Protein 4IZB (pdb70)

Secondary structure (DSSP, 8-state):
--S---SSEEEEE-TTSEEEEEE--GGGTT-B-HHHHHHHHHHHHHTTTTT--EEEEEESSS-SB--B-HHHHHHHT--HHHHHHHHHHHHHHHHHHHHSSS-EEEE--SEEETHHHHHHHTSSEEEE-TT-EEE-GGGGGTPPP-SSIIIIIHHHH-HHHHHHHHHH---EEHHHHHHHTS-SEE-SS-HHHHHHHHHHHHHTS-HHHHHHHTTHHHHHTTS-HHHHHHHHHHHHHHHHTSS--/----SSS-SSEEEEE-TTSEEEEEE--GGGTT-B-HHHHHHHHHHHHHHHHHT--EEEEEESSS-SB--B-HHHHHHHT--HHHHHHHHHHHHHHHHHHHHSSS-EEEE--SEEETHHHHHHHTSSEEEE-TT-EEE-GGGGGT----SSIIIIIHHHH-HHHHHHHHHH---EEHHHHHHHTS-SEE-SS-HHHHHHHHHHHHHTS-HHHHHHHTTHHHHHTTS-HHHHHHHHHHHHHHHTTSHHHHT-

GO terms:
  GO:0034214 protein hexamerization (P, IDA)
  GO:0016836 hydro-lyase activity (F, IDA)

Radius of gyration: 23.75 Å; Cα contacts (8 Å, |Δi|>4): 995; chains: 2; bounding box: 54×54×60 Å

Structure (mmCIF, N/CA/C/O backbone):
data_4IZB
#
_entry.id   4IZB
#
_cell.length_a   117.660
_cell.length_b   117.660
_cell.length_c   117.660
_cell.angle_alpha   90.00
_cell.angle_beta   90.00
_cell.angle_gamma   90.00
#
_symmetry.space_group_name_H-M   'P 21 3'
#
loop_
_entity.id
_entity.type
_entity.pdbx_description
1 polymer 'Enoyl-CoA hydratase/isomerase family protein'
2 water water
#
loop_
_atom_site.group_PDB
_atom_site.id
_atom_site.type_symbol
_atom_site.label_atom_id
_atom_site.label_alt_id
_atom_site.label_comp_id
_atom_site.label_asym_id
_atom_site.label_en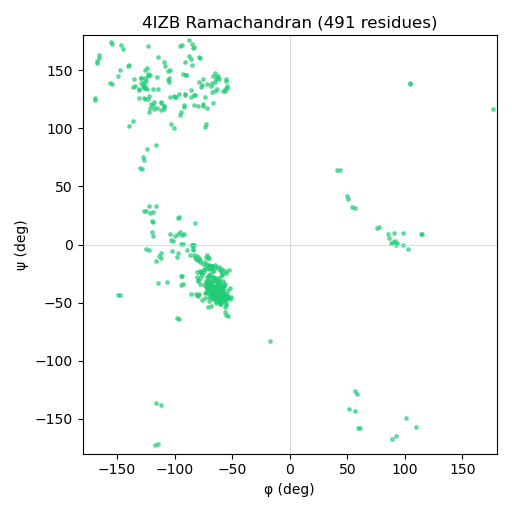tity_id
_atom_site.label_seq_id
_atom_site.pdbx_PDB_ins_code
_atom_site.Cartn_x
_atom_site.Cartn_y
_atom_site.Cartn_z
_atom_site.occupancy
_atom_site.B_iso_or_equiv
_atom_site.auth_seq_id
_atom_site.auth_comp_id
_atom_site.auth_asym_id
_atom_site.auth_atom_id
_atom_site.pdbx_PDB_model_num
ATOM 1 N N . ASP A 1 4 ? 128.217 19.216 33.082 1.00 34.57 4 ASP A N 1
ATOM 2 C CA . ASP A 1 4 ? 127.797 18.092 32.184 1.00 34.04 4 ASP A CA 1
ATOM 3 C C . ASP A 1 4 ? 126.948 18.595 31.002 1.00 30.01 4 ASP A C 1
ATOM 4 O O . ASP A 1 4 ? 126.020 17.915 30.561 1.00 27.60 4 ASP A O 1
ATOM 9 N N . VAL A 1 5 ? 127.281 19.781 30.494 1.00 28.25 5 VAL A N 1
ATOM 10 C CA . VAL A 1 5 ? 126.547 20.398 29.383 1.00 26.57 5 VAL A CA 1
ATOM 11 C C . VAL A 1 5 ? 126.869 19.779 28.023 1.00 27.88 5 VAL A C 1
ATOM 12 O O . VAL A 1 5 ? 125.978 19.482 27.215 1.00 27.06 5 VAL A O 1
ATOM 16 N N . THR A 1 6 ? 128.157 19.607 27.747 1.00 30.31 6 THR A N 1
ATOM 17 C CA . THR A 1 6 ? 128.556 19.054 26.458 1.00 34.45 6 THR A CA 1
ATOM 18 C C . THR A 1 6 ? 128.464 17.540 26.461 1.00 37.76 6 THR A C 1
ATOM 19 O O . THR A 1 6 ? 129.037 16.872 25.605 1.00 39.91 6 THR A O 1
ATOM 23 N N . SER A 1 7 ? 127.709 17.017 27.425 1.00 38.47 7 SER A N 1
ATOM 24 C CA . SER A 1 7 ? 127.494 15.588 27.574 1.00 39.25 7 SER A CA 1
ATOM 25 C C . SER A 1 7 ? 127.842 14.799 26.317 1.00 37.80 7 SER A C 1
ATOM 26 O O . SER A 1 7 ? 128.957 14.258 26.187 1.00 39.73 7 SER A O 1
ATOM 29 N N . GLY A 1 8 ? 126.902 14.753 25.383 1.00 32.98 8 GLY A N 1
ATOM 30 C CA . GLY A 1 8 ? 127.127 13.984 24.177 1.00 29.67 8 GLY A CA 1
ATOM 31 C C . GLY A 1 8 ? 125.906 14.000 23.290 1.00 28.69 8 GLY A C 1
ATOM 32 O O . GLY A 1 8 ? 124.833 13.517 23.663 1.00 27.93 8 GLY A O 1
ATOM 33 N N . TYR A 1 9 ? 126.084 14.579 22.109 1.00 25.91 9 TYR A N 1
ATOM 34 C CA . TYR A 1 9 ? 125.036 14.707 21.110 1.00 23.67 9 TYR A CA 1
ATOM 35 C C . TYR A 1 9 ? 125.635 14.329 19.744 1.00 24.03 9 TYR A C 1
ATOM 36 O O . TYR A 1 9 ? 126.789 14.659 19.476 1.00 25.50 9 TYR A O 1
ATOM 45 N N . SER A 1 10 ? 124.856 13.660 18.901 1.00 23.25 10 SER A N 1
ATOM 46 C CA . SER A 1 10 ? 125.318 13.269 17.564 1.00 23.90 10 SER A CA 1
ATOM 47 C C . SER A 1 10 ? 125.101 14.380 16.546 1.00 23.30 10 SER A C 1
ATOM 48 O O . SER A 1 10 ? 125.974 14.662 15.723 1.00 24.73 10 SER A O 1
ATOM 51 N N . ASN A 1 11 ? 123.928 15.012 16.630 1.00 22.62 11 ASN A N 1
ATOM 52 C CA . ASN A 1 11 ? 123.492 16.033 15.679 1.00 23.64 11 ASN A CA 1
ATOM 53 C C . ASN A 1 11 ? 123.649 17.502 16.075 1.00 22.93 11 ASN A C 1
ATOM 54 O O . ASN A 1 11 ? 123.159 18.382 15.374 1.00 25.38 11 ASN A O 1
ATOM 59 N N . LEU A 1 12 ? 124.300 17.776 17.188 1.00 21.58 12 LEU A N 1
ATOM 60 C CA . LEU A 1 12 ? 124.537 19.152 17.598 1.00 20.62 12 LEU A CA 1
ATOM 61 C C . LEU A 1 12 ? 125.988 19.212 18.022 1.00 21.25 12 LEU A C 1
ATOM 62 O O . LEU A 1 12 ? 126.475 18.295 18.700 1.00 22.32 12 LEU A O 1
ATOM 67 N N . ASP A 1 13 ? 126.685 20.265 17.613 1.00 20.22 13 ASP A N 1
ATOM 68 C CA . ASP A 1 13 ? 128.063 20.461 18.052 1.00 21.44 13 ASP A CA 1
ATOM 69 C C . ASP A 1 13 ? 127.965 21.554 19.101 1.00 20.32 13 ASP A C 1
ATOM 70 O O . ASP A 1 13 ? 127.383 22.614 18.845 1.00 20.72 13 ASP A O 1
ATOM 75 N N . LEU A 1 14 ? 128.508 21.301 20.288 1.00 20.59 14 LEU A N 1
ATOM 76 C CA . LEU A 1 14 ? 128.453 22.238 21.403 1.00 21.20 14 LEU A CA 1
ATOM 77 C C . LEU A 1 14 ? 129.824 22.751 21.817 1.00 21.44 14 LEU A C 1
ATOM 78 O O . LEU A 1 14 ? 130.813 21.996 21.815 1.00 22.68 14 LEU A O 1
ATOM 83 N N . ASP A 1 15 ? 129.871 24.018 22.212 1.00 20.71 15 ASP A N 1
ATOM 84 C CA . ASP A 1 15 ? 131.090 24.692 22.663 1.00 21.42 15 ASP A CA 1
ATOM 85 C C . ASP A 1 15 ? 130.683 25.561 23.848 1.00 21.25 15 ASP A C 1
ATOM 86 O O . ASP A 1 15 ? 130.078 26.630 23.682 1.00 21.13 15 ASP A O 1
ATOM 91 N N . LEU A 1 16 ? 130.976 25.090 25.057 1.00 21.38 16 LEU A N 1
ATOM 92 C CA . LEU A 1 16 ? 130.620 25.836 26.248 1.00 21.51 16 LEU A CA 1
ATOM 93 C C . LEU A 1 16 ? 131.763 26.740 26.652 1.00 21.66 16 LEU A C 1
ATOM 94 O O . LEU A 1 16 ? 132.869 26.258 26.924 1.00 21.92 16 LEU A O 1
ATOM 99 N N . ARG A 1 17 ? 131.515 28.047 26.659 1.00 21.53 17 ARG A N 1
ATOM 100 C CA . ARG A 1 17 ? 132.521 29.040 27.019 1.00 23.27 17 ARG A CA 1
ATOM 101 C C . ARG A 1 17 ? 132.543 29.243 28.527 1.00 23.99 17 ARG A C 1
ATOM 102 O O . ARG A 1 17 ? 131.572 28.933 29.236 1.00 23.40 17 ARG A O 1
ATOM 110 N N . ASP A 1 18 ? 133.655 29.778 29.025 1.00 25.43 18 ASP A N 1
ATOM 111 C CA . ASP A 1 18 ? 133.819 29.967 30.457 1.00 27.13 18 ASP A CA 1
ATOM 112 C C . ASP A 1 18 ? 132.781 30.838 31.156 1.00 25.62 18 ASP A C 1
ATOM 113 O O . ASP A 1 18 ? 132.611 30.727 32.360 1.00 27.03 18 ASP A O 1
ATOM 118 N N . ASN A 1 19 ? 132.069 31.692 30.422 1.00 22.68 19 ASN A N 1
ATOM 119 C CA . ASN A 1 19 ? 131.065 32.545 31.060 1.00 22.14 19 ASN A CA 1
ATOM 120 C C . ASN A 1 19 ? 129.649 31.960 30.991 1.00 21.09 19 ASN A C 1
ATOM 121 O O . ASN A 1 19 ? 128.674 32.646 31.323 1.00 21.34 19 ASN A O 1
ATOM 126 N N . GLY A 1 20 ? 129.538 30.705 30.582 1.00 20.27 20 GLY A N 1
ATOM 127 C CA . GLY A 1 20 ? 128.230 30.077 30.541 1.00 19.19 20 GLY A CA 1
ATOM 128 C C . GLY A 1 20 ? 127.505 30.184 29.211 1.00 18.50 20 GLY A C 1
ATOM 129 O O . GLY A 1 20 ? 126.396 29.668 29.094 1.00 18.59 20 GLY A O 1
ATOM 130 N N . VAL A 1 21 ? 128.104 30.834 28.216 1.00 17.58 21 VAL A N 1
ATOM 131 C CA . VAL A 1 21 ? 127.455 30.914 26.910 1.00 17.03 21 VAL A CA 1
ATOM 132 C C . VAL A 1 21 ? 127.797 29.611 26.197 1.00 17.33 21 VAL A C 1
ATOM 133 O O . VAL A 1 21 ? 128.972 29.199 26.154 1.00 18.11 21 VAL A O 1
ATOM 137 N N . CYS A 1 22 ? 126.783 28.934 25.688 1.00 16.34 22 CYS A N 1
ATOM 138 C CA . CYS A 1 22 ? 126.977 27.698 24.960 1.00 16.66 22 CYS A CA 1
ATOM 139 C C . CYS A 1 22 ? 126.650 27.879 23.503 1.00 16.48 22 CYS A C 1
ATOM 140 O O . CYS A 1 22 ? 125.528 28.296 23.159 1.00 16.58 22 CYS A O 1
ATOM 143 N N . VAL A 1 23 ? 127.606 27.609 22.617 1.00 15.86 23 VAL A N 1
ATOM 144 C CA . VAL A 1 23 ? 127.301 27.712 21.193 1.00 15.47 23 VAL A CA 1
ATOM 145 C C . VAL A 1 23 ? 126.711 26.355 20.834 1.00 16.21 23 VAL A C 1
ATOM 146 O O . VAL A 1 23 ? 127.265 25.315 21.209 1.00 18.42 23 VAL A O 1
ATOM 150 N N . VAL A 1 24 ? 125.588 26.345 20.123 1.00 15.82 24 VAL A N 1
ATOM 151 C CA . VAL A 1 24 ? 124.909 25.128 19.717 1.00 15.98 24 VAL A CA 1
ATOM 152 C C . VAL A 1 24 ? 124.855 25.225 18.203 1.00 15.50 24 VAL A C 1
ATOM 153 O O . VAL A 1 24 ? 124.166 26.094 17.651 1.00 15.66 24 VAL A O 1
ATOM 157 N N . THR A 1 25 ? 125.566 24.329 17.523 1.00 16.82 25 THR A N 1
ATOM 158 C CA . THR A 1 25 ? 125.668 24.372 16.073 1.00 17.71 25 THR A CA 1
ATOM 159 C C . THR A 1 25 ? 125.100 23.155 15.368 1.00 17.75 25 THR A C 1
ATOM 160 O O . THR A 1 25 ? 125.501 22.039 15.672 1.00 18.43 25 THR A O 1
ATOM 164 N N . LEU A 1 26 ? 124.137 23.360 14.464 1.00 17.27 26 LEU A N 1
ATOM 165 C CA . LEU A 1 26 ? 123.572 22.262 13.673 1.00 18.06 26 LEU A CA 1
ATOM 166 C C . LEU A 1 26 ? 124.794 21.796 12.887 1.00 18.67 26 LEU A C 1
ATOM 167 O O . LEU A 1 26 ? 125.513 22.622 12.328 1.00 18.56 26 LEU A O 1
ATOM 172 N N . ASN A 1 27 ? 125.013 20.490 12.827 1.00 19.48 27 ASN A N 1
ATOM 173 C CA . ASN A 1 27 ? 126.240 19.985 12.219 1.00 20.90 27 ASN A CA 1
ATOM 174 C C . ASN A 1 27 ? 126.189 19.133 10.970 1.00 22.60 27 ASN A C 1
ATOM 175 O O . ASN A 1 27 ? 127.045 18.234 10.807 1.00 24.07 27 ASN A O 1
ATOM 180 N N . ARG A 1 28 ? 125.225 19.387 10.091 1.00 22.35 28 ARG A N 1
ATOM 181 C CA . ARG A 1 28 ? 125.134 18.648 8.827 1.00 23.92 28 ARG A CA 1
ATOM 182 C C . ARG A 1 28 ? 125.036 19.605 7.643 1.00 22.11 28 ARG A C 1
ATOM 183 O O . ARG A 1 28 ? 124.025 19.642 6.936 1.00 21.17 28 ARG A O 1
ATOM 191 N N . PRO A 1 29 ? 126.104 20.390 7.403 1.00 21.92 29 PRO A N 1
ATOM 192 C CA . PRO A 1 29 ? 126.077 21.343 6.282 1.00 22.70 29 PRO A CA 1
ATOM 193 C C . PRO A 1 29 ? 125.858 20.709 4.918 1.00 23.84 29 PRO A C 1
ATOM 194 O O . PRO A 1 29 ? 125.333 21.344 4.011 1.00 23.78 29 PRO A O 1
ATOM 198 N N . ASP A 1 30 ? 126.229 19.440 4.774 1.00 25.59 30 ASP A N 1
ATOM 199 C CA . ASP A 1 30 ? 126.035 18.764 3.502 1.00 27.91 30 ASP A CA 1
ATOM 200 C C . ASP A 1 30 ? 124.559 18.689 3.128 1.00 28.49 30 ASP A C 1
ATOM 201 O O . ASP A 1 30 ? 124.224 18.491 1.961 1.00 30.37 30 ASP A O 1
ATOM 206 N N . LYS A 1 31 ? 123.657 18.843 4.103 1.00 27.08 31 LYS A N 1
ATOM 207 C CA . LYS A 1 31 ? 122.250 18.834 3.750 1.00 26.35 31 LYS A CA 1
ATOM 208 C C . LYS A 1 31 ? 121.608 20.126 4.274 1.00 22.95 31 LYS A C 1
ATOM 209 O O . LYS A 1 31 ? 120.405 20.178 4.560 1.00 22.52 31 LYS A O 1
ATOM 215 N N . ARG A 1 32 ? 122.441 21.161 4.355 1.00 20.76 32 ARG A N 1
ATOM 216 C CA . ARG A 1 32 ? 122.024 22.477 4.847 1.00 19.09 32 ARG A CA 1
ATOM 217 C C . ARG A 1 32 ? 121.300 22.360 6.185 1.00 18.34 32 ARG A C 1
ATOM 218 O O . ARG A 1 32 ? 120.311 23.063 6.449 1.00 17.73 32 ARG A O 1
ATOM 226 N N . ASN A 1 33 ? 121.809 21.467 7.019 1.00 18.00 33 ASN A N 1
ATOM 227 C CA . ASN A 1 33 ? 121.284 21.283 8.358 1.00 17.18 33 ASN A CA 1
ATOM 228 C C . ASN A 1 33 ? 119.795 20.955 8.448 1.00 16.75 33 ASN A C 1
ATOM 229 O O . ASN A 1 33 ? 119.144 21.325 9.434 1.00 17.15 33 ASN A O 1
ATOM 234 N N . ALA A 1 34 ? 119.257 20.266 7.445 1.00 18.54 34 ALA A N 1
ATOM 235 C CA . ALA A 1 34 ? 117.851 19.875 7.469 1.0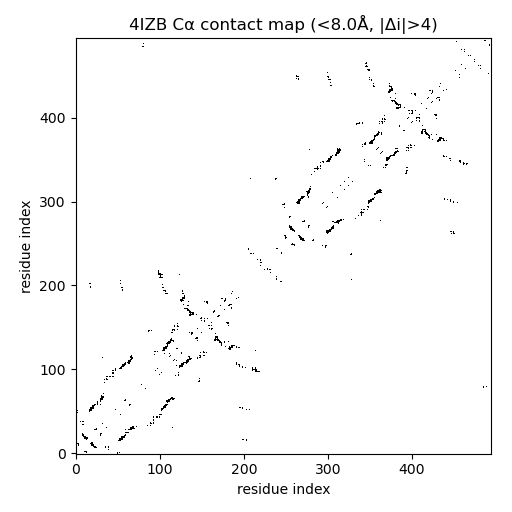0 19.41 34 ALA A CA 1
ATOM 236 C C . ALA A 1 34 ? 117.589 19.090 8.765 1.00 19.11 34 ALA A C 1
ATOM 237 O O . ALA A 1 34 ? 118.434 18.317 9.227 1.00 19.90 34 ALA A O 1
ATOM 239 N N . LEU A 1 35 ? 116.417 19.299 9.354 1.00 17.88 35 LEU A N 1
ATOM 240 C CA . LEU A 1 35 ? 116.122 18.674 10.622 1.00 17.59 35 LEU A CA 1
ATOM 241 C C . LEU A 1 35 ? 115.349 17.370 10.540 1.00 17.91 35 LEU A C 1
ATOM 242 O O . LEU A 1 35 ? 114.179 17.348 10.160 1.00 19.04 35 LEU A O 1
ATOM 247 N N . ASP A 1 36 ? 116.044 16.281 10.888 1.00 17.79 36 ASP A N 1
ATOM 248 C CA . ASP A 1 36 ? 115.423 14.970 10.927 1.00 18.92 36 ASP A CA 1
ATOM 249 C C . ASP A 1 36 ? 114.937 14.727 12.362 1.00 18.80 36 ASP A C 1
ATOM 250 O O . ASP A 1 36 ? 115.228 15.516 13.286 1.00 18.06 36 ASP A O 1
ATOM 255 N N . VAL A 1 37 ? 114.189 13.645 12.561 1.00 18.94 37 VAL A N 1
ATOM 256 C CA . VAL A 1 37 ? 113.657 13.381 13.895 1.00 20.48 37 VAL A CA 1
ATOM 257 C C . VAL A 1 37 ? 114.716 13.240 14.994 1.00 20.37 37 VAL A C 1
ATOM 258 O O . VAL A 1 37 ? 114.513 13.693 16.133 1.00 20.14 37 VAL A O 1
ATOM 262 N N . ALA A 1 38 ? 115.872 12.646 14.684 1.00 20.06 38 ALA A N 1
ATOM 263 C CA . ALA A 1 38 ? 116.896 12.504 15.718 1.00 20.15 38 ALA A CA 1
ATOM 264 C C . ALA A 1 38 ? 117.453 13.848 16.185 1.00 18.97 38 ALA A C 1
ATOM 265 O O . ALA A 1 38 ? 117.807 14.017 17.355 1.00 19.32 38 ALA A O 1
ATOM 267 N N . THR A 1 39 ? 117.583 14.799 15.261 1.00 18.13 39 THR A N 1
ATOM 268 C CA . THR A 1 39 ? 118.098 16.122 15.619 1.00 17.48 39 THR A CA 1
ATOM 269 C C . THR A 1 39 ? 117.069 16.863 16.495 1.00 16.47 39 THR A C 1
ATOM 270 O O . THR A 1 39 ? 117.446 17.546 17.455 1.00 16.15 39 THR A O 1
ATOM 274 N N . ILE A 1 40 ? 115.801 16.731 16.107 1.00 15.73 40 ILE A N 1
ATOM 275 C CA . ILE A 1 40 ? 114.715 17.353 16.890 1.00 14.75 40 ILE A CA 1
ATOM 276 C C . ILE A 1 40 ? 114.767 16.788 18.320 1.00 15.17 40 ILE A C 1
ATOM 277 O O . ILE A 1 40 ? 114.669 17.555 19.287 1.00 15.17 40 ILE A O 1
ATOM 282 N N . GLU A 1 41 ? 114.962 15.475 18.474 1.00 15.55 41 GLU A N 1
ATOM 283 C CA . GLU A 1 41 ? 115.025 14.913 19.833 1.00 17.21 41 GLU A CA 1
ATOM 284 C C . GLU A 1 41 ? 116.206 15.432 20.604 1.00 17.63 41 GLU A C 1
ATOM 285 O O . GLU A 1 41 ? 116.118 15.611 21.809 1.00 17.95 41 GLU A O 1
ATOM 291 N N . GLU A 1 42 ? 117.341 15.646 19.942 1.00 18.31 42 GLU A N 1
ATOM 292 C CA . GLU A 1 42 ? 118.468 16.212 20.664 1.00 18.45 42 GLU A CA 1
ATOM 293 C C . GLU A 1 42 ? 118.190 17.665 21.069 1.00 16.40 42 GLU A C 1
ATOM 294 O O . GLU A 1 42 ? 118.691 18.135 22.091 1.00 15.51 42 GLU A O 1
ATOM 300 N N . LEU A 1 43 ? 117.405 18.384 20.258 1.00 15.19 43 LEU A N 1
ATOM 301 C CA . LEU A 1 43 ? 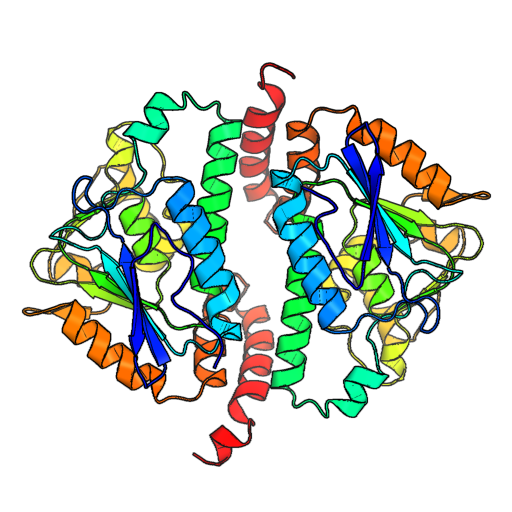117.049 19.757 20.627 1.00 14.30 43 LEU A CA 1
ATOM 302 C C . LEU A 1 43 ? 116.096 19.711 21.843 1.00 14.23 43 LEU A C 1
ATOM 303 O O . LEU A 1 43 ? 116.242 20.523 22.750 1.00 14.99 43 LEU A O 1
ATOM 308 N N . VAL A 1 44 ? 115.177 18.740 21.870 1.00 14.20 44 VAL A N 1
ATOM 309 C CA . VAL A 1 44 ? 114.277 18.587 23.023 1.00 14.72 44 VAL A CA 1
ATOM 310 C C . VAL A 1 44 ? 115.153 18.349 24.281 1.00 15.12 44 VAL A C 1
ATOM 311 O O . VAL A 1 44 ? 115.019 19.013 25.308 1.00 14.97 44 VAL A O 1
ATOM 315 N N . THR A 1 45 ? 116.076 17.392 24.191 1.00 15.91 45 THR A N 1
ATOM 316 C CA . THR A 1 45 ? 116.919 17.088 25.326 1.00 17.17 45 THR A CA 1
ATOM 317 C C . THR A 1 45 ? 117.771 18.262 25.766 1.00 16.36 45 THR A C 1
ATOM 318 O O . THR A 1 45 ? 117.794 18.630 26.946 1.00 16.29 45 THR A O 1
ATOM 322 N N . PHE A 1 46 ? 118.468 18.891 24.822 1.00 15.28 46 PHE A N 1
ATOM 323 C CA . PHE A 1 46 ? 119.315 20.009 25.209 1.00 15.27 46 PHE A CA 1
ATOM 324 C C . PHE A 1 46 ? 118.546 21.184 25.859 1.00 15.16 46 PHE A C 1
ATOM 325 O O . PHE A 1 46 ? 118.952 21.729 26.888 1.00 16.10 46 PHE A O 1
ATOM 333 N N . PHE A 1 47 ? 117.455 21.580 25.219 1.00 14.42 47 PHE A N 1
ATOM 334 C CA . PHE A 1 47 ? 116.694 22.693 25.754 1.00 14.94 47 PHE A CA 1
ATOM 335 C C . PHE A 1 47 ? 115.781 22.374 26.927 1.00 15.30 47 PHE A C 1
ATOM 336 O O . PHE A 1 47 ? 115.302 23.302 27.584 1.00 16.27 47 PHE A O 1
ATOM 344 N N . SER A 1 48 ? 115.583 21.086 27.209 1.00 15.98 48 SER A N 1
ATOM 345 C CA . SER A 1 48 ? 114.817 20.689 28.402 1.00 17.13 48 SER A CA 1
ATOM 346 C C . SER A 1 48 ? 115.721 20.757 29.633 1.00 17.13 48 SER A C 1
ATOM 347 O O . SER A 1 48 ? 115.248 20.966 30.763 1.00 19.07 48 SER A O 1
ATOM 350 N N . THR A 1 49 ? 117.028 20.578 29.435 1.00 17.71 49 THR A N 1
ATOM 351 C CA . THR A 1 49 ? 117.951 20.562 30.566 1.00 18.41 49 THR A CA 1
ATOM 352 C C . THR A 1 49 ? 118.926 21.727 30.679 1.00 17.68 49 THR A C 1
ATOM 353 O O . THR A 1 49 ? 119.614 21.869 31.684 1.00 19.12 49 THR A O 1
ATOM 357 N N . ALA A 1 50 ? 118.979 22.592 29.673 1.00 16.83 50 ALA A N 1
ATOM 358 C CA . ALA A 1 50 ? 119.965 23.664 29.695 1.00 16.11 50 ALA A CA 1
ATOM 359 C C . ALA A 1 50 ? 119.947 24.552 30.908 1.00 16.51 50 ALA A C 1
ATOM 360 O O . ALA A 1 50 ? 120.986 24.848 31.501 1.00 17.65 50 ALA A O 1
ATOM 362 N N . HIS A 1 51 ? 118.752 24.971 31.318 1.00 16.35 51 HIS A N 1
ATOM 363 C CA . HIS A 1 51 ? 118.648 25.818 32.482 1.00 17.22 51 HIS A CA 1
ATOM 364 C C . HIS A 1 51 ? 119.165 25.116 33.748 1.00 17.31 51 HIS A C 1
ATOM 365 O O . HIS A 1 51 ? 119.943 25.685 34.482 1.00 17.26 51 HIS A O 1
ATOM 372 N N . ARG A 1 52 ? 118.730 23.884 34.000 1.00 17.31 52 ARG A N 1
ATOM 373 C CA . ARG A 1 52 ? 119.187 23.210 35.214 1.00 18.07 52 ARG A CA 1
ATOM 374 C C . ARG A 1 52 ? 120.674 22.822 35.137 1.00 19.34 52 ARG A C 1
ATOM 375 O O . ARG A 1 52 ? 121.344 22.643 36.169 1.00 21.19 52 ARG A O 1
ATOM 383 N N . LYS A 1 53 ? 121.220 22.724 33.925 1.00 19.44 53 LYS A N 1
ATOM 384 C CA . LYS A 1 53 ? 122.640 22.392 33.812 1.00 19.69 53 LYS A CA 1
ATOM 385 C C . LYS A 1 53 ? 123.542 23.609 33.937 1.00 20.90 53 LYS A C 1
ATOM 386 O O . LYS A 1 53 ? 124.771 23.489 33.857 1.00 23.30 53 LYS A O 1
ATOM 392 N N . GLY A 1 54 ? 122.939 24.785 34.116 1.00 19.61 54 GLY A N 1
ATOM 393 C CA . GLY A 1 54 ? 123.679 26.017 34.327 1.00 19.15 54 GLY A CA 1
ATOM 394 C C . GLY A 1 54 ? 124.065 26.864 33.123 1.00 18.89 54 GLY A C 1
ATOM 395 O O . GLY A 1 54 ? 124.850 27.804 33.247 1.00 19.08 54 GLY A O 1
ATOM 396 N N . VAL A 1 55 ? 123.524 26.531 31.961 1.00 17.50 55 VAL A N 1
ATOM 397 C CA . VAL A 1 55 ? 123.816 27.324 30.754 1.00 16.70 55 VAL A CA 1
ATOM 398 C C . VAL A 1 55 ? 123.242 28.728 30.941 1.00 16.39 55 VAL A C 1
ATOM 399 O O . VAL A 1 55 ? 122.077 28.872 31.327 1.00 17.08 55 VAL A O 1
ATOM 403 N N . ARG A 1 56 ? 124.036 29.753 30.648 1.00 15.73 56 ARG A N 1
ATOM 404 C CA . ARG A 1 56 ? 123.590 31.137 30.850 1.00 15.26 56 ARG A CA 1
ATOM 405 C C . ARG A 1 56 ? 122.977 31.802 29.618 1.00 14.98 56 ARG A C 1
ATOM 406 O O . ARG A 1 56 ? 122.161 32.720 29.739 1.00 14.82 56 ARG A O 1
ATOM 414 N N . ALA A 1 57 ? 123.376 31.351 28.437 1.00 14.18 57 ALA A N 1
ATOM 415 C CA . ALA A 1 57 ? 122.833 31.879 27.181 1.00 14.51 57 ALA A CA 1
ATOM 416 C C . ALA A 1 57 ? 123.294 30.926 26.112 1.00 14.11 57 ALA A C 1
ATOM 417 O O . ALA A 1 57 ? 124.287 30.203 26.283 1.00 15.26 57 ALA A O 1
ATOM 419 N N . VAL A 1 58 ? 122.568 30.901 25.008 1.00 13.04 58 VAL A N 1
ATOM 420 C CA . VAL A 1 58 ? 122.904 30.035 23.906 1.00 13.73 58 VAL A CA 1
ATOM 421 C C . VAL A 1 58 ? 123.031 30.839 22.631 1.00 12.97 58 VAL A C 1
ATOM 422 O O . VAL A 1 58 ? 122.228 31.761 22.388 1.00 14.60 58 VAL A O 1
ATOM 426 N N . VAL A 1 59 ? 124.074 30.552 21.838 1.00 13.13 59 VAL A N 1
ATOM 427 C CA . VAL A 1 59 ? 124.187 31.153 20.507 1.00 13.52 59 VAL A CA 1
ATOM 428 C C . VAL A 1 59 ? 123.923 29.961 19.588 1.00 13.65 59 VAL A C 1
ATOM 429 O O . VAL A 1 59 ? 124.663 28.962 19.575 1.00 15.13 59 VAL A O 1
ATOM 433 N N . LEU A 1 60 ? 122.838 30.051 18.833 1.00 13.41 60 LEU A N 1
ATOM 434 C CA . LEU A 1 60 ? 122.410 28.983 17.938 1.00 13.47 60 LEU A CA 1
ATOM 435 C C . LEU A 1 60 ? 122.826 29.314 16.517 1.00 14.14 60 LEU A C 1
ATOM 436 O O . LEU A 1 60 ? 122.517 30.391 15.995 1.00 14.41 60 LEU A O 1
ATOM 441 N N . THR A 1 61 ? 123.508 28.378 15.878 1.00 15.58 61 THR A N 1
ATOM 442 C CA . THR A 1 61 ? 123.941 28.627 14.517 1.00 17.34 61 THR A CA 1
ATOM 443 C C . THR A 1 61 ? 123.896 27.358 13.694 1.00 16.12 61 THR A C 1
ATOM 444 O O . THR A 1 61 ? 123.689 26.274 14.238 1.00 16.16 61 THR A O 1
ATOM 448 N N . GLY A 1 62 ? 124.044 27.506 12.375 1.00 16.31 62 GLY A N 1
ATOM 449 C CA . GLY A 1 62 ? 124.068 26.351 11.490 1.00 17.52 62 GLY A CA 1
ATOM 450 C C . GLY A 1 62 ? 125.461 26.270 10.871 1.00 17.49 62 GLY A C 1
ATOM 451 O O . GLY A 1 62 ? 125.991 27.262 10.440 1.00 18.28 62 GLY A O 1
ATOM 452 N N . ALA A 1 63 ? 126.058 25.086 10.850 1.00 16.89 63 ALA A N 1
ATOM 453 C CA . ALA A 1 63 ? 127.384 24.955 10.258 1.00 17.92 63 ALA A CA 1
ATOM 454 C C . ALA A 1 63 ? 127.246 25.276 8.787 1.00 18.47 63 ALA A C 1
ATOM 455 O O . ALA A 1 63 ? 126.274 24.886 8.145 1.00 19.19 63 ALA A O 1
ATOM 457 N N . GLY A 1 64 ? 128.247 25.952 8.232 1.00 19.46 64 GLY A N 1
ATOM 458 C CA . GLY A 1 64 ? 128.191 26.216 6.807 1.00 19.96 64 GLY A CA 1
ATOM 459 C C . GLY A 1 64 ? 127.574 27.521 6.368 1.00 21.16 64 GLY A C 1
ATOM 460 O O . GLY A 1 64 ? 127.378 28.416 7.181 1.00 21.95 64 GLY A O 1
ATOM 461 N N . ASP A 1 65 ? 127.248 27.609 5.081 1.00 20.98 65 ASP A N 1
ATOM 462 C CA . ASP A 1 65 ? 126.717 28.860 4.512 1.00 21.58 65 ASP A CA 1
ATOM 463 C C . ASP A 1 65 ? 125.228 29.086 4.724 1.00 19.81 65 ASP A C 1
ATOM 464 O O . ASP A 1 65 ? 124.735 30.193 4.459 1.00 19.66 65 ASP A O 1
ATOM 469 N N . HIS A 1 66 ? 124.519 28.054 5.179 1.00 17.75 66 HIS A N 1
ATOM 470 C CA . HIS A 1 66 ? 123.065 28.152 5.343 1.00 16.78 66 HIS A CA 1
ATOM 471 C C . HIS A 1 66 ? 122.617 27.676 6.699 1.00 16.14 66 HIS A C 1
ATOM 472 O O . HIS A 1 66 ? 122.916 26.567 7.128 1.00 17.22 66 HIS A O 1
ATOM 479 N N . PHE A 1 67 ? 121.875 28.540 7.377 1.00 13.91 67 PHE A N 1
ATOM 480 C CA . PHE A 1 67 ? 121.418 28.207 8.720 1.00 13.40 67 PHE A CA 1
ATOM 481 C C . PHE A 1 67 ? 120.675 26.871 8.801 1.00 14.42 67 PHE A C 1
ATOM 482 O O . PHE A 1 67 ? 121.081 25.960 9.518 1.00 14.12 67 PHE A O 1
ATOM 490 N N . CYS A 1 68 ? 119.561 26.760 8.086 1.00 13.72 68 CYS A N 1
ATOM 491 C CA . CYS A 1 68 ? 118.755 25.541 8.152 1.00 13.76 68 CYS A CA 1
ATOM 492 C C . CYS A 1 68 ? 117.679 25.515 7.078 1.00 14.58 68 CYS A C 1
ATOM 493 O O . CYS A 1 68 ? 116.854 26.439 6.964 1.00 13.92 68 CYS A O 1
ATOM 496 N N . ALA A 1 69 ? 117.674 24.430 6.309 1.00 15.96 69 ALA A N 1
ATOM 497 C CA . ALA A 1 69 ? 116.747 24.261 5.209 1.00 17.08 69 ALA A CA 1
ATOM 498 C C . ALA A 1 69 ? 115.388 23.725 5.606 1.00 16.98 69 ALA A C 1
ATOM 499 O O . ALA A 1 69 ? 114.501 23.614 4.745 1.00 19.46 69 ALA A O 1
ATOM 501 N N . GLY A 1 70 ? 115.221 23.391 6.884 1.00 16.85 70 GLY A N 1
ATOM 502 C CA . GLY A 1 70 ? 113.931 22.881 7.326 1.00 17.92 70 GLY A CA 1
ATOM 503 C C . GLY A 1 70 ? 113.842 21.374 7.492 1.00 18.63 70 GLY A C 1
ATOM 504 O O . GLY A 1 70 ? 114.832 20.713 7.835 1.00 19.78 70 GLY A O 1
ATOM 505 N N . LEU A 1 71 ? 112.637 20.867 7.257 1.00 18.86 71 LEU A N 1
ATOM 506 C CA . LEU A 1 71 ? 112.322 19.444 7.395 1.00 21.19 71 LEU A CA 1
ATOM 507 C C . LEU A 1 71 ? 113.197 18.587 6.501 1.00 21.65 71 LEU A C 1
ATOM 508 O O . LEU A 1 71 ? 113.356 18.897 5.317 1.00 23.09 71 LEU A O 1
ATOM 513 N N . ASP A 1 72 ? 113.762 17.522 7.068 1.00 22.03 72 ASP A N 1
ATOM 514 C CA . ASP A 1 72 ? 114.595 16.605 6.280 1.00 22.18 72 ASP A CA 1
ATOM 515 C C . ASP A 1 72 ? 113.604 15.841 5.402 1.00 23.72 72 ASP A C 1
ATOM 516 O O . ASP A 1 72 ? 112.907 14.921 5.868 1.00 23.39 72 ASP A O 1
ATOM 521 N N . LEU A 1 73 ? 113.550 16.215 4.127 1.00 25.38 73 LEU A N 1
ATOM 522 C CA . LEU A 1 73 ? 112.614 15.610 3.185 1.00 28.49 73 LEU A CA 1
ATOM 523 C C . LEU A 1 73 ? 112.972 14.206 2.727 1.00 29.87 73 LEU A C 1
ATOM 524 O O . LEU A 1 73 ? 112.090 13.462 2.301 1.00 31.21 73 LEU A O 1
ATOM 529 N N . VAL A 1 74 ? 114.248 13.853 2.806 1.00 29.97 74 VAL A N 1
ATOM 530 C CA . VAL A 1 74 ? 114.685 12.521 2.404 1.00 30.21 74 VAL A CA 1
ATOM 531 C C . VAL A 1 74 ? 114.143 11.552 3.449 1.00 29.28 74 VAL A C 1
ATOM 532 O O . VAL A 1 74 ? 113.571 10.512 3.117 1.00 30.00 74 VAL A O 1
ATOM 536 N N . GLU A 1 75 ? 114.294 11.914 4.719 1.00 28.20 75 GLU A N 1
ATOM 537 C CA . GLU A 1 75 ? 113.794 11.056 5.791 1.00 27.13 75 GLU A CA 1
ATOM 538 C C . GLU A 1 75 ? 112.288 11.003 5.662 1.00 27.91 75 GLU A C 1
ATOM 539 O O . GLU A 1 75 ? 111.675 9.938 5.743 1.00 28.69 75 GLU A O 1
ATOM 545 N N . HIS A 1 76 ? 111.688 12.163 5.452 1.00 28.06 76 HIS A N 1
ATOM 546 C CA . HIS A 1 76 ? 110.251 12.255 5.328 1.00 29.79 76 HIS A CA 1
ATOM 547 C C . HIS A 1 76 ? 109.668 11.355 4.233 1.00 31.25 76 HIS A C 1
ATOM 548 O O . HIS A 1 76 ? 108.823 10.499 4.517 1.00 31.48 76 HIS A O 1
ATOM 555 N N . TRP A 1 77 ? 110.121 11.540 2.994 1.00 32.60 77 TRP A N 1
ATOM 556 C CA . TRP A 1 77 ? 109.630 10.740 1.870 1.00 34.31 77 TRP A CA 1
ATOM 557 C C . TRP A 1 77 ? 109.821 9.247 2.104 1.00 34.17 77 TRP A C 1
ATOM 558 O O . TRP A 1 77 ? 108.930 8.452 1.817 1.00 34.37 77 TRP A O 1
ATOM 569 N N . LYS A 1 78 ? 110.978 8.876 2.637 1.00 34.07 78 LYS A N 1
ATOM 570 C CA . LYS A 1 78 ? 111.298 7.481 2.896 1.00 34.82 78 LYS A CA 1
ATOM 571 C C . LYS A 1 78 ? 110.500 6.850 4.022 1.00 33.60 78 LYS A C 1
ATOM 572 O O . LYS A 1 78 ? 110.255 5.641 4.021 1.00 33.85 78 LYS A O 1
ATOM 578 N N . ALA A 1 79 ? 110.082 7.662 4.987 1.00 32.56 79 ALA A N 1
ATOM 579 C CA . ALA A 1 79 ? 109.300 7.149 6.109 1.00 31.94 79 ALA A CA 1
ATOM 580 C C . ALA A 1 79 ? 107.861 6.817 5.704 1.00 32.54 79 ALA A C 1
ATOM 581 O O . ALA A 1 79 ? 107.162 6.132 6.438 1.00 32.95 79 ALA A O 1
ATOM 583 N N . ASP A 1 80 ? 107.420 7.305 4.547 1.00 32.76 80 ASP A N 1
ATOM 584 C CA . ASP A 1 80 ? 106.059 7.031 4.076 1.00 32.82 80 ASP A CA 1
ATOM 585 C C . ASP A 1 80 ? 105.096 7.191 5.254 1.00 29.90 80 ASP A C 1
ATOM 586 O O . ASP A 1 80 ? 104.431 6.242 5.681 1.00 30.58 80 ASP A O 1
ATOM 591 N N . ARG A 1 81 ? 105.023 8.414 5.763 1.00 25.48 81 ARG A N 1
ATOM 592 C CA . ARG A 1 81 ? 104.198 8.709 6.925 1.00 22.03 81 ARG A CA 1
ATOM 593 C C . ARG A 1 81 ? 102.700 8.867 6.714 1.00 20.03 81 ARG A C 1
ATOM 594 O O . ARG A 1 81 ? 102.240 9.484 5.750 1.00 21.07 81 ARG A O 1
ATOM 602 N N . SER A 1 82 ? 101.941 8.315 7.662 1.00 18.24 82 SER A N 1
ATOM 603 C CA . SER A 1 82 ? 100.489 8.459 7.680 1.00 16.88 82 SER A CA 1
ATOM 604 C C . SER A 1 82 ? 100.236 9.816 8.387 1.00 15.60 82 SER A C 1
ATOM 605 O O . SER A 1 82 ? 101.168 10.387 8.992 1.00 14.40 82 SER A O 1
ATOM 608 N N . ALA A 1 83 ? 98.995 10.285 8.331 1.00 14.83 83 ALA A N 1
ATOM 609 C CA . ALA A 1 83 ? 98.677 11.557 8.987 1.00 13.83 83 ALA A CA 1
ATOM 610 C C . ALA A 1 83 ? 99.043 11.535 10.474 1.00 12.83 83 ALA A C 1
ATOM 611 O O . ALA A 1 83 ? 99.596 12.533 11.005 1.00 12.82 83 ALA A O 1
ATOM 613 N N . ASP A 1 84 ? 98.756 10.423 11.159 1.00 13.29 84 ASP A N 1
ATOM 614 C CA . ASP A 1 84 ? 99.102 10.376 12.578 1.00 13.41 84 ASP A CA 1
ATOM 615 C C . ASP A 1 84 ? 100.607 10.315 12.817 1.00 12.79 84 ASP A C 1
ATOM 616 O O . ASP A 1 84 ? 101.104 10.911 13.755 1.00 12.38 84 ASP A O 1
ATOM 621 N N . ASP A 1 85 ? 101.356 9.617 11.958 1.00 14.15 85 ASP A N 1
ATOM 622 C CA . ASP A 1 85 ? 102.791 9.571 12.107 1.00 14.55 85 ASP A CA 1
ATOM 623 C C . ASP A 1 85 ? 103.353 10.992 11.985 1.00 13.40 85 ASP A C 1
ATOM 624 O O . ASP A 1 85 ? 104.236 11.390 12.757 1.00 12.90 85 ASP A O 1
ATOM 629 N N . PHE A 1 86 ? 102.863 11.738 10.996 1.00 11.90 86 PHE A N 1
ATOM 630 C CA . PHE A 1 86 ? 103.419 13.074 10.801 1.00 11.41 86 PHE A CA 1
ATOM 631 C C . PHE A 1 86 ? 102.988 14.044 11.906 1.00 11.15 86 PHE A C 1
ATOM 632 O O . PHE A 1 86 ? 103.783 14.889 12.331 1.00 10.60 86 PHE A O 1
ATOM 640 N N . MET A 1 87 ? 101.744 13.908 12.353 1.00 11.23 87 MET A N 1
ATOM 641 C CA . MET A 1 87 ? 101.253 14.723 13.478 1.00 10.81 87 MET A CA 1
ATOM 642 C C . MET A 1 87 ? 102.219 14.483 14.645 1.00 10.11 87 MET A C 1
ATOM 643 O O . MET A 1 87 ? 102.635 15.443 15.340 1.00 10.52 87 MET A O 1
ATOM 648 N N . HIS A 1 88 ? 102.599 13.219 14.895 1.00 10.82 88 HIS A N 1
ATOM 649 C CA . HIS A 1 88 ? 103.502 12.972 16.019 1.00 10.82 88 HIS A CA 1
ATOM 650 C C . HIS A 1 88 ? 104.869 13.605 15.834 1.00 11.25 88 HIS A C 1
ATOM 651 O O . HIS A 1 88 ? 105.477 14.072 16.793 1.00 11.62 88 HIS A O 1
ATOM 658 N N . VAL A 1 89 ? 105.375 13.608 14.599 1.00 11.35 89 VAL A N 1
ATOM 659 C CA . VAL A 1 89 ? 106.636 14.268 14.337 1.00 11.81 89 VAL A CA 1
ATOM 660 C C . VAL A 1 89 ? 106.479 15.769 14.657 1.00 11.44 89 VAL A C 1
ATOM 661 O O . VAL A 1 89 ? 107.333 16.353 15.283 1.00 11.29 89 VAL A O 1
ATOM 665 N N . CYS A 1 90 ? 105.373 16.352 14.219 1.00 10.89 90 CYS A N 1
ATOM 666 C CA . CYS A 1 90 ? 105.180 17.786 14.494 1.00 10.16 90 CYS A CA 1
ATOM 667 C C . CYS A 1 90 ? 105.117 18.059 15.992 1.00 9.63 90 CYS A C 1
ATOM 668 O O . CYS A 1 90 ? 105.647 19.087 16.451 1.00 9.86 90 CYS A O 1
ATOM 671 N N . LEU A 1 91 ? 104.511 17.157 16.767 1.00 9.31 91 LEU A N 1
ATOM 672 C CA . LEU A 1 91 ? 104.506 17.409 18.204 1.00 9.53 91 LEU A CA 1
ATOM 673 C C . LEU A 1 91 ? 105.912 17.434 18.788 1.00 9.43 91 LEU A C 1
ATOM 674 O O . LEU A 1 91 ? 106.178 18.188 19.745 1.00 10.08 91 LEU A O 1
ATOM 679 N N . ARG A 1 92 ? 106.824 16.632 18.224 1.00 9.95 92 ARG A N 1
ATOM 680 C CA . ARG A 1 92 ? 108.193 16.653 18.729 1.00 10.36 92 ARG A CA 1
ATOM 681 C C . ARG A 1 92 ? 108.887 17.990 18.370 1.00 10.63 92 ARG A C 1
ATOM 682 O O . ARG A 1 92 ? 109.622 18.552 19.186 1.00 11.09 92 ARG A O 1
ATOM 690 N N . TRP A 1 93 ? 108.660 18.479 17.145 1.00 10.31 93 TRP A N 1
ATOM 691 C CA . TRP A 1 93 ? 109.195 19.792 16.751 1.00 10.58 93 TRP A CA 1
ATOM 692 C C . TRP A 1 93 ? 108.689 20.840 17.763 1.00 10.16 93 TRP A C 1
ATOM 693 O O . TRP A 1 93 ? 109.460 21.645 18.293 1.00 10.96 93 TRP A O 1
ATOM 704 N N . HIS A 1 94 ? 107.385 20.801 18.035 1.00 8.98 94 HIS A N 1
ATOM 705 C CA . HIS A 1 94 ? 106.816 21.767 18.962 1.00 9.33 94 HIS A CA 1
ATOM 706 C C . HIS A 1 94 ? 107.382 21.631 20.370 1.00 8.86 94 HIS A C 1
ATOM 707 O O . HIS A 1 94 ? 107.559 22.637 21.061 1.00 9.54 94 HIS A O 1
ATOM 714 N N . GLU A 1 95 ? 107.654 20.397 20.815 1.00 9.14 95 GLU A N 1
ATOM 715 C CA . GLU A 1 95 ? 108.220 20.243 22.127 1.00 10.27 95 GLU A CA 1
ATOM 716 C C . GLU A 1 95 ? 109.598 20.898 22.179 1.00 10.75 95 GLU A C 1
ATOM 717 O O . GLU A 1 95 ? 109.916 21.608 23.147 1.00 12.03 95 GLU A O 1
ATOM 723 N N . ALA A 1 96 ? 110.411 20.697 21.141 1.00 10.25 96 ALA A N 1
ATOM 724 C CA . ALA A 1 96 ? 111.722 21.310 21.136 1.00 9.78 96 ALA A CA 1
ATOM 725 C C . ALA A 1 96 ? 111.648 22.836 21.184 1.00 10.15 96 ALA A C 1
ATOM 726 O O . ALA A 1 96 ? 112.335 23.496 21.962 1.00 11.24 96 ALA A O 1
ATOM 728 N N . PHE A 1 97 ? 110.795 23.390 20.323 1.00 10.06 97 PHE A N 1
ATOM 729 C CA . PHE A 1 97 ? 110.691 24.840 20.233 1.00 9.58 97 PHE A CA 1
ATOM 730 C C . PHE A 1 97 ? 110.023 25.465 21.458 1.00 9.30 97 PHE A C 1
ATOM 731 O O . PHE A 1 97 ? 110.374 26.579 21.816 1.00 9.89 97 PHE A O 1
ATOM 739 N N . ASN A 1 98 ? 109.092 24.750 22.095 1.00 8.85 98 ASN A N 1
ATOM 740 C CA . ASN A 1 98 ? 108.493 25.239 23.347 1.00 9.16 98 ASN A CA 1
ATOM 741 C C . ASN A 1 98 ? 109.574 25.262 24.441 1.00 9.89 98 ASN A C 1
ATOM 742 O O . ASN A 1 98 ? 109.574 26.166 25.279 1.00 11.42 98 ASN A O 1
ATOM 747 N N . LYS A 1 99 ? 110.446 24.248 24.485 1.00 10.54 99 LYS A N 1
ATOM 748 C CA . LYS A 1 99 ? 111.513 24.261 25.491 1.00 11.63 99 LYS A CA 1
ATOM 749 C C . LYS A 1 99 ? 112.487 25.403 25.246 1.00 11.52 99 LYS A C 1
ATOM 750 O O . LYS A 1 99 ? 113.045 25.969 26.182 1.00 13.63 99 LYS A O 1
ATOM 756 N N . MET A 1 100 ? 112.676 25.767 23.980 1.00 10.04 100 MET A N 1
ATOM 757 C CA . MET A 1 100 ? 113.524 26.913 23.657 1.00 10.84 100 MET A CA 1
ATOM 758 C C . MET A 1 100 ? 112.820 28.211 24.068 1.00 11.04 100 MET A C 1
ATOM 759 O O . MET A 1 100 ? 113.360 29.020 24.841 1.00 12.94 100 MET A O 1
ATOM 764 N N . GLU A 1 101 ? 111.592 28.397 23.600 1.00 10.23 101 GLU A N 1
ATOM 765 C CA . GLU A 1 101 ? 110.906 29.644 23.884 1.00 10.48 101 GLU A CA 1
ATOM 766 C C . GLU A 1 101 ? 110.595 29.898 25.343 1.00 10.44 101 GLU A C 1
ATOM 767 O O . GLU A 1 101 ? 110.837 31.006 25.847 1.00 11.72 101 GLU A O 1
ATOM 773 N N . TYR A 1 102 ? 110.082 28.876 26.019 1.00 10.95 102 TYR A N 1
ATOM 774 C CA . TYR A 1 102 ? 109.629 29.062 27.408 1.00 11.96 102 TYR A CA 1
ATOM 775 C C . TYR A 1 102 ? 110.625 28.542 28.435 1.00 13.60 102 TYR A C 1
ATOM 776 O O . TYR A 1 102 ? 110.365 28.619 29.646 1.00 14.66 102 TYR A O 1
ATOM 785 N N . GLY A 1 103 ? 111.770 28.059 27.972 1.00 15.10 103 GLY A N 1
ATOM 786 C CA . GLY A 1 103 ? 112.763 27.481 28.875 1.00 15.40 103 GLY A CA 1
ATOM 787 C C . GLY A 1 103 ? 113.532 28.400 29.802 1.00 14.71 103 GLY A C 1
ATOM 788 O O . GLY A 1 103 ? 114.139 27.912 30.756 1.00 16.89 103 GLY A O 1
ATOM 789 N N . GLY A 1 104 ? 113.554 29.703 29.548 1.00 13.60 104 GLY A N 1
ATOM 790 C CA . GLY A 1 104 ? 114.258 30.580 30.457 1.00 12.49 104 GLY A CA 1
ATOM 791 C C . GLY A 1 104 ? 115.735 30.797 30.200 1.00 12.91 104 GLY A C 1
ATOM 792 O O . GLY A 1 104 ? 116.393 31.505 30.952 1.00 14.47 104 GLY A O 1
ATOM 793 N N . VAL A 1 105 ? 116.272 30.183 29.141 1.00 13.18 105 VAL A N 1
ATOM 794 C CA . VAL A 1 105 ? 117.686 30.401 28.814 1.00 13.33 105 VAL A CA 1
ATOM 795 C C . VAL A 1 105 ? 117.678 31.252 27.542 1.00 12.05 105 VAL A C 1
ATOM 796 O O . VAL A 1 105 ? 117.140 30.832 26.525 1.00 11.04 105 VAL A O 1
ATOM 800 N N . PRO A 1 106 ? 118.245 32.457 27.587 1.00 11.36 106 PRO A N 1
ATOM 801 C CA . PRO A 1 106 ? 118.266 33.328 26.396 1.00 11.26 106 PRO A CA 1
ATOM 802 C C . PRO A 1 106 ? 118.912 32.623 25.214 1.00 10.40 106 PRO A C 1
ATOM 803 O O . PRO A 1 106 ? 119.987 32.028 25.364 1.00 12.31 106 PRO A O 1
ATOM 807 N N . ILE A 1 107 ? 118.287 32.697 24.045 1.00 9.63 107 ILE A N 1
ATOM 808 C CA . ILE A 1 107 ? 118.808 32.062 22.848 1.00 10.96 107 ILE A CA 1
ATOM 809 C C . ILE A 1 107 ? 118.906 33.141 21.789 1.00 10.55 107 ILE A C 1
ATOM 810 O O . ILE A 1 107 ? 117.931 33.864 21.490 1.00 10.44 107 ILE A O 1
ATOM 815 N N . ILE A 1 108 ? 120.114 33.277 21.233 1.00 11.03 108 ILE A N 1
ATOM 816 C CA . ILE A 1 108 ? 120.413 34.263 20.195 1.00 11.50 108 ILE A CA 1
ATOM 817 C C . ILE A 1 108 ? 120.839 33.486 18.953 1.00 12.46 108 ILE A C 1
ATOM 818 O O . ILE A 1 108 ? 121.860 32.779 18.990 1.00 13.30 108 ILE A O 1
ATOM 823 N N . ALA A 1 109 ? 120.077 33.580 17.863 1.00 12.79 109 ALA A N 1
ATOM 824 C CA . ALA A 1 109 ? 120.403 32.843 16.645 1.00 12.63 109 ALA A CA 1
ATOM 825 C C . ALA A 1 109 ? 121.289 33.669 15.731 1.00 13.35 109 ALA A C 1
ATOM 826 O O . ALA A 1 109 ? 120.945 34.806 15.410 1.00 14.69 109 ALA A O 1
ATOM 828 N N . ALA A 1 110 ? 122.412 33.085 15.293 1.00 12.54 110 ALA A N 1
ATOM 829 C CA . ALA A 1 110 ? 123.338 33.765 14.366 1.00 12.82 110 ALA A CA 1
ATOM 830 C C . ALA A 1 110 ? 123.047 33.191 12.983 1.00 13.19 110 ALA A C 1
ATOM 831 O O . ALA A 1 110 ? 123.519 32.101 12.623 1.00 15.10 110 ALA A O 1
ATOM 833 N N . LEU A 1 111 ? 122.290 33.950 12.205 1.00 12.52 111 LEU A N 1
ATOM 834 C CA . LEU A 1 111 ? 121.823 33.502 10.902 1.00 12.17 111 LEU A CA 1
ATOM 835 C C . LEU A 1 111 ? 122.735 33.824 9.730 1.00 13.41 111 LEU A C 1
ATOM 836 O O . LEU A 1 111 ? 123.401 34.848 9.723 1.00 14.86 111 LEU A O 1
ATOM 841 N N . ARG A 1 112 ? 122.744 32.904 8.763 1.00 14.57 112 ARG A N 1
ATOM 842 C CA . ARG A 1 112 ? 123.518 33.070 7.517 1.00 15.03 112 ARG A CA 1
ATOM 843 C C . ARG A 1 112 ? 122.729 32.332 6.452 1.00 14.70 112 ARG A C 1
ATOM 844 O O . ARG A 1 112 ? 122.086 31.320 6.736 1.00 14.77 112 ARG A O 1
ATOM 852 N N . GLY A 1 113 ? 122.744 32.849 5.227 1.00 13.30 113 GLY A N 1
ATOM 853 C CA . GLY A 1 113 ? 122.100 32.170 4.132 1.00 13.01 113 GLY A CA 1
ATOM 854 C C . GLY A 1 113 ? 120.630 31.873 4.310 1.00 12.47 113 GLY A C 1
ATOM 855 O O . GLY A 1 113 ? 119.905 32.685 4.872 1.00 12.42 113 GLY A O 1
ATOM 856 N N . ALA A 1 114 ? 120.206 30.714 3.813 1.00 12.40 114 ALA A N 1
ATOM 857 C CA . ALA A 1 114 ? 118.807 30.322 3.837 1.00 12.75 114 ALA A CA 1
ATOM 858 C C . ALA A 1 114 ? 118.251 29.948 5.202 1.00 11.89 114 ALA A C 1
ATOM 859 O O . ALA A 1 114 ? 118.730 29.010 5.832 1.00 14.37 114 ALA A O 1
ATOM 861 N N . VAL A 1 115 ? 117.264 30.725 5.654 1.00 10.99 115 VAL A N 1
ATOM 862 C CA . VAL A 1 115 ? 116.525 30.484 6.923 1.00 9.91 115 VAL A CA 1
ATOM 863 C C . VAL A 1 115 ? 115.120 30.221 6.359 1.00 10.53 115 VAL A C 1
ATOM 864 O O . VAL A 1 115 ? 114.282 31.114 6.226 1.00 10.77 115 VAL A O 1
ATOM 868 N N . VAL A 1 116 ? 114.879 28.970 5.981 1.00 10.42 116 VAL A N 1
ATOM 869 C CA . VAL A 1 116 ? 113.680 28.615 5.248 1.00 11.25 116 VAL A CA 1
ATOM 870 C C . VAL A 1 116 ? 112.886 27.453 5.788 1.00 11.58 116 VAL A C 1
ATOM 871 O O . VAL A 1 116 ? 113.449 26.469 6.293 1.00 12.20 116 VAL A O 1
ATOM 875 N N . GLY A 1 117 ? 111.567 27.581 5.684 1.00 11.68 117 GLY A N 1
ATOM 876 C CA . GLY A 1 117 ? 110.667 26.530 6.136 1.00 11.08 117 GLY A CA 1
ATOM 877 C C . GLY A 1 117 ? 110.859 26.223 7.611 1.00 11.66 117 GLY A C 1
ATOM 878 O O . GLY A 1 117 ? 110.817 27.129 8.463 1.00 11.49 117 GLY A O 1
ATOM 879 N N . GLY A 1 118 ? 111.049 24.944 7.922 1.00 12.11 118 GLY A N 1
ATOM 880 C CA . GLY A 1 118 ? 111.313 24.547 9.298 1.00 12.23 118 GLY A CA 1
ATOM 881 C C . GLY A 1 118 ? 112.522 25.265 9.887 1.00 11.99 118 GLY A C 1
ATOM 882 O O . GLY A 1 118 ? 112.661 25.325 11.106 1.00 11.81 118 GLY A O 1
ATOM 883 N N . GLY A 1 119 ? 113.429 25.758 9.027 1.00 12.47 119 GLY A N 1
ATOM 884 C CA . GLY A 1 119 ? 114.604 26.490 9.480 1.00 11.79 119 GLY A CA 1
ATOM 885 C C . GLY A 1 119 ? 114.190 27.847 10.033 1.00 11.51 119 GLY A C 1
ATOM 886 O O . GLY A 1 119 ? 114.787 28.351 10.993 1.00 11.73 119 GLY A O 1
ATOM 887 N N . LEU A 1 120 ? 113.180 28.454 9.414 1.00 11.51 120 LEU A N 1
ATOM 888 C CA . LEU A 1 120 ? 112.647 29.704 9.948 1.00 10.75 120 LEU A CA 1
ATOM 889 C C . LEU A 1 120 ? 111.862 29.378 11.238 1.00 10.84 120 LEU A C 1
ATOM 890 O O . LEU A 1 120 ? 111.876 30.154 12.198 1.00 10.58 120 LEU A O 1
ATOM 895 N N . GLU A 1 121 ? 111.216 28.215 11.286 1.00 10.01 121 GLU A N 1
ATOM 896 C CA . GLU A 1 121 ? 110.525 27.841 12.539 1.00 10.06 121 GLU A CA 1
ATOM 897 C C . GLU A 1 121 ? 111.551 27.684 13.677 1.00 10.75 121 GLU A C 1
ATOM 898 O O . GLU A 1 121 ? 111.304 28.134 14.795 1.00 10.78 121 GLU A O 1
ATOM 904 N N . LEU A 1 122 ? 112.706 27.055 13.406 1.00 10.90 122 LEU A N 1
ATOM 905 C CA . LEU A 1 122 ? 113.745 26.936 14.418 1.00 11.04 122 LEU A CA 1
ATOM 906 C C . LEU A 1 122 ? 114.280 28.316 14.822 1.00 10.40 122 LEU A C 1
ATOM 907 O O . LEU A 1 122 ? 114.412 28.611 16.011 1.00 11.06 122 LEU A O 1
ATOM 912 N N . ALA A 1 123 ? 114.572 29.171 13.829 1.00 9.92 123 ALA A N 1
ATOM 913 C CA . ALA A 1 123 ? 115.070 30.496 14.162 1.00 9.27 123 ALA A CA 1
ATOM 914 C C . ALA A 1 123 ? 114.067 31.302 14.989 1.00 9.31 123 ALA A C 1
ATOM 915 O O . ALA A 1 123 ? 114.463 32.125 15.820 1.00 10.64 123 ALA A O 1
ATOM 917 N N . SER A 1 124 ? 112.777 31.090 14.718 1.00 9.51 124 SER A N 1
ATOM 918 C CA . SER A 1 124 ? 111.723 31.835 15.419 1.00 9.82 124 SER A CA 1
ATOM 919 C C . SER A 1 124 ? 111.595 31.417 16.871 1.00 9.39 124 SER A C 1
ATOM 920 O O . SER A 1 124 ? 111.045 32.178 17.677 1.00 9.96 124 SER A O 1
ATOM 923 N N . ALA A 1 125 ? 112.097 30.227 17.199 1.00 9.72 125 ALA A N 1
ATOM 924 C CA . ALA A 1 125 ? 112.036 29.735 18.578 1.00 9.85 125 ALA A CA 1
ATOM 925 C C . ALA A 1 125 ? 113.106 30.395 19.450 1.00 11.39 125 ALA A C 1
ATOM 926 O O . ALA A 1 125 ? 113.083 30.258 20.698 1.00 12.75 125 ALA A O 1
ATOM 928 N N . ALA A 1 126 ? 114.072 31.077 18.831 1.00 11.24 126 ALA A N 1
ATOM 929 C CA . ALA A 1 126 ? 115.068 31.807 19.599 1.00 11.09 126 ALA A CA 1
ATOM 930 C C . ALA A 1 126 ? 114.445 33.132 20.065 1.00 10.49 126 ALA A C 1
ATOM 931 O O . ALA A 1 126 ? 113.436 33.599 19.510 1.00 10.84 126 ALA A O 1
ATOM 933 N N . HIS A 1 127 ? 115.043 33.756 21.067 1.00 10.14 127 HIS A N 1
ATOM 934 C CA . HIS A 1 127 ? 114.536 35.034 21.538 1.00 9.85 127 HIS A CA 1
ATOM 935 C C . HIS A 1 127 ? 114.995 36.165 20.632 1.00 10.17 127 HIS A C 1
ATOM 936 O O . HIS A 1 127 ? 114.225 37.061 20.291 1.00 10.73 127 HIS A O 1
ATOM 943 N N . LEU A 1 128 ? 116.279 36.135 20.264 1.00 10.50 128 LEU A N 1
ATOM 944 C CA . LEU A 1 128 ? 116.857 37.145 19.401 1.00 9.89 128 LEU A CA 1
ATOM 945 C C . LEU A 1 128 ? 117.420 36.493 18.147 1.00 10.04 128 LEU A C 1
ATOM 946 O O . LEU A 1 128 ? 117.937 35.362 18.194 1.00 11.44 128 LEU A O 1
ATOM 951 N N . ARG A 1 129 ? 117.317 37.224 17.049 1.00 10.73 129 ARG A N 1
ATOM 952 C CA . ARG A 1 129 ? 117.879 36.773 15.767 1.00 9.80 129 ARG A CA 1
ATOM 953 C C . ARG A 1 129 ? 118.803 37.855 15.201 1.00 10.27 129 ARG A C 1
ATOM 954 O O . ARG A 1 129 ? 118.468 39.049 15.219 1.00 11.22 129 ARG A O 1
ATOM 962 N N . VAL A 1 130 ? 119.985 37.409 14.734 1.00 10.55 130 VAL A N 1
ATOM 963 C CA . VAL A 1 130 ? 120.960 38.304 14.105 1.00 11.40 130 VAL A CA 1
ATOM 964 C C . VAL A 1 130 ? 121.169 37.769 12.691 1.00 11.50 130 VAL A C 1
ATOM 965 O O . VAL A 1 130 ? 121.542 36.606 12.493 1.00 12.62 130 VAL A O 1
ATOM 969 N N . MET A 1 131 ? 120.876 38.614 11.717 1.00 11.54 131 MET A N 1
ATOM 970 C CA . MET A 1 131 ? 121.030 38.240 10.320 1.00 12.10 131 MET A CA 1
ATOM 971 C C . MET A 1 131 ? 122.213 38.970 9.698 1.00 13.09 131 MET A C 1
ATOM 972 O O . MET A 1 131 ? 122.617 40.048 10.162 1.00 13.12 131 MET A O 1
ATOM 977 N N . ASP A 1 132 ? 122.790 38.354 8.661 1.00 13.17 132 ASP A N 1
ATOM 978 C CA . ASP A 1 132 ? 123.907 39.008 7.981 1.00 14.31 132 ASP A CA 1
ATOM 979 C C . ASP A 1 132 ? 123.484 39.356 6.554 1.00 14.05 132 ASP A C 1
ATOM 980 O O . ASP A 1 132 ? 122.307 39.228 6.189 1.00 13.89 132 ASP A O 1
ATOM 985 N N . GLN A 1 133 ? 124.446 39.804 5.743 1.00 14.40 133 GLN A N 1
ATOM 986 C CA . GLN A 1 133 ? 124.146 40.224 4.390 1.00 16.17 133 GLN A CA 1
ATOM 987 C C . GLN A 1 133 ? 123.765 39.111 3.405 1.00 16.38 133 GLN A C 1
ATOM 988 O O . GLN A 1 133 ? 123.288 39.392 2.311 1.00 18.47 133 GLN A O 1
ATOM 994 N N . SER A 1 134 ? 123.964 37.862 3.799 1.00 15.38 134 SER A N 1
ATOM 995 C CA . SER A 1 134 ? 123.638 36.717 2.945 1.00 15.03 134 SER A CA 1
ATOM 996 C C . SER A 1 134 ? 122.320 36.049 3.355 1.00 13.67 134 SER A C 1
ATOM 997 O O . SER A 1 134 ? 121.825 35.156 2.673 1.00 14.68 134 SER A O 1
ATOM 1000 N N . THR A 1 135 ? 121.752 36.516 4.465 1.00 12.21 135 THR A N 1
ATOM 1001 C CA . THR A 1 135 ? 120.576 35.852 5.007 1.00 11.50 135 THR A CA 1
ATOM 1002 C C . THR A 1 135 ? 119.256 36.128 4.294 1.00 11.60 135 THR A C 1
ATOM 1003 O O . THR A 1 135 ? 118.949 37.277 3.966 1.00 12.83 135 THR A O 1
ATOM 1007 N N . TYR A 1 136 ? 118.479 35.086 4.054 1.00 10.83 136 TYR A N 1
ATOM 1008 C CA . TYR A 1 136 ? 117.161 35.298 3.478 1.00 10.93 136 TYR A CA 1
ATOM 1009 C C . TYR A 1 136 ? 116.168 34.370 4.151 1.00 10.70 136 TYR A C 1
ATOM 1010 O O . TYR A 1 136 ? 116.541 33.320 4.708 1.00 11.45 136 TYR A O 1
ATOM 1019 N N . PHE A 1 137 ? 114.905 34.793 4.127 1.00 10.39 137 PHE A N 1
ATOM 1020 C CA . PHE A 1 137 ? 113.834 34.087 4.834 1.00 10.11 137 PHE A CA 1
ATOM 1021 C C . PHE A 1 137 ? 112.681 33.756 3.916 1.00 10.11 137 PHE A C 1
ATOM 1022 O O . PHE A 1 137 ? 112.259 34.600 3.097 1.00 11.20 137 PHE A O 1
ATOM 1030 N N . ALA A 1 138 ? 112.126 32.556 4.075 1.00 10.42 138 ALA A N 1
ATOM 1031 C CA . ALA A 1 138 ? 110.962 32.168 3.292 1.00 10.48 138 ALA A CA 1
ATOM 1032 C C . ALA A 1 138 ? 110.315 30.941 3.888 1.00 10.95 138 ALA A C 1
ATOM 1033 O O . ALA A 1 138 ? 110.940 30.250 4.690 1.00 12.09 138 ALA A O 1
ATOM 1035 N N . LEU A 1 139 ? 109.076 30.701 3.481 1.00 11.47 139 LEU A N 1
ATOM 1036 C CA . LEU A 1 139 ? 108.343 29.471 3.846 1.00 12.63 139 LEU A CA 1
ATOM 1037 C C . LEU A 1 139 ? 107.940 28.984 2.457 1.00 15.04 139 LEU A C 1
ATOM 1038 O O . LEU A 1 139 ? 106.773 29.054 2.089 1.00 17.14 139 LEU A O 1
ATOM 1043 N N . PRO A 1 140 ? 108.919 28.469 1.677 1.00 16.96 140 PRO A N 1
ATOM 1044 C CA . PRO A 1 140 ? 108.701 27.995 0.305 1.00 19.58 140 PRO A CA 1
ATOM 1045 C C . PRO A 1 140 ? 107.895 26.743 0.083 1.00 21.26 140 PRO A C 1
ATOM 1046 O O . PRO A 1 140 ? 107.370 26.529 -1.014 1.00 22.65 140 PRO A O 1
ATOM 1050 N N . GLU A 1 141 ? 107.771 25.919 1.110 1.00 23.14 141 GLU A N 1
ATOM 1051 C CA . GLU A 1 141 ? 107.059 24.647 0.950 1.00 24.89 141 GLU A CA 1
ATOM 1052 C C . GLU A 1 141 ? 105.567 24.797 0.686 1.00 22.73 141 GLU A C 1
ATOM 1053 O O . GLU A 1 141 ? 104.930 23.899 0.136 1.00 21.06 141 GLU A O 1
ATOM 1059 N N . GLY A 1 142 ? 105.018 25.939 1.085 1.00 22.81 142 GLY A N 1
ATOM 1060 C CA . GLY A 1 142 ? 103.607 26.179 0.907 1.00 23.04 142 GLY A CA 1
ATOM 1061 C C . GLY A 1 142 ? 103.208 25.979 -0.537 1.00 25.31 142 GLY A C 1
ATOM 1062 O O . GLY A 1 142 ? 102.196 25.361 -0.828 1.00 25.63 142 GLY A O 1
ATOM 1063 N N . GLN A 1 143 ? 104.006 26.514 -1.454 1.00 27.06 143 GLN A N 1
ATOM 1064 C CA . GLN A 1 143 ? 103.711 26.344 -2.871 1.00 29.09 143 GLN A CA 1
ATOM 1065 C C . GLN A 1 143 ? 103.932 24.906 -3.329 1.00 30.76 143 GLN A C 1
ATOM 1066 O O . GLN A 1 143 ? 103.448 24.496 -4.383 1.00 32.48 143 GLN A O 1
ATOM 1072 N N . ARG A 1 144 ? 104.667 24.137 -2.540 1.00 31.01 144 ARG A N 1
ATOM 1073 C CA . ARG A 1 144 ? 104.921 22.741 -2.863 1.00 31.35 144 ARG A CA 1
ATOM 1074 C C . ARG A 1 144 ? 103.831 21.885 -2.195 1.00 28.10 144 ARG A C 1
ATOM 1075 O O . ARG A 1 144 ? 103.928 20.668 -2.161 1.00 29.07 144 ARG A O 1
ATOM 1083 N N . GLY A 1 145 ? 102.804 22.538 -1.647 1.00 24.11 145 GLY A N 1
ATOM 1084 C CA . GLY A 1 145 ? 101.723 21.813 -1.000 1.00 22.41 145 GLY A CA 1
ATOM 1085 C C . GLY A 1 145 ? 101.950 21.475 0.472 1.00 21.49 145 GLY A C 1
ATOM 1086 O O . GLY A 1 145 ? 101.105 20.810 1.091 1.00 22.61 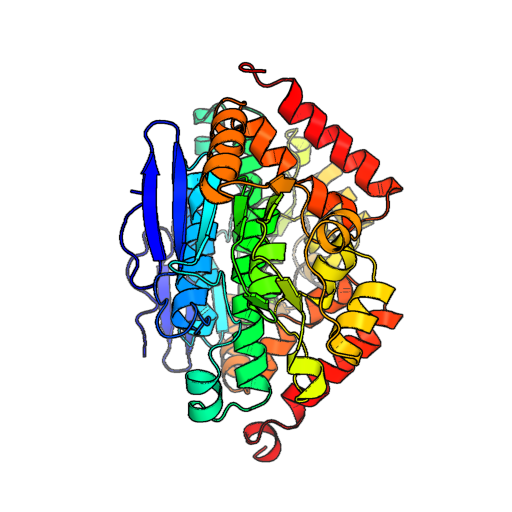145 GLY A O 1
ATOM 1087 N N . ILE A 1 146 ? 103.049 21.966 1.043 1.00 20.14 146 ILE A N 1
ATOM 1088 C CA . ILE A 1 146 ? 103.384 21.641 2.438 1.00 20.50 146 ILE A CA 1
ATOM 1089 C C . ILE A 1 146 ? 103.012 22.733 3.424 1.00 18.58 146 ILE A C 1
ATOM 1090 O O . ILE A 1 146 ? 103.403 23.892 3.261 1.00 20.09 146 ILE A O 1
ATOM 1095 N N . PHE A 1 147 ? 102.260 22.351 4.454 1.00 15.34 147 PHE A N 1
ATOM 1096 C CA . PHE A 1 147 ? 101.854 23.289 5.505 1.00 14.74 147 PHE A CA 1
ATOM 1097 C C . PHE A 1 147 ? 102.936 23.251 6.594 1.00 15.36 147 PHE A C 1
ATOM 1098 O O . PHE A 1 147 ? 103.538 22.208 6.844 1.00 17.68 147 PHE A O 1
ATOM 1106 N N . THR A 1 148 ? 103.182 24.398 7.222 1.00 14.84 148 THR A N 1
ATOM 1107 C CA . THR A 1 148 ? 104.166 24.522 8.311 1.00 15.47 148 THR A CA 1
ATOM 1108 C C . THR A 1 148 ? 103.583 23.906 9.585 1.00 15.18 148 THR A C 1
ATOM 1109 O O . THR A 1 148 ? 102.561 24.392 10.094 1.00 17.58 148 THR A O 1
ATOM 1113 N N . GLY A 1 149 ? 104.250 22.879 10.111 1.00 13.13 149 GLY A N 1
ATOM 1114 C CA . GLY A 1 149 ? 103.745 22.213 11.315 1.00 12.57 149 GLY A CA 1
ATOM 1115 C C . GLY A 1 149 ? 104.690 22.294 12.492 1.00 12.64 149 GLY A C 1
ATOM 1116 O O . GLY A 1 149 ? 104.581 21.492 13.435 1.00 14.38 149 GLY A O 1
ATOM 1117 N N . GLY A 1 150 ? 105.621 23.247 12.438 1.00 11.36 150 GLY A N 1
ATOM 1118 C CA . GLY A 1 150 ? 106.590 23.443 13.491 1.00 11.41 150 GLY A CA 1
ATOM 1119 C C . GLY A 1 150 ? 106.524 24.818 14.154 1.00 10.90 150 GLY A C 1
ATOM 1120 O O . GLY A 1 150 ? 107.530 25.343 14.619 1.00 11.82 150 GLY A O 1
ATOM 1121 N N . GLY A 1 151 ? 105.337 25.404 14.147 1.00 9.79 151 GLY A N 1
ATOM 1122 C CA . GLY A 1 151 ? 105.146 26.672 14.824 1.00 10.08 151 GLY A CA 1
ATOM 1123 C C . GLY A 1 151 ? 105.182 27.942 14.010 1.00 9.83 151 GLY A C 1
ATOM 1124 O O . GLY A 1 151 ? 105.007 29.015 14.569 1.00 10.94 151 GLY A O 1
ATOM 1125 N N . ALA A 1 152 ? 105.403 27.864 12.707 1.00 10.03 152 ALA A N 1
ATOM 1126 C CA . ALA A 1 152 ? 105.434 29.121 11.959 1.00 10.39 152 ALA A CA 1
ATOM 1127 C C . ALA A 1 152 ? 104.157 29.915 12.098 1.00 9.79 152 ALA A C 1
ATOM 1128 O O . ALA A 1 152 ? 104.203 31.152 12.139 1.00 11.67 152 ALA A O 1
ATOM 1130 N N . THR A 1 153 ? 103.016 29.228 12.166 1.00 10.22 153 THR A N 1
ATOM 1131 C CA . THR A 1 153 ? 101.741 29.957 12.217 1.00 10.65 153 THR A CA 1
ATOM 1132 C C . THR A 1 153 ? 101.588 30.734 13.515 1.00 10.34 153 THR A C 1
ATOM 1133 O O . THR A 1 153 ? 100.768 31.672 13.598 1.00 11.55 153 THR A O 1
ATOM 1137 N N . ILE A 1 154 ? 102.362 30.329 14.528 1.00 9.09 154 ILE A N 1
ATOM 1138 C CA . ILE A 1 154 ? 102.340 30.962 15.829 1.00 8.91 154 ILE A CA 1
ATOM 1139 C C . ILE A 1 154 ? 103.456 31.994 15.935 1.00 8.57 154 ILE A C 1
ATOM 1140 O O . ILE A 1 154 ? 103.200 33.192 16.034 1.00 9.73 154 ILE A O 1
ATOM 1145 N N . ARG A 1 155 ? 104.704 31.539 15.862 1.00 8.87 155 ARG A N 1
ATOM 1146 C CA . ARG A 1 155 ? 105.817 32.439 16.069 1.00 8.38 155 ARG A CA 1
ATOM 1147 C C . ARG A 1 155 ? 106.112 33.420 14.963 1.00 8.92 155 ARG A C 1
ATOM 1148 O O . ARG A 1 155 ? 106.423 34.588 15.252 1.00 8.73 155 ARG A O 1
ATOM 1156 N N . VAL A 1 156 ? 106.028 32.976 13.715 1.00 9.53 156 VAL A N 1
ATOM 1157 C CA . VAL A 1 156 ? 106.283 33.936 12.645 1.00 8.36 156 VAL A CA 1
ATOM 1158 C C . VAL A 1 156 ? 105.165 34.971 12.647 1.00 8.62 156 VAL A C 1
ATOM 1159 O O . VAL A 1 156 ? 105.422 36.149 12.419 1.00 8.67 156 VAL A O 1
ATOM 1163 N N . SER A 1 157 ? 103.917 34.561 12.944 1.00 8.32 157 SER A N 1
ATOM 1164 C CA . SER A 1 157 ? 102.860 35.568 13.025 1.00 8.08 157 SER A CA 1
ATOM 1165 C C . SER A 1 157 ? 103.166 36.553 14.163 1.00 8.87 157 SER A C 1
ATOM 1166 O O . SER A 1 157 ? 102.932 37.760 14.020 1.00 10.46 157 SER A O 1
ATOM 1169 N N . ASP A 1 158 ? 103.704 36.052 15.273 1.00 8.89 158 ASP A N 1
ATOM 1170 C CA . ASP A 1 158 ? 104.050 36.931 16.398 1.00 10.30 158 ASP A CA 1
ATOM 1171 C C . ASP A 1 158 ? 105.188 37.874 16.011 1.00 10.26 158 ASP A C 1
ATOM 1172 O O . ASP A 1 158 ? 105.327 38.972 16.590 1.00 12.83 158 ASP A O 1
ATOM 1177 N N . MET A 1 159 ? 106.039 37.441 15.076 1.00 8.98 159 MET A N 1
ATOM 1178 C CA . MET A 1 159 ? 107.185 38.241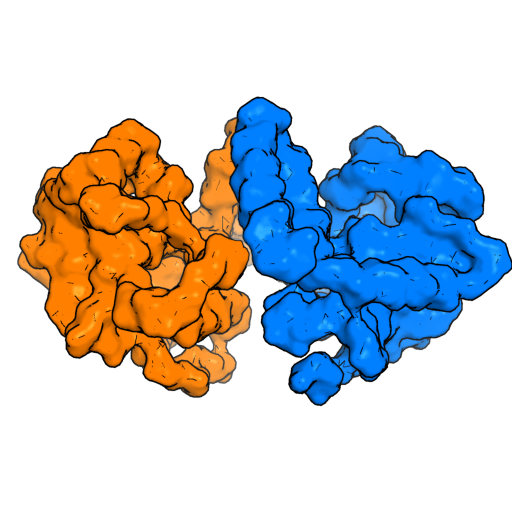 14.629 1.00 9.28 159 MET A CA 1
ATOM 1179 C C . MET A 1 159 ? 106.872 39.319 13.598 1.00 8.99 159 MET A C 1
ATOM 1180 O O . MET A 1 159 ? 107.381 40.443 13.693 1.00 10.32 159 MET A O 1
ATOM 1185 N N . ILE A 1 160 ? 106.032 38.965 12.623 1.00 8.74 160 ILE A N 1
ATOM 1186 C CA . ILE A 1 160 ? 105.791 39.866 11.501 1.00 8.23 160 ILE A CA 1
ATOM 1187 C C . ILE A 1 160 ? 104.324 40.220 11.254 1.00 8.68 160 ILE A C 1
ATOM 1188 O O . ILE A 1 160 ? 104.031 41.039 10.360 1.00 10.51 160 ILE A O 1
ATOM 1193 N N . GLY A 1 161 ? 103.417 39.612 12.018 1.00 8.46 161 GLY A N 1
ATOM 1194 C CA . GLY A 1 161 ? 101.995 39.852 11.814 1.00 8.59 161 GLY A CA 1
ATOM 1195 C C . GLY A 1 161 ? 101.339 38.686 11.107 1.00 8.53 161 GLY A C 1
ATOM 1196 O O . GLY A 1 161 ? 101.881 38.123 10.152 1.00 9.90 161 GLY A O 1
ATOM 1197 N N . LYS A 1 162 ? 100.154 38.318 11.554 1.00 9.06 162 LYS A N 1
ATOM 1198 C CA . LYS A 1 162 ? 99.435 37.226 10.951 1.00 9.88 162 LYS A CA 1
ATOM 1199 C C . LYS A 1 162 ? 99.251 37.353 9.435 1.00 9.51 162 LYS A C 1
ATOM 1200 O O . LYS A 1 162 ? 99.429 36.383 8.715 1.00 9.83 162 LYS A O 1
ATOM 1206 N N . TYR A 1 163 ? 98.983 38.557 8.935 1.00 9.18 163 TYR A N 1
ATOM 1207 C CA . TYR A 1 163 ? 98.728 38.674 7.505 1.00 9.23 163 TYR A CA 1
ATOM 1208 C C . TYR A 1 163 ? 99.995 38.592 6.674 1.00 9.80 163 TYR A C 1
ATOM 1209 O O . TYR A 1 163 ? 99.936 38.165 5.509 1.00 10.21 163 TYR A O 1
ATOM 1218 N N . ARG A 1 164 ? 101.127 38.959 7.266 1.00 9.41 164 ARG A N 1
ATOM 1219 C CA . ARG A 1 164 ? 102.389 38.807 6.527 1.00 8.82 164 ARG A CA 1
ATOM 1220 C C . ARG A 1 164 ? 102.821 37.349 6.556 1.00 9.26 164 ARG A C 1
ATOM 1221 O O . ARG A 1 164 ? 103.408 36.835 5.577 1.00 10.29 164 ARG A O 1
ATOM 1229 N N . MET A 1 165 ? 102.533 36.637 7.661 1.00 8.53 165 MET A N 1
ATOM 1230 C CA . MET A 1 165 ? 102.890 35.227 7.718 1.00 8.84 165 MET A CA 1
ATOM 1231 C C . MET A 1 165 ? 102.012 34.452 6.720 1.00 9.45 165 MET A C 1
ATOM 1232 O O . MET A 1 165 ? 102.518 33.593 5.981 1.00 9.26 165 MET A O 1
ATOM 1237 N N . ILE A 1 166 ? 100.718 34.790 6.647 1.00 9.37 166 ILE A N 1
ATOM 1238 C CA . ILE A 1 166 ? 99.829 34.120 5.699 1.00 9.73 166 ILE A CA 1
ATOM 1239 C C . ILE A 1 166 ? 100.380 34.360 4.276 1.00 10.02 166 ILE A C 1
ATOM 1240 O O . ILE A 1 166 ? 100.466 33.424 3.478 1.00 10.75 166 ILE A O 1
ATOM 1245 N N . ASP A 1 167 ? 100.765 35.598 3.985 1.00 9.66 167 ASP A N 1
ATOM 1246 C CA . ASP A 1 167 ? 101.335 35.925 2.673 1.00 10.59 167 ASP A CA 1
ATOM 1247 C C . ASP A 1 167 ? 102.572 35.065 2.400 1.00 10.51 167 ASP A C 1
ATOM 1248 O O . ASP A 1 167 ? 102.704 34.474 1.325 1.00 10.99 167 ASP A O 1
ATOM 1253 N N . MET A 1 168 ? 103.486 34.981 3.361 1.00 10.13 168 MET A N 1
ATOM 1254 C CA . MET A 1 168 ? 104.695 34.184 3.141 1.00 10.32 168 MET A CA 1
ATOM 1255 C C . MET A 1 168 ? 104.396 32.729 2.783 1.00 10.18 168 MET A C 1
ATOM 1256 O O . MET A 1 168 ? 105.006 32.175 1.852 1.00 11.05 168 MET A O 1
ATOM 1261 N N . ILE A 1 169 ? 103.486 32.071 3.500 1.00 10.17 169 ILE A N 1
ATOM 1262 C CA . ILE A 1 169 ? 103.256 30.669 3.168 1.00 9.85 169 ILE A CA 1
ATOM 1263 C C . ILE A 1 169 ? 102.358 30.483 1.938 1.00 11.16 169 ILE A C 1
ATOM 1264 O O . ILE A 1 169 ? 102.501 29.509 1.183 1.00 11.98 169 ILE A O 1
ATOM 1269 N N . LEU A 1 170 ? 101.444 31.414 1.709 1.00 10.91 170 LEU A N 1
ATOM 1270 C CA . LEU A 1 170 ? 100.551 31.302 0.573 1.00 11.99 170 LEU A CA 1
ATOM 1271 C C . LEU A 1 170 ? 101.251 31.536 -0.786 1.00 12.68 170 LEU A C 1
ATOM 1272 O O . LEU A 1 170 ? 100.930 30.873 -1.796 1.00 14.41 170 LEU A O 1
ATOM 1277 N N . THR A 1 171 ? 102.262 32.407 -0.780 1.00 12.15 171 THR A N 1
ATOM 1278 C CA . THR A 1 171 ? 102.952 32.807 -2.022 1.00 13.08 171 THR A CA 1
ATOM 1279 C C . THR A 1 171 ? 104.416 32.437 -2.139 1.00 13.67 171 THR A C 1
ATOM 1280 O O . THR A 1 171 ? 105.013 32.573 -3.225 1.00 16.28 171 THR A O 1
ATOM 1284 N N . GLY A 1 172 ? 105.044 32.043 -1.034 1.00 12.51 172 GLY A N 1
ATOM 1285 C CA . GLY A 1 172 ? 106.456 31.701 -1.087 1.00 13.45 172 GLY A CA 1
ATOM 1286 C C . GLY A 1 172 ? 107.362 32.927 -1.128 1.00 13.15 172 GLY A C 1
ATOM 1287 O O . GLY A 1 172 ? 108.564 32.837 -1.414 1.00 15.12 172 GLY A O 1
ATOM 1288 N N . ARG A 1 173 ? 106.800 34.086 -0.809 1.00 11.17 173 ARG A N 1
ATOM 1289 C CA . ARG A 1 173 ? 107.564 35.325 -0.822 1.00 12.15 173 ARG A CA 1
ATOM 1290 C C . ARG A 1 173 ? 108.831 35.308 0.030 1.00 11.35 173 ARG A C 1
ATOM 1291 O O . ARG A 1 173 ? 108.855 34.803 1.162 1.00 12.21 173 ARG A O 1
ATOM 1299 N N . VAL A 1 174 ? 109.907 35.846 -0.531 1.00 10.87 174 VAL A N 1
ATOM 1300 C CA . VAL A 1 174 ? 111.189 35.886 0.144 1.00 10.79 174 VAL A CA 1
ATOM 1301 C C . VAL A 1 174 ? 111.508 37.281 0.646 1.00 10.69 174 VAL A C 1
ATOM 1302 O O . VAL A 1 174 ? 111.232 38.285 -0.032 1.00 12.56 174 VAL A O 1
ATOM 1306 N N . TYR A 1 175 ? 112.102 37.331 1.834 1.00 9.98 175 TYR A N 1
ATOM 1307 C CA . TYR A 1 175 ? 112.566 38.577 2.402 1.00 10.13 175 TYR A CA 1
ATOM 1308 C C . TYR A 1 175 ? 114.029 38.480 2.772 1.00 10.72 175 TYR A C 1
ATOM 1309 O O . TYR A 1 175 ? 114.495 37.445 3.253 1.00 12.04 175 TYR A O 1
ATOM 1318 N N . GLN A 1 176 ? 114.768 39.573 2.578 1.00 10.99 176 GLN A N 1
ATOM 1319 C CA . GLN A 1 176 ? 116.181 39.591 2.937 1.00 10.21 176 GLN A CA 1
ATOM 1320 C C . GLN A 1 176 ? 116.583 41.033 3.192 1.00 11.77 176 GLN A C 1
ATOM 1321 O O . GLN A 1 176 ? 115.782 41.963 2.999 1.00 12.25 176 GLN A O 1
ATOM 1327 N N . GLY A 1 177 ? 117.823 41.203 3.644 1.00 11.61 177 GLY A N 1
ATOM 1328 C CA . GLY A 1 177 ? 118.352 42.533 3.888 1.00 12.61 177 GLY A CA 1
ATOM 1329 C C . GLY A 1 177 ? 117.591 43.336 4.924 1.00 12.40 177 GLY A C 1
ATOM 1330 O O . GLY A 1 177 ? 116.883 42.772 5.777 1.00 12.38 177 GLY A O 1
ATOM 1331 N N . GLN A 1 178 ? 117.741 44.650 4.833 1.00 13.72 178 GLN A N 1
ATOM 1332 C CA . GLN A 1 178 ? 117.098 45.554 5.762 1.00 14.25 178 GLN A CA 1
ATOM 1333 C C . GLN A 1 178 ? 115.590 45.371 5.757 1.00 13.97 178 GLN A C 1
ATOM 1334 O O . GLN A 1 178 ? 114.933 45.537 6.805 1.00 13.80 178 GLN A O 1
ATOM 1340 N N . GLU A 1 179 ? 115.033 45.040 4.597 1.00 12.75 179 GLU A N 1
ATOM 1341 C CA . GLU A 1 179 ? 113.603 44.852 4.493 1.00 12.13 179 GLU A CA 1
ATOM 1342 C C . GLU A 1 179 ? 113.150 43.744 5.444 1.00 11.88 179 GLU A C 1
ATOM 1343 O O . GLU A 1 179 ? 112.109 43.870 6.116 1.00 12.51 179 GLU A O 1
ATOM 1349 N N . ALA A 1 180 ? 113.929 42.676 5.526 1.00 11.39 180 ALA A N 1
ATOM 1350 C CA . ALA A 1 180 ? 113.585 41.559 6.416 1.00 10.42 180 ALA A CA 1
ATOM 1351 C C . ALA A 1 180 ? 113.698 41.971 7.885 1.00 10.65 180 ALA A C 1
ATOM 1352 O O . ALA A 1 180 ? 112.842 41.612 8.716 1.00 11.11 180 ALA A O 1
ATOM 1354 N N . ALA A 1 181 ? 114.735 42.704 8.249 1.00 11.71 181 ALA A N 1
ATOM 1355 C CA . ALA A 1 181 ? 114.891 43.134 9.641 1.00 12.24 181 ALA A CA 1
ATOM 1356 C C . ALA A 1 181 ? 113.719 44.051 10.026 1.00 12.65 181 ALA A C 1
ATOM 1357 O O . ALA A 1 181 ? 113.095 43.884 11.102 1.00 13.90 181 ALA A O 1
ATOM 1359 N N . ASP A 1 182 ? 113.386 44.972 9.125 1.00 11.92 182 ASP A N 1
ATOM 1360 C CA . ASP A 1 182 ? 112.312 45.933 9.383 1.00 12.64 182 ASP A CA 1
ATOM 1361 C C . ASP A 1 182 ? 110.949 45.254 9.495 1.00 12.18 182 ASP A C 1
ATOM 1362 O O . ASP A 1 182 ? 110.069 45.729 10.241 1.00 14.20 182 ASP A O 1
ATOM 1367 N N . LEU A 1 183 ? 110.767 44.137 8.777 1.00 11.01 183 LEU A N 1
ATOM 1368 C CA . LEU A 1 183 ? 109.494 43.402 8.788 1.00 10.57 183 LEU A CA 1
ATOM 1369 C C . LEU A 1 183 ? 109.285 42.713 10.140 1.00 11.04 183 LEU A C 1
ATOM 1370 O O . LEU A 1 183 ? 108.158 42.429 10.524 1.00 13.07 183 LEU A O 1
ATOM 1375 N N . GLY A 1 184 ? 110.372 42.410 10.835 1.00 10.14 184 GLY A N 1
ATOM 1376 C CA . GLY A 1 184 ? 110.264 41.710 12.105 1.00 10.89 184 GLY A CA 1
ATOM 1377 C C . GLY A 1 184 ? 110.885 40.316 12.083 1.00 10.02 184 GLY A C 1
ATOM 1378 O O . GLY A 1 184 ? 110.736 39.537 13.033 1.00 11.50 184 GLY A O 1
ATOM 1379 N N . LEU A 1 185 ? 111.603 39.966 11.020 1.00 9.53 185 LEU A N 1
ATOM 1380 C CA . LEU A 1 185 ? 112.207 38.634 10.954 1.00 9.61 185 LEU A CA 1
ATOM 1381 C C . LEU A 1 185 ? 113.471 38.505 11.809 1.00 9.84 185 LEU A C 1
ATOM 1382 O O . LEU A 1 185 ? 113.821 37.394 12.225 1.00 11.29 185 LEU A O 1
ATOM 1387 N N . ALA A 1 186 ? 114.150 39.622 12.080 1.00 9.76 186 ALA A N 1
ATOM 1388 C CA . ALA A 1 186 ? 115.347 39.611 12.946 1.00 10.04 186 ALA A CA 1
ATOM 1389 C C . ALA A 1 186 ? 115.507 40.988 13.563 1.00 10.62 186 ALA A C 1
ATOM 1390 O O . ALA A 1 186 ? 115.322 42.007 12.875 1.00 12.05 186 ALA A O 1
ATOM 1392 N N . GLN A 1 187 ? 115.856 41.031 14.849 1.00 9.95 187 GLN A N 1
ATOM 1393 C CA . GLN A 1 187 ? 116.040 42.308 15.530 1.00 9.56 187 GLN A CA 1
ATOM 1394 C C . GLN A 1 187 ? 117.368 42.977 15.174 1.00 10.73 187 GLN A C 1
ATOM 1395 O O . GLN A 1 187 ? 117.498 44.185 15.308 1.00 12.46 187 GLN A O 1
ATOM 1401 N N . TYR A 1 188 ? 118.345 42.181 14.743 1.00 11.22 188 TYR A N 1
ATOM 1402 C CA . TYR A 1 188 ? 119.675 42.719 14.424 1.00 11.30 188 TYR A CA 1
ATOM 1403 C C . TYR A 1 188 ? 120.118 42.314 13.037 1.00 11.68 188 TYR A C 1
ATOM 1404 O O . TYR A 1 188 ? 119.928 41.172 12.633 1.00 11.76 188 TYR A O 1
ATOM 1413 N N . ILE A 1 189 ? 120.702 43.272 12.314 1.00 12.88 189 ILE A N 1
ATOM 1414 C CA . ILE A 1 189 ? 121.260 42.978 10.996 1.00 12.77 189 ILE A CA 1
ATOM 1415 C C . ILE A 1 189 ? 122.655 43.570 11.011 1.00 13.99 189 ILE A C 1
ATOM 1416 O O . ILE A 1 189 ? 122.852 44.695 11.469 1.00 16.07 189 ILE A O 1
ATOM 1421 N N . THR A 1 190 ? 123.625 42.783 10.565 1.00 13.96 190 THR A N 1
ATOM 1422 C CA . THR A 1 190 ? 124.998 43.259 10.569 1.00 15.13 190 THR A CA 1
ATOM 1423 C C . THR A 1 190 ? 125.606 43.178 9.175 1.00 16.25 190 THR A C 1
ATOM 1424 O O . THR A 1 190 ? 125.192 42.369 8.344 1.00 16.34 190 THR A O 1
ATOM 1428 N N . GLU A 1 191 ? 126.559 44.078 8.929 1.00 17.72 191 GLU A N 1
ATOM 1429 C CA . GLU A 1 191 ? 127.320 44.091 7.672 1.00 19.46 191 GLU A CA 1
ATOM 1430 C C . GLU A 1 191 ? 128.510 43.142 7.833 1.00 19.35 191 GLU A C 1
ATOM 1431 O O . GLU A 1 191 ? 129.232 42.880 6.864 1.00 21.37 191 GLU A O 1
ATOM 1437 N N . GLY A 1 192 ? 128.732 42.671 9.055 1.00 18.93 192 GLY A N 1
ATOM 1438 C CA . GLY A 1 192 ? 129.828 41.755 9.316 1.00 18.90 192 GLY A CA 1
ATOM 1439 C C . GLY A 1 192 ? 129.363 40.353 9.674 1.00 18.53 192 GLY A C 1
ATOM 1440 O O . GLY A 1 192 ? 128.439 39.815 9.044 1.00 17.82 192 GLY A O 1
ATOM 1441 N N . SER A 1 193 ? 130.024 39.772 10.673 1.00 17.67 193 SER A N 1
ATOM 1442 C CA . SER A 1 193 ? 129.738 38.420 11.133 1.00 17.18 193 SER A CA 1
ATOM 1443 C C . SER A 1 193 ? 128.524 38.340 12.060 1.00 16.36 193 SER A C 1
ATOM 1444 O O . SER A 1 193 ? 128.514 38.958 13.128 1.00 16.97 193 SER A O 1
ATOM 1447 N N . SER A 1 194 ? 127.507 37.588 11.649 1.00 15.37 194 SER A N 1
ATOM 1448 C CA . SER A 1 194 ? 126.348 37.450 12.539 1.00 14.78 194 SER A CA 1
ATOM 1449 C C . SER A 1 194 ? 126.761 36.633 13.769 1.00 14.46 194 SER A C 1
ATOM 1450 O O . SER A 1 194 ? 126.246 36.857 14.865 1.00 14.41 194 SER A O 1
ATOM 1453 N N . PHE A 1 195 ? 127.691 35.689 13.619 1.00 14.92 195 PHE A N 1
ATOM 1454 C CA . PHE A 1 195 ? 128.151 34.948 14.771 1.00 15.84 195 PHE A CA 1
ATOM 1455 C C . PHE A 1 195 ? 128.818 35.873 15.789 1.00 15.87 195 PHE A C 1
ATOM 1456 O O . PHE A 1 195 ? 128.543 35.798 16.992 1.00 16.16 195 PHE A O 1
ATOM 1464 N N . ASP A 1 196 ? 129.708 36.756 15.329 1.00 15.55 196 ASP A N 1
ATOM 1465 C CA . ASP A 1 196 ? 130.382 37.622 16.274 1.00 16.12 196 ASP A CA 1
ATOM 1466 C C . ASP A 1 196 ? 129.431 38.594 16.975 1.00 15.58 196 ASP A C 1
ATOM 1467 O O . ASP A 1 196 ? 129.617 38.900 18.146 1.00 16.59 196 ASP A O 1
ATOM 1472 N N . LYS A 1 197 ? 128.430 39.087 16.238 1.00 14.54 197 LYS A N 1
ATOM 1473 C CA . LYS A 1 197 ? 127.454 40.002 16.825 1.00 13.87 197 LYS A CA 1
ATOM 1474 C C . LYS A 1 197 ? 126.597 39.235 17.852 1.00 13.41 197 LYS A C 1
ATOM 1475 O O . LYS A 1 197 ? 126.304 39.749 18.937 1.00 14.28 197 LYS A O 1
ATOM 1481 N N . ALA A 1 198 ? 126.203 38.010 17.511 1.00 13.65 198 ALA A N 1
ATOM 1482 C CA . ALA A 1 198 ? 125.412 37.189 18.448 1.00 13.52 198 ALA A CA 1
ATOM 1483 C C . ALA A 1 198 ? 126.231 36.941 19.725 1.00 14.42 198 ALA A C 1
ATOM 1484 O O . ALA A 1 198 ? 125.696 37.009 20.840 1.00 14.41 198 ALA A O 1
ATOM 1486 N N . MET A 1 199 ? 127.530 36.645 19.569 1.00 15.50 199 MET A N 1
ATOM 1487 C CA . MET A 1 199 ? 128.371 36.416 20.734 1.00 15.97 199 MET A CA 1
ATOM 1488 C C . MET A 1 199 ? 128.493 37.684 21.594 1.00 16.03 199 MET A C 1
ATOM 1489 O O . MET A 1 199 ? 128.521 37.602 22.823 1.00 15.58 199 MET A O 1
ATOM 1494 N N . GLU A 1 200 ? 128.568 38.854 20.971 1.00 15.52 200 GLU A N 1
ATOM 1495 C CA . GLU A 1 200 ? 128.659 40.103 21.705 1.00 17.14 200 GLU A CA 1
ATOM 1496 C C . GLU A 1 200 ? 127.390 40.246 22.545 1.00 16.63 200 GLU A C 1
ATOM 1497 O O . GLU A 1 200 ? 127.449 40.557 23.728 1.00 16.48 200 GLU A O 1
ATOM 1503 N N . LEU A 1 201 ? 126.246 39.989 21.917 1.00 14.99 201 LEU A N 1
ATOM 1504 C CA . LEU A 1 201 ? 124.977 40.102 22.636 1.00 14.33 201 LEU A CA 1
ATOM 1505 C C . LEU A 1 201 ? 124.892 39.075 23.752 1.00 14.64 201 LEU A C 1
ATOM 1506 O O . LEU A 1 201 ? 124.474 39.397 24.897 1.00 15.02 201 LEU A O 1
ATOM 1511 N N . ALA A 1 202 ? 125.252 37.834 23.427 1.00 14.03 202 ALA A N 1
ATOM 1512 C CA . ALA A 1 202 ? 125.209 36.734 24.392 1.00 14.65 202 ALA A CA 1
ATOM 1513 C C . ALA A 1 202 ? 126.119 36.973 25.599 1.00 15.47 202 ALA A C 1
ATOM 1514 O O . ALA A 1 202 ? 125.723 36.707 26.733 1.00 15.59 202 ALA A O 1
ATOM 1516 N N . ASP A 1 203 ? 127.325 37.495 25.358 1.00 16.28 203 ASP A N 1
ATOM 1517 C CA . ASP A 1 203 ? 128.229 37.723 26.478 1.00 16.90 203 ASP A CA 1
ATOM 1518 C C . ASP A 1 203 ? 127.660 38.775 27.411 1.00 16.91 203 ASP A C 1
ATOM 1519 O O . ASP A 1 203 ? 127.785 38.667 28.638 1.00 17.90 203 ASP A O 1
ATOM 1524 N N . LYS A 1 204 ? 127.038 39.803 26.849 1.00 16.54 204 LYS A N 1
ATOM 1525 C CA . LYS A 1 204 ? 126.453 40.841 27.688 1.00 17.42 204 LYS A CA 1
ATOM 1526 C C . LYS A 1 204 ? 125.262 40.256 28.474 1.00 15.79 204 LYS A C 1
ATOM 1527 O O .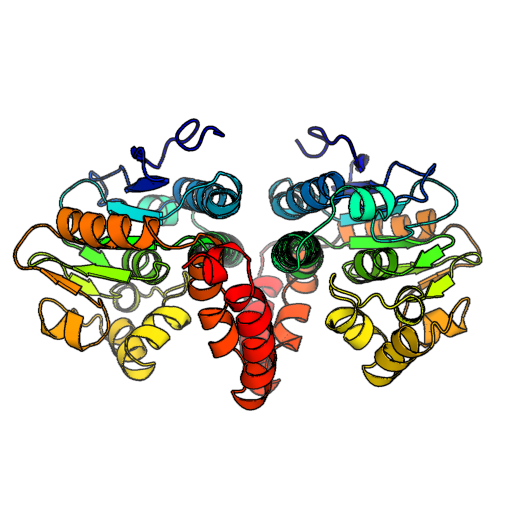 LYS A 1 204 ? 125.128 40.462 29.687 1.00 15.69 204 LYS A O 1
ATOM 1533 N N . ILE A 1 205 ? 124.416 39.494 27.791 1.00 13.96 205 ILE A N 1
ATOM 1534 C CA . ILE A 1 205 ? 123.272 38.882 28.466 1.00 14.78 205 ILE A CA 1
ATOM 1535 C C . ILE A 1 205 ? 123.737 37.945 29.603 1.00 15.57 205 ILE A C 1
ATOM 1536 O O . ILE A 1 205 ? 123.138 37.917 30.697 1.00 15.12 205 ILE A O 1
ATOM 1541 N N . ALA A 1 206 ? 124.799 37.170 29.362 1.00 16.75 206 ALA A N 1
ATOM 1542 C CA . ALA A 1 206 ? 125.293 36.229 30.367 1.00 17.46 206 ALA A CA 1
ATOM 1543 C C . ALA A 1 206 ? 125.827 36.933 31.620 1.00 19.07 206 ALA A C 1
ATOM 1544 O O . ALA A 1 206 ? 125.957 36.311 32.669 1.00 20.05 206 ALA A O 1
ATOM 1546 N N . SER A 1 207 ? 126.142 38.217 31.510 1.00 19.37 207 SER A N 1
ATOM 1547 C CA . SER A 1 207 ? 126.623 38.958 32.666 1.00 21.27 207 SER A CA 1
ATOM 1548 C C . SER A 1 207 ? 125.462 39.476 33.536 1.00 20.91 207 SER A C 1
ATOM 1549 O O . SER A 1 207 ? 125.694 40.058 34.602 1.00 22.01 207 SER A O 1
ATOM 1552 N N . ASN A 1 208 ? 124.215 39.270 33.093 1.00 19.05 208 ASN A N 1
ATOM 1553 C CA . ASN A 1 208 ? 123.049 39.717 33.885 1.00 18.78 208 ASN A CA 1
ATOM 1554 C C . ASN A 1 208 ? 122.736 38.630 34.894 1.00 17.20 208 ASN A C 1
ATOM 1555 O O . ASN A 1 208 ? 123.308 37.533 34.862 1.00 18.02 208 ASN A O 1
ATOM 1560 N N . LEU A 1 209 ? 121.809 38.933 35.798 1.00 16.15 209 LEU A N 1
ATOM 1561 C CA . LEU A 1 209 ? 121.414 37.951 36.797 1.00 16.15 209 LEU A CA 1
ATOM 1562 C C . LEU A 1 209 ? 120.651 36.770 36.179 1.00 15.37 209 LEU A C 1
ATOM 1563 O O . LEU A 1 209 ? 119.791 36.961 35.305 1.00 16.03 209 LEU A O 1
ATOM 1568 N N . PRO A 1 210 ? 120.965 35.545 36.596 1.00 14.88 210 PRO A N 1
ATOM 1569 C CA . PRO A 1 210 ? 120.297 34.349 36.069 1.00 15.50 210 PRO A CA 1
ATOM 1570 C C . 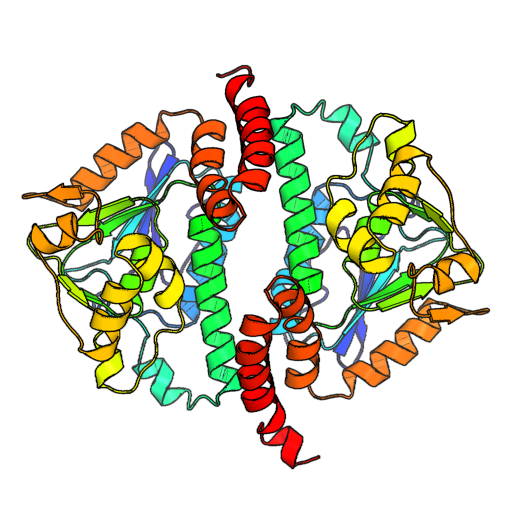PRO A 1 210 ? 118.758 34.431 36.179 1.00 13.96 210 PRO A C 1
ATOM 1571 O O . PRO A 1 210 ? 118.040 34.107 35.214 1.00 14.13 210 PRO A O 1
ATOM 1575 N N . LEU A 1 211 ? 118.261 34.857 37.336 1.00 12.99 211 LEU A N 1
ATOM 1576 C CA . LEU A 1 211 ? 116.812 34.912 37.533 1.00 12.61 211 LEU A CA 1
ATOM 1577 C C . LEU A 1 211 ? 116.157 35.962 36.641 1.00 11.55 211 LEU A C 1
ATOM 1578 O O . LEU A 1 211 ? 115.052 35.722 36.123 1.00 11.10 211 LEU A O 1
ATOM 1583 N N . THR A 1 212 ? 116.803 37.107 36.456 1.00 11.92 212 THR A N 1
ATOM 1584 C CA . THR A 1 212 ? 116.223 38.131 35.615 1.00 11.60 212 THR A CA 1
ATOM 1585 C C . THR A 1 212 ? 116.115 37.620 34.189 1.00 10.52 212 THR A C 1
ATOM 1586 O O . THR A 1 212 ? 115.057 37.757 33.549 1.00 10.87 212 THR A O 1
ATOM 1590 N N . ASN A 1 213 ? 117.173 37.012 33.658 1.00 11.52 213 ASN A N 1
ATOM 1591 C CA . ASN A 1 213 ? 117.104 36.473 32.307 1.00 10.55 213 ASN A CA 1
ATOM 1592 C C . ASN A 1 213 ? 116.078 35.341 32.238 1.00 10.33 213 ASN A C 1
ATOM 1593 O O . ASN A 1 213 ? 115.398 35.190 31.221 1.00 10.53 213 ASN A O 1
ATOM 1598 N N . PHE A 1 214 ? 115.961 34.537 33.298 1.00 10.65 214 PHE A N 1
ATOM 1599 C CA . PHE A 1 214 ? 115.014 33.425 33.253 1.00 10.51 214 PHE A CA 1
ATOM 1600 C C . PHE A 1 214 ? 113.613 33.982 33.068 1.00 10.31 214 PHE A C 1
ATOM 1601 O O . PHE A 1 214 ? 112.872 33.476 32.215 1.00 10.11 214 PHE A O 1
ATOM 1609 N N . ALA A 1 215 ? 113.258 35.003 33.844 1.00 10.72 215 ALA A N 1
ATOM 1610 C CA . ALA A 1 215 ? 111.914 35.600 33.743 1.00 10.46 215 ALA A CA 1
ATOM 1611 C C . ALA A 1 215 ? 111.702 36.258 32.382 1.00 9.95 215 ALA A C 1
ATOM 1612 O O . ALA A 1 215 ? 110.637 36.119 31.748 1.00 10.61 215 ALA A O 1
ATOM 1614 N N . ILE A 1 216 ? 112.692 36.998 31.906 1.00 9.22 216 ILE A N 1
ATOM 1615 C CA . ILE A 1 216 ? 112.560 37.630 30.602 1.00 9.72 216 ILE A CA 1
ATOM 1616 C C . ILE A 1 216 ? 112.336 36.595 29.517 1.00 10.06 216 ILE A C 1
ATOM 1617 O O . ILE A 1 216 ? 111.528 36.821 28.608 1.00 11.06 216 ILE A O 1
ATOM 1622 N N . CYS A 1 217 ? 113.000 35.446 29.619 1.00 10.32 217 CYS A N 1
ATOM 1623 C CA . CYS A 1 217 ? 112.931 34.424 28.590 1.00 10.68 217 CYS A CA 1
ATOM 1624 C C . CYS A 1 217 ? 111.954 33.294 28.826 1.00 11.19 217 CYS A C 1
ATOM 1625 O O . CYS A 1 217 ? 112.138 32.176 28.348 1.00 14.50 217 CYS A O 1
ATOM 1628 N N . SER A 1 218 ? 110.963 33.561 29.662 1.00 9.92 218 SER A N 1
ATOM 1629 C CA . SER A 1 218 ? 109.871 32.598 29.827 1.00 9.82 218 SER A CA 1
ATOM 1630 C C . SER A 1 218 ? 108.554 33.332 30.112 1.00 9.15 218 SER A C 1
ATOM 1631 O O . SER A 1 218 ? 107.535 33.037 29.488 1.00 9.70 218 SER A O 1
ATOM 1634 N N . ALA A 1 219 ? 108.572 34.344 30.981 1.00 8.70 219 ALA A N 1
ATOM 1635 C CA . ALA A 1 219 ? 107.318 34.991 31.393 1.00 8.80 219 ALA A CA 1
ATOM 1636 C C . ALA A 1 219 ? 106.641 35.797 30.339 1.00 9.46 219 ALA A C 1
ATOM 1637 O O . ALA A 1 219 ? 105.409 35.812 30.259 1.00 9.46 219 ALA A O 1
ATOM 1639 N N . ILE A 1 220 ? 107.432 36.491 29.540 1.00 8.78 220 ILE A N 1
ATOM 1640 C CA . ILE A 1 220 ? 106.844 37.369 28.539 1.00 8.63 220 ILE A CA 1
ATOM 1641 C C . ILE A 1 220 ? 106.038 36.581 27.513 1.00 8.83 220 ILE A C 1
ATOM 1642 O O . ILE A 1 220 ? 104.925 36.978 27.168 1.00 9.35 220 ILE A O 1
ATOM 1647 N N . SER A 1 221 ? 106.569 35.458 27.021 1.00 7.75 221 SER A N 1
ATOM 1648 C CA . SER A 1 221 ? 105.781 34.641 26.090 1.00 7.34 221 SER A CA 1
ATOM 1649 C C . SER A 1 221 ? 104.498 34.173 26.769 1.00 7.63 221 SER A C 1
ATOM 1650 O O . SER A 1 221 ? 103.450 34.168 26.129 1.00 8.40 221 SER A O 1
ATOM 1653 N N . HIS A 1 222 ? 104.549 33.756 28.043 1.00 8.16 222 HIS A N 1
ATOM 1654 C CA . HIS A 1 222 ? 103.311 33.335 28.692 1.00 8.46 222 HIS A CA 1
ATOM 1655 C C . HIS A 1 222 ? 102.312 34.474 28.810 1.00 8.72 222 HIS A C 1
ATOM 1656 O O . HIS A 1 222 ? 101.106 34.242 28.621 1.00 8.78 222 HIS A O 1
ATOM 1663 N N . MET A 1 223 ? 102.780 35.681 29.166 1.00 9.20 223 MET A N 1
ATOM 1664 C CA . MET A 1 223 ? 101.846 36.810 29.327 1.00 9.91 223 MET A CA 1
ATOM 1665 C C . MET A 1 223 ? 101.132 37.141 28.029 1.00 9.33 223 MET A C 1
ATOM 1666 O O . MET A 1 223 ? 99.985 37.638 28.032 1.00 9.58 223 MET A O 1
ATOM 1671 N N . GLN A 1 224 ? 101.807 36.912 26.904 1.00 8.64 224 GLN A N 1
ATOM 1672 C CA . GLN A 1 224 ? 101.206 37.239 25.633 1.00 9.07 224 GLN A CA 1
ATOM 1673 C C . GLN A 1 224 ? 100.097 36.274 25.246 1.00 9.78 224 GLN A C 1
ATOM 1674 O O . GLN A 1 224 ? 99.316 36.572 24.331 1.00 13.03 224 GLN A O 1
ATOM 1680 N N . ASN A 1 225 ? 99.974 35.155 25.976 1.00 7.73 225 ASN A N 1
ATOM 1681 C CA . ASN A 1 225 ? 98.939 34.167 25.675 1.00 7.59 225 ASN A CA 1
ATOM 1682 C C . ASN A 1 225 ? 97.667 34.407 26.478 1.00 8.12 225 ASN A C 1
ATOM 1683 O O . ASN A 1 225 ? 96.723 33.641 26.351 1.00 10.30 225 ASN A O 1
ATOM 1688 N N . MET A 1 226 ? 97.650 35.446 27.308 1.00 9.29 226 MET A N 1
ATOM 1689 C CA . MET A 1 226 ? 96.445 35.696 28.098 1.00 11.35 226 MET A CA 1
ATOM 1690 C C . MET A 1 226 ? 95.873 37.084 27.874 1.00 8.34 226 MET A C 1
ATOM 1691 O O . MET A 1 226 ? 96.447 37.908 27.177 1.00 9.09 226 MET A O 1
ATOM 1696 N N . SER A 1 227 ? 94.679 37.318 28.405 1.00 7.72 227 SER A N 1
ATOM 1697 C CA . SER A 1 227 ? 94.115 38.652 28.353 1.00 6.60 227 SER A CA 1
ATOM 1698 C C . SER A 1 227 ? 95.065 39.565 29.124 1.00 6.84 227 SER A C 1
ATOM 1699 O O . SER A 1 227 ? 95.653 39.169 30.152 1.00 7.54 227 SER A O 1
ATOM 1702 N N . GLY A 1 228 ? 95.227 40.793 28.625 1.00 7.77 228 GLY A N 1
ATOM 1703 C CA . GLY A 1 228 ? 96.074 41.722 29.344 1.00 7.73 228 GLY A CA 1
ATOM 1704 C C . GLY A 1 228 ? 95.595 41.968 30.771 1.00 7.47 228 GLY A C 1
ATOM 1705 O O . GLY A 1 228 ? 96.417 42.337 31.639 1.00 8.76 228 GLY A O 1
ATOM 1706 N N . LEU A 1 229 ? 94.300 41.800 31.040 1.00 7.08 229 LEU A N 1
ATOM 1707 C CA . LEU A 1 229 ? 93.805 42.036 32.398 1.00 8.12 229 LEU A CA 1
ATOM 1708 C C . LEU A 1 229 ? 94.190 40.921 33.372 1.00 8.86 229 LEU A C 1
ATOM 1709 O O . LEU A 1 229 ? 94.201 41.140 34.581 1.00 10.90 229 LEU A O 1
ATOM 1714 N N . ASP A 1 230 ? 94.505 39.724 32.857 1.00 7.34 230 ASP A N 1
ATOM 1715 C CA . ASP A 1 230 ? 94.976 38.644 33.716 1.00 6.93 230 ASP A CA 1
ATOM 1716 C C . ASP A 1 230 ? 96.509 38.639 33.730 1.00 7.44 230 ASP A C 1
ATOM 1717 O O . ASP A 1 230 ? 97.098 38.354 34.764 1.00 7.99 230 ASP A O 1
ATOM 1722 N N . ALA A 1 231 ? 97.149 38.972 32.600 1.00 7.21 231 ALA A N 1
ATOM 1723 C CA . ALA A 1 231 ? 98.601 39.071 32.594 1.00 7.63 231 ALA A CA 1
ATOM 1724 C C . ALA A 1 231 ? 99.093 40.137 33.564 1.00 8.38 231 ALA A C 1
ATOM 1725 O O . ALA A 1 231 ? 100.177 39.993 34.111 1.00 8.69 231 ALA A O 1
ATOM 1727 N N . ALA A 1 232 ? 98.304 41.193 33.773 1.00 8.10 232 ALA A N 1
ATOM 1728 C CA . ALA A 1 232 ? 98.699 42.249 34.711 1.00 9.36 232 ALA A CA 1
ATOM 1729 C C . ALA A 1 232 ? 98.989 41.626 36.083 1.00 9.41 232 ALA A C 1
ATOM 1730 O O . ALA A 1 232 ? 99.993 41.951 36.727 1.00 10.06 232 ALA A O 1
ATOM 1732 N N . TYR A 1 233 ? 98.112 40.748 36.533 1.00 8.47 233 TYR A N 1
ATOM 1733 C CA . TYR A 1 233 ? 98.306 40.135 37.845 1.00 8.68 233 TYR A CA 1
ATOM 1734 C C . TYR A 1 233 ? 99.519 39.218 37.843 1.00 9.07 233 TYR A C 1
ATOM 1735 O O . TYR A 1 233 ? 100.350 39.274 38.770 1.00 8.89 233 TYR A O 1
ATOM 1744 N N . ALA A 1 234 ? 99.658 38.367 36.827 1.00 8.89 234 ALA A N 1
ATOM 1745 C CA . ALA A 1 234 ? 100.830 37.496 36.779 1.00 9.41 234 ALA A CA 1
ATOM 1746 C C . ALA A 1 234 ? 102.128 38.292 36.716 1.00 9.00 234 ALA A C 1
ATOM 1747 O O . ALA A 1 234 ? 103.080 37.938 37.410 1.00 9.24 234 ALA A O 1
ATOM 1749 N N . GLU A 1 235 ? 102.156 39.364 35.934 1.00 8.02 235 GLU A N 1
ATOM 1750 C CA . GLU A 1 235 ? 103.381 40.160 35.817 1.00 8.89 235 GLU A CA 1
ATOM 1751 C C . GLU A 1 235 ? 103.794 40.748 37.148 1.00 9.14 235 GLU A C 1
ATOM 1752 O O . GLU A 1 235 ? 104.990 40.838 37.427 1.00 10.00 235 GLU A O 1
ATOM 1758 N N . ALA A 1 236 ? 102.815 41.133 37.973 1.00 9.07 236 ALA A N 1
ATOM 1759 C CA . ALA A 1 236 ? 103.143 41.691 39.293 1.00 9.46 236 ALA A CA 1
ATOM 1760 C C . ALA A 1 236 ? 103.870 40.661 40.172 1.00 9.43 236 ALA A C 1
ATOM 1761 O O . ALA A 1 236 ? 104.799 41.022 40.941 1.00 10.15 236 ALA A O 1
ATOM 1763 N N . PHE A 1 237 ? 103.482 39.388 40.080 1.00 9.14 237 PHE A N 1
ATOM 1764 C CA . PHE A 1 237 ? 104.145 38.355 40.857 1.00 8.94 237 PHE A CA 1
ATOM 1765 C C . PHE A 1 237 ? 105.545 38.087 40.294 1.00 9.10 237 PHE A C 1
ATOM 1766 O O . PHE A 1 237 ? 106.498 37.854 41.065 1.00 10.48 237 PHE A O 1
ATOM 1774 N N . VAL A 1 238 ? 105.699 38.122 38.966 1.00 9.02 238 VAL A N 1
ATOM 1775 C CA . VAL A 1 238 ? 107.025 37.910 38.387 1.00 9.00 238 VAL A CA 1
ATOM 1776 C C . VAL A 1 238 ? 107.931 39.044 38.842 1.00 10.19 238 VAL A C 1
ATOM 1777 O O . VAL A 1 238 ? 109.051 38.785 39.279 1.00 10.93 238 VAL A O 1
ATOM 1781 N N . GLY A 1 239 ? 107.463 40.286 38.757 1.00 10.02 239 GLY A N 1
ATOM 1782 C CA . GLY A 1 239 ? 108.290 41.391 39.217 1.00 11.17 239 GLY A CA 1
ATOM 1783 C C . GLY A 1 239 ? 108.599 41.248 40.715 1.00 11.62 239 GLY A C 1
ATOM 1784 O O . GLY A 1 239 ? 109.714 41.557 41.157 1.00 11.85 239 GLY A O 1
ATOM 1785 N N . GLY A 1 240 ? 107.619 40.810 41.511 1.00 10.95 240 GLY A N 1
ATOM 1786 C CA . GLY A 1 240 ? 107.869 40.666 42.943 1.00 11.63 240 GLY A CA 1
ATOM 1787 C C . GLY A 1 240 ? 109.023 39.720 43.245 1.00 11.51 240 GLY A C 1
ATOM 1788 O O . GLY A 1 240 ? 109.906 40.005 44.079 1.00 12.84 240 GLY A O 1
ATOM 1789 N N . ILE A 1 241 ? 109.052 38.582 42.568 1.00 11.13 241 ILE A N 1
ATOM 1790 C CA . ILE A 1 241 ? 110.121 37.623 42.816 1.00 11.96 241 ILE A CA 1
ATOM 1791 C C . ILE A 1 241 ? 111.450 38.080 42.231 1.00 12.67 241 ILE A C 1
ATOM 1792 O O . ILE A 1 241 ? 112.490 38.020 42.907 1.00 14.49 241 ILE A O 1
ATOM 1797 N N . VAL A 1 242 ? 111.448 38.558 40.993 1.00 12.31 242 VAL A N 1
ATOM 1798 C CA . VAL A 1 242 ? 112.717 38.950 40.383 1.00 12.73 242 VAL A CA 1
ATOM 1799 C C . VAL A 1 242 ? 113.402 40.143 41.019 1.00 14.23 242 VAL A C 1
ATOM 1800 O O . VAL A 1 242 ? 114.635 40.124 41.227 1.00 15.92 242 VAL A O 1
ATOM 1804 N N . ASN A 1 243 ? 112.620 41.157 41.382 1.00 13.82 243 ASN A N 1
ATOM 1805 C CA . ASN A 1 243 ? 113.198 42.422 41.854 1.00 14.57 243 ASN A CA 1
ATOM 1806 C C . ASN A 1 243 ? 113.557 42.510 43.313 1.00 16.79 243 ASN A C 1
ATOM 1807 O O . ASN A 1 243 ? 114.091 43.539 43.754 1.00 19.32 243 ASN A O 1
ATOM 1812 N N . THR A 1 244 ? 113.308 41.445 44.050 1.00 15.98 244 THR A N 1
ATOM 1813 C CA . THR A 1 244 ? 113.645 41.442 45.476 1.00 17.01 244 THR A CA 1
ATOM 1814 C C . THR A 1 244 ? 114.651 40.346 45.829 1.00 19.94 244 THR A C 1
ATOM 1815 O O . THR A 1 244 ? 114.881 40.063 47.005 1.00 20.86 244 THR A O 1
ATOM 1819 N N . GLN A 1 245 ? 115.236 39.717 44.810 1.00 22.13 245 GLN A N 1
ATOM 1820 C CA . GLN A 1 245 ? 116.252 38.674 45.028 1.00 25.01 245 GLN A CA 1
ATOM 1821 C C . GLN A 1 245 ? 117.454 39.414 45.656 1.00 27.18 245 GLN A C 1
ATOM 1822 O O . GLN A 1 245 ? 117.717 40.571 45.333 1.00 27.05 245 GLN A O 1
ATOM 1828 N N . PRO A 1 246 ? 118.181 38.768 46.583 1.00 30.09 246 PRO A N 1
ATOM 1829 C CA . PRO A 1 246 ? 119.341 39.431 47.208 1.00 31.63 246 PRO A CA 1
ATOM 1830 C C . PRO A 1 246 ? 120.318 39.993 46.177 1.00 32.09 246 PRO A C 1
ATOM 1831 O O . PRO A 1 246 ? 120.770 41.137 46.283 1.00 32.25 246 PRO A O 1
ATOM 1835 N N . ALA A 1 247 ? 120.638 39.176 45.180 1.00 31.86 247 ALA A N 1
ATOM 1836 C CA . ALA A 1 247 ? 121.553 39.589 44.125 1.00 32.70 247 ALA A CA 1
ATOM 1837 C C . ALA A 1 247 ? 121.040 40.842 43.413 1.00 32.56 247 ALA A C 1
ATOM 1838 O O . ALA A 1 247 ? 121.815 41.721 43.045 1.00 32.86 247 ALA A O 1
ATOM 1840 N N . ALA A 1 248 ? 119.727 40.923 43.208 1.00 32.73 248 ALA A N 1
ATOM 1841 C CA . ALA A 1 248 ? 119.164 42.094 42.547 1.00 33.54 248 ALA A CA 1
ATOM 1842 C C . ALA A 1 248 ? 119.400 43.317 43.424 1.00 35.31 248 ALA A C 1
ATOM 1843 O O . ALA A 1 248 ? 119.733 44.381 42.854 1.00 35.63 248 ALA A O 1
ATOM 1845 N N . THR B 1 2 ? 110.291 -4.827 23.751 1.00 42.47 2 THR B N 1
ATOM 1846 C CA . THR B 1 2 ? 110.183 -3.354 23.530 1.00 41.84 2 THR B CA 1
ATOM 1847 C C . THR B 1 2 ? 111.343 -2.653 24.231 1.00 39.55 2 THR B C 1
ATOM 1848 O O . THR B 1 2 ? 112.395 -3.253 24.489 1.00 40.91 2 THR B O 1
ATOM 1852 N N . GLN B 1 3 ? 111.140 -1.378 24.535 1.00 35.98 3 GLN B N 1
ATOM 1853 C CA . GLN B 1 3 ? 112.137 -0.582 25.232 1.00 31.83 3 GLN B CA 1
ATOM 1854 C C . GLN B 1 3 ? 111.957 -0.820 26.729 1.00 27.32 3 GLN B C 1
ATOM 1855 O O . GLN B 1 3 ? 110.859 -1.172 27.197 1.00 27.53 3 GLN B O 1
ATOM 1861 N N . ASP B 1 4 ? 113.030 -0.638 27.486 1.00 22.49 4 ASP B N 1
ATOM 1862 C CA . ASP B 1 4 ? 112.941 -0.816 28.930 1.00 18.82 4 ASP B CA 1
ATOM 1863 C C . ASP B 1 4 ? 112.182 0.377 29.508 1.00 17.89 4 ASP B C 1
ATOM 1864 O O . ASP B 1 4 ? 112.524 1.532 29.279 1.00 18.38 4 ASP B O 1
ATOM 1869 N N . VAL B 1 5 ? 111.151 0.061 30.271 1.00 16.08 5 VAL B N 1
ATOM 1870 C CA . VAL B 1 5 ? 110.294 1.049 30.907 1.00 15.10 5 VAL B CA 1
ATOM 1871 C C . VAL B 1 5 ? 110.497 1.184 32.417 1.00 14.36 5 VAL B C 1
ATOM 1872 O O . VAL B 1 5 ? 110.367 2.265 33.002 1.00 13.97 5 VAL B O 1
ATOM 1876 N N . THR B 1 6 ? 110.853 0.067 33.051 1.00 13.05 6 THR B N 1
ATOM 1877 C CA . THR B 1 6 ? 110.877 0.031 34.499 1.00 13.60 6 THR B CA 1
ATOM 1878 C C . THR B 1 6 ? 112.195 0.221 35.223 1.00 12.52 6 THR B C 1
ATOM 1879 O O . THR B 1 6 ? 112.192 0.419 36.436 1.00 14.58 6 THR B O 1
ATOM 1883 N N . SER B 1 7 ? 113.307 0.190 34.494 1.00 12.32 7 SER B N 1
ATOM 1884 C CA . SER B 1 7 ? 114.588 0.312 35.163 1.00 12.63 7 SER B CA 1
ATOM 1885 C C . SER B 1 7 ? 115.152 1.715 35.325 1.00 13.60 7 SER B C 1
ATOM 1886 O O . SER B 1 7 ? 114.830 2.635 34.542 1.00 13.84 7 SER B O 1
ATOM 1889 N N . GLY B 1 8 ? 116.027 1.868 36.310 1.00 14.13 8 GLY B N 1
ATOM 1890 C CA . GLY B 1 8 ? 116.720 3.128 36.511 1.00 15.49 8 GLY B CA 1
ATOM 1891 C C . GLY B 1 8 ? 116.123 4.160 37.438 1.00 16.26 8 GLY B C 1
ATOM 1892 O O . GLY B 1 8 ? 116.703 5.236 37.599 1.00 20.72 8 GLY B O 1
ATOM 1893 N N . TYR B 1 9 ? 115.016 3.825 38.078 1.00 14.16 9 TYR B N 1
ATOM 1894 C CA . TYR B 1 9 ? 114.334 4.744 38.987 1.00 14.84 9 TYR B CA 1
ATOM 1895 C C . TYR B 1 9 ? 114.575 4.377 40.454 1.00 16.80 9 TYR B C 1
ATOM 1896 O O . TYR B 1 9 ? 114.748 3.203 40.776 1.00 18.78 9 TYR B O 1
ATOM 1905 N N . SER B 1 10 ? 114.567 5.378 41.334 1.00 17.87 10 SER B N 1
ATOM 1906 C CA . SER B 1 10 ? 114.754 5.155 42.774 1.00 20.33 10 SER B CA 1
ATOM 1907 C C . SER B 1 10 ? 113.509 5.501 43.581 1.00 20.71 10 SER B C 1
ATOM 1908 O O . SER B 1 10 ? 113.220 4.869 44.617 1.00 22.30 10 SER B O 1
ATOM 1911 N N . ASN B 1 11 ? 112.763 6.503 43.116 1.00 19.31 11 ASN B N 1
ATOM 1912 C CA . ASN B 1 11 ? 111.589 6.980 43.850 1.00 20.08 11 ASN B CA 1
ATOM 1913 C C . ASN B 1 11 ? 110.223 6.561 43.314 1.00 19.27 11 ASN B C 1
ATOM 1914 O O . ASN B 1 11 ? 109.180 7.068 43.761 1.00 20.94 11 ASN B O 1
ATOM 1919 N N . LEU B 1 12 ? 110.213 5.657 42.354 1.00 17.10 12 LEU B N 1
ATOM 1920 C CA . LEU B 1 12 ? 108.996 5.114 41.817 1.00 16.46 12 LEU B CA 1
ATOM 1921 C C . LEU B 1 12 ? 109.205 3.616 41.678 1.00 16.48 12 LEU B C 1
ATOM 1922 O O . LEU B 1 12 ? 110.283 3.183 41.228 1.00 17.74 12 LEU B O 1
ATOM 1927 N N . ASP B 1 13 ? 108.205 2.838 42.092 1.00 15.51 13 ASP B N 1
ATOM 1928 C CA . ASP B 1 13 ? 108.233 1.403 41.899 1.00 16.19 13 ASP B CA 1
ATOM 1929 C C . ASP B 1 13 ? 107.421 1.248 40.630 1.00 15.49 13 ASP B C 1
ATOM 1930 O O . ASP B 1 13 ? 106.308 1.791 40.516 1.00 16.51 13 ASP B O 1
ATOM 1935 N N . LEU B 1 14 ? 107.957 0.518 39.661 1.00 16.06 14 LEU B N 1
ATOM 1936 C CA . LEU B 1 14 ? 107.311 0.344 38.361 1.00 16.19 14 LEU B CA 1
ATOM 1937 C C . LEU B 1 14 ? 107.095 -1.118 38.004 1.00 16.72 14 LEU B C 1
ATOM 1938 O O . LEU B 1 14 ? 108.019 -1.944 38.126 1.00 18.42 14 LEU B O 1
ATOM 1943 N N . ASP B 1 15 ? 105.901 -1.450 37.531 1.00 16.73 15 ASP B N 1
ATOM 1944 C CA . ASP B 1 15 ? 105.574 -2.829 37.176 1.00 17.31 15 ASP B CA 1
ATOM 1945 C C . ASP B 1 15 ? 104.827 -2.812 35.846 1.00 16.45 15 ASP B C 1
ATOM 1946 O O . ASP B 1 15 ? 103.671 -2.391 35.775 1.00 16.07 15 ASP B O 1
ATOM 1951 N N . LEU B 1 16 ? 105.505 -3.236 34.787 1.00 16.24 16 LEU B N 1
ATOM 1952 C CA . LEU B 1 16 ? 104.904 -3.268 33.465 1.00 16.03 16 LEU B CA 1
ATOM 1953 C C . LEU B 1 16 ? 104.252 -4.600 33.157 1.00 16.86 16 LEU B C 1
ATOM 1954 O O . LEU B 1 16 ? 104.920 -5.654 33.176 1.00 18.85 16 LEU B O 1
ATOM 1959 N N . ARG B 1 17 ? 102.944 -4.570 32.898 1.00 16.67 17 ARG B N 1
ATOM 1960 C CA . ARG B 1 17 ? 102.194 -5.792 32.600 1.00 17.13 17 ARG B CA 1
ATOM 1961 C C . ARG B 1 17 ? 102.256 -6.104 31.106 1.00 18.53 17 ARG B C 1
ATOM 1962 O O . ARG B 1 17 ? 102.567 -5.239 30.272 1.00 18.17 17 ARG B O 1
ATOM 1970 N N . ASP B 1 18 ? 101.947 -7.353 30.758 1.00 20.49 18 ASP B N 1
ATOM 1971 C CA . ASP B 1 18 ? 102.032 -7.796 29.378 1.00 22.25 18 ASP B CA 1
ATOM 1972 C C . ASP B 1 18 ? 101.169 -7.075 28.355 1.00 21.46 18 ASP B C 1
ATOM 1973 O O . ASP B 1 18 ? 101.476 -7.070 27.166 1.00 22.44 18 ASP B O 1
ATOM 1978 N N . ASN B 1 19 ? 100.090 -6.451 28.816 1.00 18.90 19 ASN B N 1
ATOM 1979 C CA . ASN B 1 19 ? 99.209 -5.725 27.901 1.00 18.37 19 ASN B CA 1
ATOM 1980 C C . ASN B 1 19 ? 99.571 -4.250 27.813 1.00 17.78 19 ASN B C 1
ATOM 1981 O O . ASN B 1 19 ? 98.839 -3.468 27.188 1.00 18.89 19 ASN B O 1
ATOM 1986 N N . GLY B 1 20 ? 100.695 -3.874 28.409 1.00 16.73 20 GLY B N 1
ATOM 1987 C CA . GLY B 1 20 ? 101.132 -2.485 28.312 1.00 15.32 20 GLY B CA 1
ATOM 1988 C C . GLY B 1 20 ? 100.696 -1.548 29.430 1.00 14.09 20 GLY B C 1
ATOM 1989 O O . GLY B 1 20 ? 100.996 -0.346 29.389 1.00 14.49 20 GLY B O 1
ATOM 1990 N N . VAL B 1 21 ? 99.984 -2.076 30.420 1.00 12.71 21 VAL B N 1
ATOM 1991 C CA . VAL B 1 21 ? 99.589 -1.245 31.554 1.00 13.39 21 VAL B CA 1
ATOM 1992 C C . VAL B 1 21 ? 100.788 -1.221 32.487 1.00 13.69 21 VAL B C 1
ATOM 1993 O O . VAL B 1 21 ? 101.344 -2.280 32.831 1.00 15.44 21 VAL B O 1
ATOM 1997 N N . CYS B 1 22 ? 101.221 -0.035 32.892 1.00 13.27 22 CYS B N 1
ATOM 1998 C CA . CYS B 1 22 ? 102.332 0.095 33.820 1.00 13.30 22 CYS B CA 1
ATOM 1999 C C . CYS B 1 22 ? 101.832 0.626 35.149 1.00 13.62 22 CYS B C 1
ATOM 2000 O O . CYS B 1 22 ? 101.191 1.679 35.198 1.00 13.09 22 CYS B O 1
ATOM 2003 N N . VAL B 1 23 ? 102.067 -0.117 36.226 1.00 12.87 23 VAL B N 1
ATOM 2004 C CA . VAL B 1 23 ? 101.677 0.365 37.551 1.00 12.29 23 VAL B CA 1
ATOM 2005 C C . VAL B 1 23 ? 102.844 1.232 38.023 1.00 12.63 23 VAL B C 1
ATOM 2006 O O . VAL B 1 23 ? 104.009 0.806 37.990 1.00 13.89 23 VAL B O 1
ATOM 2010 N N . VAL B 1 24 ? 102.553 2.469 38.422 1.00 12.27 24 VAL B N 1
ATOM 2011 C CA . VAL B 1 24 ? 103.530 3.424 38.927 1.00 12.65 24 VAL B CA 1
ATOM 2012 C C . VAL B 1 24 ? 103.131 3.649 40.363 1.00 12.90 24 VAL B C 1
ATOM 2013 O O . VAL B 1 24 ? 102.039 4.158 40.644 1.00 13.28 24 VAL B O 1
ATOM 2017 N N . THR B 1 25 ? 104.016 3.286 41.287 1.00 13.27 25 THR B N 1
ATOM 2018 C CA . THR B 1 25 ? 103.716 3.358 42.703 1.00 13.82 25 THR B CA 1
ATOM 2019 C C . THR B 1 25 ? 104.685 4.204 43.509 1.00 14.25 25 THR B C 1
ATOM 2020 O O . THR B 1 25 ? 105.896 3.970 43.465 1.00 14.46 25 THR B O 1
ATOM 2024 N N . LEU B 1 26 ? 104.154 5.183 44.247 1.00 14.23 26 LEU B N 1
ATOM 2025 C CA . LEU B 1 26 ? 104.983 6.033 45.112 1.00 14.51 26 LEU B CA 1
ATOM 2026 C C . LEU B 1 26 ? 105.457 5.063 46.180 1.00 15.29 26 LEU B C 1
ATOM 2027 O O . LEU B 1 26 ? 104.659 4.263 46.675 1.00 15.87 26 LEU B O 1
ATOM 2032 N N . ASN B 1 27 ? 106.723 5.178 46.570 1.00 15.52 27 ASN B N 1
ATOM 2033 C CA . ASN B 1 27 ? 107.297 4.167 47.466 1.00 17.53 27 ASN B CA 1
ATOM 2034 C C . ASN B 1 27 ? 107.877 4.580 48.807 1.00 18.60 27 ASN B C 1
ATOM 2035 O O . ASN B 1 27 ? 108.828 3.944 49.295 1.00 20.36 27 ASN B O 1
ATOM 2040 N N . ARG B 1 28 ? 107.299 5.602 49.432 1.00 18.69 28 ARG B N 1
ATOM 2041 C CA . ARG B 1 28 ? 107.764 6.045 50.741 1.00 19.51 28 ARG B CA 1
ATOM 2042 C C . ARG B 1 28 ? 106.607 6.181 51.711 1.00 19.20 28 ARG B C 1
ATOM 2043 O O . ARG B 1 28 ? 106.285 7.268 52.177 1.00 18.65 28 ARG B O 1
ATOM 2051 N N . PRO B 1 29 ? 105.972 5.053 52.047 1.00 19.79 29 PRO B N 1
ATOM 2052 C CA . PRO B 1 29 ? 104.844 5.092 52.976 1.00 20.19 29 PRO B CA 1
ATOM 2053 C C . PRO B 1 29 ? 105.197 5.637 54.358 1.00 21.33 29 PRO B C 1
ATOM 2054 O O . PRO B 1 29 ? 104.333 6.134 55.069 1.00 21.20 29 PRO B O 1
ATOM 2058 N N . ASP B 1 30 ? 106.477 5.577 54.711 1.00 21.80 30 ASP B N 1
ATOM 2059 C CA . ASP B 1 30 ? 106.921 6.086 55.996 1.00 23.42 30 ASP B CA 1
ATOM 2060 C C . ASP B 1 30 ? 106.686 7.594 56.096 1.00 23.26 30 ASP B C 1
ATOM 2061 O O . ASP B 1 30 ? 106.623 8.150 57.183 1.00 25.68 30 ASP B O 1
ATOM 2066 N N . LYS B 1 31 ? 106.540 8.265 54.953 1.00 21.71 31 LYS B N 1
ATOM 2067 C CA . LYS B 1 31 ? 106.274 9.695 54.979 1.00 21.69 31 LYS B CA 1
ATOM 2068 C C . LYS B 1 31 ? 105.019 9.991 54.156 1.00 19.06 31 LYS B C 1
ATOM 2069 O O . LYS B 1 31 ? 104.855 11.103 53.627 1.00 18.43 31 LYS B O 1
ATOM 2075 N N . ARG B 1 32 ? 104.128 9.000 54.110 1.00 17.77 32 ARG B N 1
ATOM 2076 C CA . ARG B 1 32 ? 102.867 9.070 53.368 1.00 16.93 32 ARG B CA 1
ATOM 2077 C C . ARG B 1 32 ? 103.106 9.545 51.950 1.00 15.85 32 ARG B C 1
ATOM 2078 O O . ARG B 1 32 ? 102.340 10.342 51.427 1.00 15.46 32 ARG B O 1
ATOM 2086 N N . ASN B 1 33 ? 104.174 9.030 51.357 1.00 14.67 33 ASN B N 1
ATOM 2087 C CA . ASN B 1 33 ? 104.552 9.322 49.975 1.00 13.57 33 ASN B CA 1
ATOM 2088 C C . ASN B 1 33 ? 104.691 10.804 49.625 1.00 14.40 33 ASN B C 1
ATOM 2089 O O . ASN B 1 33 ? 104.439 11.201 48.478 1.00 14.02 33 ASN B O 1
ATOM 2094 N N . ALA B 1 34 ? 105.119 11.617 50.589 1.00 15.72 34 ALA B N 1
A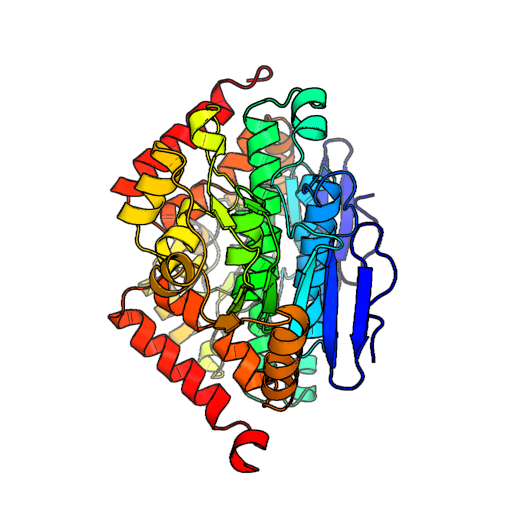TOM 2095 C CA . ALA B 1 34 ? 105.309 13.048 50.357 1.00 15.51 34 ALA B CA 1
ATOM 2096 C C . ALA B 1 34 ? 106.246 13.225 49.169 1.00 15.12 34 ALA B C 1
ATOM 2097 O O . ALA B 1 34 ? 107.238 12.506 49.009 1.00 16.52 34 ALA B O 1
ATOM 2099 N N . LEU B 1 35 ? 105.951 14.215 48.334 1.00 15.32 35 LEU B N 1
ATOM 2100 C CA . LEU B 1 35 ? 106.743 14.379 47.127 1.00 14.80 35 LEU B CA 1
ATOM 2101 C C . LEU B 1 35 ? 107.878 15.368 47.281 1.00 15.10 35 LEU B C 1
ATOM 2102 O O . LEU B 1 35 ? 107.628 16.561 47.469 1.00 14.94 35 LEU B O 1
ATOM 2107 N N . ASP B 1 36 ? 109.112 14.861 47.202 1.00 15.59 36 ASP B N 1
ATOM 2108 C CA . ASP B 1 36 ? 110.292 15.693 47.248 1.00 15.75 36 ASP B CA 1
ATOM 2109 C C . ASP B 1 36 ? 110.711 15.993 45.805 1.00 15.65 36 ASP B C 1
ATOM 2110 O O . ASP B 1 36 ? 110.174 15.398 44.839 1.00 14.99 36 ASP B O 1
ATOM 2115 N N . VAL B 1 37 ? 111.665 16.905 45.645 1.00 15.77 37 VAL B N 1
ATOM 2116 C CA . VAL B 1 37 ? 112.072 17.265 44.294 1.00 16.21 37 VAL B CA 1
ATOM 2117 C C . VAL B 1 37 ? 112.583 16.094 43.451 1.00 15.47 37 VAL B C 1
ATOM 2118 O O . VAL B 1 37 ? 112.319 16.017 42.248 1.00 15.57 37 VAL B O 1
ATOM 2122 N N . ALA B 1 38 ? 113.278 15.135 44.068 1.00 15.35 38 ALA B N 1
ATOM 2123 C CA . ALA B 1 38 ? 113.775 14.019 43.281 1.00 15.90 38 ALA B CA 1
ATOM 2124 C C . ALA B 1 38 ? 112.647 13.135 42.717 1.00 15.14 38 ALA B C 1
ATOM 2125 O O . ALA B 1 38 ? 112.741 12.618 41.600 1.00 15.71 38 ALA B O 1
ATOM 2127 N N . THR B 1 39 ? 111.563 12.971 43.482 1.00 13.77 39 THR B N 1
ATOM 2128 C CA . THR B 1 39 ? 110.433 12.184 43.002 1.00 13.72 39 THR B CA 1
ATOM 2129 C C . THR B 1 39 ? 109.732 12.914 41.848 1.00 12.38 39 THR B C 1
ATOM 2130 O O . THR B 1 39 ? 109.360 12.294 40.852 1.00 12.24 39 THR B O 1
ATOM 2134 N N . ILE B 1 40 ? 109.582 14.229 41.999 1.00 12.52 40 ILE B N 1
ATOM 2135 C CA . ILE B 1 40 ? 108.974 15.033 40.926 1.00 11.36 40 ILE B CA 1
ATOM 2136 C C . ILE B 1 40 ? 109.806 14.859 39.637 1.00 12.04 40 ILE B C 1
ATOM 2137 O O . ILE B 1 40 ? 109.242 14.648 38.559 1.00 12.05 40 ILE B O 1
ATOM 2142 N N . GLU B 1 41 ? 111.151 14.924 39.744 1.00 12.24 41 GLU B N 1
ATOM 2143 C CA . GLU B 1 41 ? 111.982 14.737 38.555 1.00 12.64 41 GLU B CA 1
ATOM 2144 C C . GLU B 1 41 ? 111.797 13.351 37.924 1.00 13.01 41 GLU B C 1
ATOM 2145 O O . GLU B 1 41 ? 111.836 13.214 36.694 1.00 13.29 41 GLU B O 1
ATOM 2151 N N . GLU B 1 42 ? 111.632 12.316 38.753 1.00 12.46 42 GLU B N 1
ATOM 2152 C CA . GLU B 1 42 ? 111.386 10.997 38.184 1.00 13.10 42 GLU B CA 1
ATOM 2153 C C . GLU B 1 42 ? 110.026 10.960 37.485 1.00 12.19 42 GLU B C 1
ATOM 2154 O O . GLU B 1 42 ? 109.886 10.302 36.473 1.00 11.67 42 GLU B O 1
ATOM 2160 N N . LEU B 1 43 ? 109.026 11.667 38.032 1.00 11.88 43 LEU B N 1
ATOM 2161 C CA . LEU B 1 43 ? 107.726 11.730 37.349 1.00 11.49 43 LEU B CA 1
ATOM 2162 C C . LEU B 1 43 ? 107.872 12.473 36.019 1.00 12.19 43 LEU B C 1
ATOM 2163 O O . LEU B 1 43 ? 107.264 12.084 35.017 1.00 11.86 43 LEU B O 1
ATOM 2168 N N . VAL B 1 44 ? 108.669 13.537 35.997 1.00 11.91 44 VAL B N 1
ATOM 2169 C CA . VAL B 1 44 ? 108.896 14.220 34.718 1.00 12.06 44 VAL B CA 1
ATOM 2170 C C . VAL B 1 44 ? 109.503 13.226 33.689 1.00 11.72 44 VAL B C 1
ATOM 2171 O O . VAL B 1 44 ? 109.057 13.118 32.535 1.00 12.26 44 VAL B O 1
ATOM 2175 N N . THR B 1 45 ? 110.524 12.485 34.112 1.00 11.27 45 THR B N 1
ATOM 2176 C CA . THR B 1 45 ? 111.168 11.559 33.194 1.00 12.77 45 THR B CA 1
ATOM 2177 C C . THR B 1 45 ? 110.208 10.458 32.741 1.00 12.88 45 THR B C 1
ATOM 2178 O O . THR B 1 45 ? 110.066 10.167 31.546 1.00 14.10 45 THR B O 1
ATOM 2182 N N . PHE B 1 46 ? 109.513 9.840 33.686 1.00 12.10 46 PHE B N 1
ATOM 2183 C CA . PHE B 1 46 ? 108.614 8.770 33.300 1.00 11.98 46 PHE B CA 1
ATOM 2184 C C . PHE B 1 46 ? 107.511 9.222 32.339 1.00 11.93 46 PHE B C 1
ATOM 2185 O O . PHE B 1 46 ? 107.273 8.594 31.305 1.00 12.16 46 PHE B O 1
ATOM 2193 N N . PHE B 1 47 ? 106.868 10.341 32.681 1.00 11.35 47 PHE B N 1
ATOM 2194 C CA . PHE B 1 47 ? 105.762 10.794 31.853 1.00 11.76 47 PHE B CA 1
ATOM 2195 C C . PHE B 1 47 ? 106.148 11.545 30.595 1.00 13.32 47 PHE B C 1
ATOM 2196 O O . PHE B 1 47 ? 105.312 11.740 29.713 1.00 15.30 47 PHE B O 1
ATOM 2204 N N . SER B 1 48 ? 107.407 11.944 30.490 1.00 13.24 48 SER B N 1
ATOM 2205 C CA . SER B 1 48 ? 107.883 12.569 29.252 1.00 14.09 48 SER B CA 1
ATOM 2206 C C . SER B 1 48 ? 108.183 11.472 28.225 1.00 15.28 48 SER B C 1
ATOM 2207 O O . SER B 1 48 ? 108.161 11.727 27.023 1.00 17.43 48 SER B O 1
ATOM 2210 N N . THR B 1 49 ? 108.454 10.248 28.688 1.00 14.69 49 THR B N 1
ATOM 2211 C CA . THR B 1 49 ? 108.816 9.156 27.774 1.00 14.36 49 THR B CA 1
ATOM 2212 C C . THR B 1 49 ? 107.848 7.985 27.641 1.00 13.70 49 THR B C 1
ATOM 2213 O O . THR B 1 49 ? 107.982 7.169 26.746 1.00 14.90 49 THR B O 1
ATOM 2217 N N . ALA B 1 50 ? 106.841 7.929 28.498 1.00 12.57 50 ALA B N 1
ATOM 2218 C CA . ALA B 1 50 ? 105.936 6.798 28.491 1.00 11.89 50 ALA B CA 1
ATOM 2219 C C . ALA B 1 50 ? 105.285 6.500 27.150 1.00 11.90 50 ALA B C 1
ATOM 2220 O O . ALA B 1 50 ? 105.240 5.342 26.692 1.00 12.90 50 ALA B O 1
ATOM 2222 N N . HIS B 1 51 ? 104.778 7.534 26.494 1.00 12.29 51 HIS B N 1
ATOM 2223 C CA . HIS B 1 51 ? 104.143 7.293 25.222 1.00 13.43 51 HIS B CA 1
ATOM 2224 C C . HIS B 1 51 ? 105.115 6.683 24.189 1.00 13.85 51 HIS B C 1
ATOM 2225 O O . HIS B 1 51 ? 104.807 5.667 23.573 1.00 14.36 51 HIS B O 1
ATOM 2232 N N . ARG B 1 52 ? 106.270 7.310 24.018 1.00 13.49 52 ARG B N 1
ATOM 2233 C CA . ARG B 1 52 ? 107.222 6.809 23.035 1.00 14.54 52 ARG B CA 1
ATOM 2234 C C . ARG B 1 52 ? 107.793 5.437 23.416 1.00 14.85 52 ARG B C 1
ATOM 2235 O O . ARG B 1 52 ? 108.239 4.706 22.533 1.00 16.12 52 ARG B O 1
ATOM 2243 N N . LYS B 1 53 ? 107.773 5.084 24.702 1.00 14.20 53 LYS B N 1
ATOM 2244 C CA . LYS B 1 53 ? 108.257 3.758 25.101 1.00 14.95 53 LYS B CA 1
ATOM 2245 C C . LYS B 1 53 ? 107.207 2.680 24.871 1.00 15.90 53 LYS B C 1
ATOM 2246 O O . LYS B 1 53 ? 107.490 1.496 25.014 1.00 18.04 53 LYS B O 1
ATOM 2252 N N . GLY B 1 54 ? 105.980 3.067 24.548 1.00 14.69 54 GLY B N 1
ATOM 2253 C CA . GLY B 1 54 ? 104.960 2.071 24.290 1.00 14.93 54 GLY B CA 1
ATOM 2254 C C . GLY B 1 54 ? 104.014 1.747 25.424 1.00 14.79 54 GLY B C 1
ATOM 2255 O O . GLY B 1 54 ? 103.233 0.801 25.329 1.00 17.20 54 GLY B O 1
ATOM 2256 N N . VAL B 1 55 ? 104.060 2.534 26.493 1.00 13.94 55 VAL B N 1
ATOM 2257 C CA . VAL B 1 55 ? 103.148 2.293 27.628 1.00 13.25 55 VAL B CA 1
ATOM 2258 C C . VAL B 1 55 ? 101.723 2.598 27.142 1.00 12.82 55 VAL B C 1
ATOM 2259 O O . VAL B 1 55 ? 101.472 3.644 26.506 1.00 13.96 55 VAL B O 1
ATOM 2263 N N . ARG B 1 56 ? 100.787 1.685 27.399 1.00 12.62 56 ARG B N 1
ATOM 2264 C CA . ARG B 1 56 ? 99.407 1.840 26.920 1.00 12.48 56 ARG B CA 1
ATOM 2265 C C . ARG B 1 56 ? 98.479 2.496 27.927 1.00 11.86 56 ARG B C 1
ATOM 2266 O O . ARG B 1 56 ? 97.465 3.118 27.532 1.00 12.30 56 ARG B O 1
ATOM 2274 N N . ALA B 1 57 ? 98.783 2.363 29.214 1.00 11.52 57 ALA B N 1
ATOM 2275 C CA . ALA B 1 57 ? 97.988 2.997 30.268 1.00 11.08 57 ALA B CA 1
ATOM 2276 C C . ALA B 1 57 ? 98.793 2.897 31.541 1.00 10.76 57 ALA B C 1
ATOM 2277 O O . ALA B 1 57 ? 99.668 2.026 31.679 1.00 11.87 57 ALA B O 1
ATOM 2279 N N . VAL B 1 58 ? 98.503 3.763 32.491 1.00 10.09 58 VAL B N 1
ATOM 2280 C CA . VAL B 1 58 ? 99.214 3.774 33.764 1.00 10.21 58 VAL B CA 1
ATOM 2281 C C . VAL B 1 58 ? 98.212 3.716 34.911 1.00 10.59 58 VAL B C 1
ATOM 2282 O O . VAL B 1 58 ? 97.159 4.374 34.851 1.00 11.39 58 VAL B O 1
ATOM 2286 N N . VAL B 1 59 ? 98.489 2.895 35.925 1.00 11.13 59 VAL B N 1
ATOM 2287 C CA . VAL B 1 59 ? 97.683 2.884 37.138 1.00 11.47 59 VAL B CA 1
ATOM 2288 C C . VAL B 1 59 ? 98.659 3.456 38.169 1.00 11.96 59 VAL B C 1
ATOM 2289 O O . VAL B 1 59 ? 99.733 2.908 38.431 1.00 12.75 59 VAL B O 1
ATOM 2293 N N . LEU B 1 60 ? 98.300 4.616 38.691 1.00 11.84 60 LEU B N 1
ATOM 2294 C CA . LEU B 1 60 ? 99.110 5.381 39.621 1.00 10.93 60 LEU B CA 1
ATOM 2295 C C . LEU B 1 60 ? 98.634 5.137 41.031 1.00 12.06 60 LEU B C 1
ATOM 2296 O O . LEU B 1 60 ? 97.444 5.300 41.319 1.00 12.43 60 LEU B O 1
ATOM 2301 N N . THR B 1 61 ? 99.534 4.744 41.921 1.00 13.50 61 THR B N 1
ATOM 2302 C CA . THR B 1 61 ? 99.079 4.484 43.281 1.00 14.84 61 THR B CA 1
ATOM 2303 C C . THR B 1 61 ? 100.178 4.856 44.263 1.00 14.15 61 THR B C 1
ATOM 2304 O O . THR B 1 61 ? 101.303 5.165 43.858 1.00 14.28 61 THR B O 1
ATOM 2308 N N . GLY B 1 62 ? 99.837 4.838 45.557 1.00 14.46 62 GLY B N 1
ATOM 2309 C CA . GLY B 1 62 ? 100.812 5.105 46.599 1.00 14.91 62 GLY B CA 1
ATOM 2310 C C . GLY B 1 62 ? 100.904 3.859 47.485 1.00 16.20 62 GLY B C 1
ATOM 2311 O O . GLY B 1 62 ? 99.888 3.272 47.877 1.00 17.95 62 GLY B O 1
ATOM 2312 N N . ALA B 1 63 ? 102.122 3.429 47.792 1.00 16.16 63 ALA B N 1
ATOM 2313 C CA . ALA B 1 63 ? 102.275 2.250 48.656 1.00 16.38 63 ALA B CA 1
ATOM 2314 C C . ALA B 1 63 ? 101.729 2.579 50.043 1.00 16.58 63 ALA B C 1
ATOM 2315 O O . ALA B 1 63 ? 101.814 3.726 50.502 1.00 16.07 63 ALA B O 1
ATOM 2317 N N . GLY B 1 64 ? 101.174 1.583 50.738 1.00 17.28 64 GLY B N 1
ATOM 2318 C CA . GLY B 1 64 ? 100.678 1.879 52.078 1.00 17.74 64 GLY B CA 1
ATOM 2319 C C . GLY B 1 64 ? 99.234 2.363 52.158 1.00 18.68 64 GLY B C 1
ATOM 2320 O O . GLY B 1 64 ? 98.490 2.314 51.181 1.00 19.12 64 GLY B O 1
ATOM 2321 N N . ASP B 1 65 ? 98.852 2.884 53.316 1.00 18.86 65 ASP B N 1
ATOM 2322 C CA . ASP B 1 65 ? 97.472 3.289 53.516 1.00 19.43 65 ASP B CA 1
ATOM 2323 C C . ASP B 1 65 ? 97.074 4.643 52.942 1.00 17.69 65 ASP B C 1
ATOM 2324 O O . ASP B 1 65 ? 95.874 4.919 52.860 1.00 18.06 65 ASP B O 1
ATOM 2329 N N . HIS B 1 66 ? 98.058 5.457 52.561 1.00 16.47 66 HIS B N 1
ATOM 2330 C CA . HIS B 1 66 ? 97.785 6.823 52.079 1.00 15.88 66 HIS B CA 1
ATOM 2331 C C . HIS B 1 66 ? 98.405 7.103 50.726 1.00 14.56 66 HIS B C 1
ATOM 2332 O O . HIS B 1 66 ? 99.604 6.933 50.543 1.00 16.50 66 HIS B O 1
ATOM 2339 N N . PHE B 1 67 ? 97.583 7.550 49.773 1.00 13.52 67 PHE B N 1
ATOM 2340 C CA . PHE B 1 67 ? 98.069 7.836 48.415 1.00 12.62 67 PHE B CA 1
ATOM 2341 C C . PHE B 1 67 ? 99.225 8.833 48.435 1.00 12.84 67 PHE B C 1
ATOM 2342 O O . PHE B 1 67 ? 100.326 8.525 47.984 1.00 13.47 67 PHE B O 1
ATOM 2350 N N . CYS B 1 68 ? 98.986 10.037 48.947 1.00 12.59 68 CYS B N 1
ATOM 2351 C CA . CYS B 1 68 ? 100.036 11.041 48.965 1.00 13.37 68 CYS B CA 1
ATOM 2352 C C . CYS B 1 68 ? 99.634 12.230 49.823 1.00 13.30 68 CYS B C 1
ATOM 2353 O O . CYS B 1 68 ? 98.589 12.847 49.595 1.00 13.60 68 CYS B O 1
ATOM 2356 N N . ALA B 1 69 ? 100.476 12.547 50.803 1.00 14.96 69 ALA B N 1
ATOM 2357 C CA . ALA B 1 69 ? 100.213 13.651 51.721 1.00 17.87 69 ALA B CA 1
ATOM 2358 C C . ALA B 1 69 ? 100.655 15.003 51.204 1.00 18.93 69 ALA B C 1
ATOM 2359 O O . ALA B 1 69 ? 100.512 16.009 51.901 1.00 21.23 69 ALA B O 1
ATOM 2361 N N . GLY B 1 70 ? 101.228 15.040 50.013 1.00 17.30 70 GLY B N 1
ATOM 2362 C CA . GLY B 1 70 ? 101.586 16.336 49.468 1.00 17.46 70 GLY B CA 1
ATOM 2363 C C . GLY B 1 70 ? 103.052 16.654 49.395 1.00 16.64 70 GLY B C 1
ATOM 2364 O O . GLY B 1 70 ? 103.904 15.769 49.373 1.00 17.38 70 GLY B O 1
ATOM 2365 N N . LEU B 1 71 ? 103.360 17.940 49.368 1.00 16.33 71 LEU B N 1
ATOM 2366 C CA . LEU B 1 71 ? 104.759 18.327 49.267 1.00 17.86 71 LEU B CA 1
ATOM 2367 C C . LEU B 1 71 ? 105.561 17.866 50.487 1.00 18.73 71 LEU B C 1
ATOM 2368 O O . LEU B 1 71 ? 105.040 17.847 51.606 1.00 19.09 71 LEU B O 1
ATOM 2373 N N . ASP B 1 72 ? 106.807 17.472 50.259 1.00 18.56 72 ASP B N 1
ATOM 2374 C CA . ASP B 1 72 ? 107.680 17.034 51.359 1.00 19.06 72 ASP B CA 1
ATOM 2375 C C . ASP B 1 72 ? 108.101 18.289 52.140 1.00 21.31 72 ASP B C 1
ATOM 2376 O O . ASP B 1 72 ? 108.990 19.038 51.725 1.00 20.42 72 ASP B O 1
ATOM 2381 N N . LEU B 1 73 ? 107.439 18.515 53.273 1.00 23.76 73 LEU B N 1
ATOM 2382 C CA . LEU B 1 73 ? 107.700 19.687 54.111 1.00 26.99 73 LEU B CA 1
ATOM 2383 C C . LEU B 1 73 ? 109.030 19.620 54.851 1.00 28.66 73 LEU B C 1
ATOM 2384 O O . LEU B 1 73 ? 109.636 20.655 55.147 1.00 29.94 73 LEU B O 1
ATOM 2389 N N . VAL B 1 74 ? 109.496 18.412 55.145 1.00 28.61 74 VAL B N 1
ATOM 2390 C CA . VAL B 1 74 ? 110.766 18.273 55.830 1.00 28.57 74 VAL B CA 1
ATOM 2391 C C . VAL B 1 74 ? 111.819 18.815 54.890 1.00 27.56 74 VAL B C 1
ATOM 2392 O O . VAL B 1 74 ? 112.623 19.673 55.266 1.00 28.04 74 VAL B O 1
ATOM 2396 N N . GLU B 1 75 ? 111.796 18.341 53.648 1.00 25.38 75 GLU B N 1
ATOM 2397 C CA . GLU B 1 75 ? 112.751 18.816 52.661 1.00 23.87 75 GLU B CA 1
ATOM 2398 C C . GLU B 1 75 ? 112.551 20.327 52.482 1.00 24.51 75 GLU B C 1
ATOM 2399 O O . GLU B 1 75 ? 113.520 21.089 52.463 1.00 24.24 75 GLU B O 1
ATOM 2405 N N . HIS B 1 76 ? 111.302 20.767 52.365 1.00 25.44 76 HIS B N 1
ATOM 2406 C CA . HIS B 1 76 ? 111.027 22.193 52.174 1.00 26.81 76 HIS B CA 1
ATOM 2407 C C . HIS B 1 76 ? 111.622 23.075 53.268 1.00 29.54 76 HIS B C 1
ATOM 2408 O O . HIS B 1 76 ? 112.344 24.048 52.989 1.00 29.94 76 HIS B O 1
ATOM 2415 N N . TRP B 1 77 ? 111.293 22.729 54.510 1.00 31.24 77 TRP B N 1
ATOM 2416 C CA . TRP B 1 77 ? 111.776 23.460 55.677 1.00 33.90 77 TRP B CA 1
ATOM 2417 C C . TRP B 1 77 ? 113.292 23.539 55.698 1.00 33.75 77 TRP B C 1
ATOM 2418 O O . TRP B 1 77 ? 113.863 24.619 55.850 1.00 34.46 77 TRP B O 1
ATOM 2429 N N . LYS B 1 78 ? 113.944 22.393 55.533 1.00 33.49 78 LYS B N 1
ATOM 2430 C CA . LYS B 1 78 ? 115.397 22.328 55.558 1.00 34.48 78 LYS B CA 1
ATOM 2431 C C . LYS B 1 78 ? 116.072 23.141 54.470 1.00 33.31 78 LYS B C 1
ATOM 2432 O O . LYS B 1 78 ? 117.122 23.725 54.692 1.00 34.02 78 LYS B O 1
ATOM 2438 N N . ALA B 1 79 ? 115.466 23.182 53.290 1.00 31.82 79 ALA B N 1
ATOM 2439 C CA . ALA B 1 79 ? 116.043 23.909 52.173 1.00 31.25 79 ALA B CA 1
ATOM 2440 C C . ALA B 1 79 ? 116.047 25.434 52.351 1.00 31.16 79 ALA B C 1
ATOM 2441 O O . ALA B 1 79 ? 116.785 26.117 51.656 1.00 31.55 79 ALA B O 1
ATOM 2443 N N . ASP B 1 80 ? 115.226 25.947 53.265 1.00 30.89 80 ASP B N 1
ATOM 2444 C CA . ASP B 1 80 ? 115.106 27.396 53.514 1.00 30.21 80 ASP B CA 1
ATOM 2445 C C . ASP B 1 80 ? 115.131 28.090 52.161 1.00 26.10 80 ASP B C 1
ATOM 2446 O O . ASP B 1 80 ? 116.028 28.862 51.837 1.00 26.97 80 ASP B O 1
ATOM 2451 N N . ARG B 1 81 ? 114.114 27.793 51.374 1.00 21.15 81 ARG B N 1
ATOM 2452 C CA . ARG B 1 81 ? 114.017 28.309 50.024 1.00 18.23 81 ARG B CA 1
ATOM 2453 C C . ARG B 1 81 ? 113.607 29.758 49.902 1.00 17.88 81 ARG B C 1
ATOM 2454 O O . ARG B 1 81 ? 112.786 30.237 50.658 1.00 19.30 81 ARG B O 1
ATOM 2462 N N . SER B 1 82 ? 114.205 30.453 48.935 1.00 16.52 82 SER B N 1
ATOM 2463 C CA . SER B 1 82 ? 113.823 31.835 48.648 1.00 16.31 82 SER B CA 1
ATOM 2464 C C . SER B 1 82 ? 112.591 31.724 47.722 1.00 14.84 82 SER B C 1
ATOM 2465 O O . SER B 1 82 ? 112.279 30.633 47.241 1.00 13.74 82 SER B O 1
ATOM 2468 N N . ALA B 1 83 ? 111.922 32.839 47.473 1.00 13.54 83 ALA B N 1
ATOM 2469 C CA . ALA B 1 83 ? 110.737 32.825 46.600 1.00 12.14 83 ALA B CA 1
ATOM 2470 C C . ALA B 1 83 ? 111.126 32.273 45.224 1.00 12.69 83 ALA B C 1
ATOM 2471 O O . ALA B 1 83 ? 110.355 31.531 44.615 1.00 12.38 83 ALA B O 1
ATOM 2473 N N . ASP B 1 84 ? 112.286 32.672 44.694 1.00 13.20 84 ASP B N 1
ATOM 2474 C CA . ASP B 1 84 ? 112.642 32.128 43.394 1.00 13.23 84 ASP B CA 1
ATOM 2475 C C . ASP B 1 84 ? 112.994 30.654 43.436 1.00 12.76 84 ASP B C 1
ATOM 2476 O O . ASP B 1 84 ? 112.682 29.920 42.497 1.00 12.08 84 ASP B O 1
ATOM 2481 N N . ASP B 1 85 ? 113.624 30.203 44.519 1.00 12.61 85 ASP B N 1
ATOM 2482 C CA . ASP B 1 85 ? 113.924 28.778 44.602 1.00 13.66 85 ASP B CA 1
ATOM 2483 C C . ASP B 1 85 ? 112.608 27.978 44.597 1.00 12.44 85 ASP B C 1
ATOM 2484 O O . ASP B 1 85 ? 112.504 26.930 43.950 1.00 12.24 85 ASP B O 1
ATOM 2489 N N . PHE B 1 86 ? 111.613 28.446 45.352 1.00 11.91 86 PHE B N 1
ATOM 2490 C CA . PHE B 1 86 ? 110.374 27.709 45.429 1.00 11.57 86 PHE B CA 1
ATOM 2491 C C . PHE B 1 86 ? 109.560 27.814 44.141 1.00 10.78 86 PHE B C 1
ATOM 2492 O O . PHE B 1 86 ? 108.938 26.846 43.725 1.00 10.66 86 PHE B O 1
ATOM 2500 N N . MET B 1 87 ? 109.591 28.982 43.504 1.00 10.57 87 MET B N 1
ATOM 2501 C CA . MET B 1 87 ? 108.918 29.100 42.206 1.00 9.77 87 MET B CA 1
ATOM 2502 C C . MET B 1 87 ? 109.513 28.039 41.266 1.00 9.79 87 MET B C 1
ATOM 2503 O O . MET B 1 87 ? 108.772 27.366 40.526 1.00 10.07 87 MET B O 1
ATOM 2508 N N . HIS B 1 88 ? 110.845 27.861 41.267 1.00 10.21 88 HIS B N 1
ATOM 2509 C CA . HIS B 1 88 ? 111.452 26.864 40.404 1.00 10.34 88 HIS B CA 1
ATOM 2510 C C . HIS B 1 88 ? 111.008 25.443 40.731 1.00 11.01 88 HIS B C 1
ATOM 2511 O O . HIS B 1 88 ? 110.775 24.637 39.828 1.00 12.09 88 HIS B O 1
ATOM 2518 N N . VAL B 1 89 ? 110.871 25.128 42.023 1.00 10.80 89 VAL B N 1
ATOM 2519 C CA . VAL B 1 89 ? 110.361 23.811 42.415 1.00 10.61 89 VAL B CA 1
ATOM 2520 C C . VAL B 1 89 ? 108.936 23.636 41.834 1.00 10.56 89 VAL B C 1
ATOM 2521 O O . VAL B 1 89 ? 108.620 22.607 41.263 1.00 10.63 89 VAL B O 1
ATOM 2525 N N . CYS B 1 90 ? 108.093 24.669 42.003 1.00 9.89 90 CYS B N 1
ATOM 2526 C CA . CYS B 1 90 ? 106.726 24.598 41.472 1.00 9.36 90 CYS B CA 1
ATOM 2527 C C . CYS B 1 90 ? 106.715 24.365 39.952 1.00 9.84 90 CYS B C 1
ATOM 2528 O O . CYS B 1 90 ? 105.886 23.591 39.456 1.00 9.37 90 CYS B O 1
ATOM 2531 N N . LEU B 1 91 ? 107.627 25.009 39.203 1.00 9.35 91 LEU B N 1
ATOM 2532 C CA . LEU B 1 91 ? 107.644 24.757 37.765 1.00 9.42 91 LEU B CA 1
ATOM 2533 C C . LEU B 1 91 ? 107.968 23.301 37.456 1.00 9.42 91 LEU B C 1
ATOM 2534 O O . LEU B 1 91 ? 107.499 22.760 36.459 1.00 9.80 91 LEU B O 1
ATOM 2539 N N . ARG B 1 92 ? 108.772 22.642 38.302 1.00 8.87 92 ARG B N 1
ATOM 2540 C CA . ARG B 1 92 ? 109.050 21.227 38.052 1.00 9.44 92 ARG B CA 1
ATOM 2541 C C . ARG B 1 92 ? 107.808 20.361 38.331 1.00 9.05 92 ARG B C 1
ATOM 2542 O O . ARG B 1 92 ? 107.517 19.413 37.596 1.00 9.62 92 ARG B O 1
ATOM 2550 N N . TRP B 1 93 ? 107.078 20.691 39.402 1.00 9.54 93 TRP B N 1
ATOM 2551 C CA . TRP B 1 93 ? 105.828 19.982 39.685 1.00 9.28 93 TRP B CA 1
ATOM 2552 C C . TRP B 1 93 ? 104.907 20.142 38.449 1.00 8.73 93 TRP B C 1
ATOM 2553 O O . TRP B 1 93 ? 104.300 19.187 37.989 1.00 9.46 93 TRP B O 1
ATOM 2564 N N . HIS B 1 94 ? 104.793 21.382 37.947 1.00 8.24 94 HIS B N 1
ATOM 2565 C CA . HIS B 1 94 ? 103.946 21.630 36.794 1.00 8.12 94 HIS B CA 1
ATOM 2566 C C . HIS B 1 94 ? 104.409 20.889 35.546 1.00 9.21 94 HIS B C 1
ATOM 2567 O O . HIS B 1 94 ? 103.571 20.428 34.763 1.00 10.14 94 HIS B O 1
ATOM 2574 N N . GLU B 1 95 ? 105.722 20.753 35.345 1.00 9.57 95 GLU B N 1
ATOM 2575 C CA . GLU B 1 95 ? 106.198 20.041 34.185 1.00 9.75 95 GLU B CA 1
ATOM 2576 C C . GLU B 1 95 ? 105.786 18.566 34.308 1.00 9.07 95 GLU B C 1
ATOM 2577 O O . GLU B 1 95 ? 105.311 17.966 33.335 1.00 9.69 95 GLU B O 1
ATOM 2583 N N . ALA B 1 96 ? 105.954 17.968 35.496 1.00 9.10 96 ALA B N 1
ATOM 2584 C CA . ALA B 1 96 ? 105.549 16.576 35.669 1.00 9.78 96 ALA B CA 1
ATOM 2585 C C . ALA B 1 96 ? 104.065 16.391 35.415 1.00 9.17 96 ALA B C 1
ATOM 2586 O O . ALA B 1 96 ? 103.644 15.472 34.658 1.00 9.76 96 ALA B O 1
ATOM 2588 N N . PHE B 1 97 ? 103.251 17.295 35.973 1.00 8.68 97 PHE B N 1
ATOM 2589 C CA . PHE B 1 97 ? 101.787 17.146 35.816 1.00 9.04 97 PHE B CA 1
ATOM 2590 C C . PHE B 1 97 ? 101.292 17.472 34.395 1.00 8.50 97 PHE B C 1
ATOM 2591 O O . PHE B 1 97 ? 100.297 16.882 33.946 1.00 9.86 97 PHE B O 1
ATOM 2599 N N . ASN B 1 98 ? 101.976 18.395 33.707 1.00 9.07 98 ASN B N 1
ATOM 2600 C CA . ASN B 1 98 ? 101.613 18.675 32.323 1.00 8.52 98 ASN B CA 1
ATOM 2601 C C . ASN B 1 98 ? 101.941 17.473 31.451 1.00 9.81 98 ASN B C 1
ATOM 2602 O O . ASN B 1 98 ? 101.194 17.169 30.522 1.00 10.58 98 ASN B O 1
ATOM 2607 N N . LYS B 1 99 ? 103.062 16.804 31.734 1.00 9.96 99 LYS B N 1
ATOM 2608 C CA . LYS B 1 99 ? 103.407 15.627 30.932 1.00 10.21 99 LYS B CA 1
ATOM 2609 C C . LYS B 1 99 ? 102.402 14.501 31.205 1.00 11.31 99 LYS B C 1
ATOM 2610 O O . LYS B 1 99 ? 102.089 13.694 30.316 1.00 12.41 99 LYS B O 1
ATOM 2616 N N . MET B 1 100 ? 101.879 14.435 32.424 1.00 9.45 100 MET B N 1
ATOM 2617 C CA . MET B 1 100 ? 100.817 13.467 32.708 1.00 10.73 100 MET B CA 1
ATOM 2618 C C . MET B 1 100 ? 99.513 13.838 31.977 1.00 10.80 100 MET B C 1
ATOM 2619 O O . MET B 1 100 ? 98.951 13.031 31.233 1.00 11.71 100 MET B O 1
ATOM 2624 N N . GLU B 1 101 ? 99.052 15.076 32.149 1.00 10.00 101 GLU B N 1
ATOM 2625 C CA . GLU B 1 101 ? 97.773 15.446 31.569 1.00 9.71 101 GLU B CA 1
ATOM 2626 C C . GLU B 1 101 ? 97.720 15.486 30.059 1.00 10.25 101 GLU B C 1
ATOM 2627 O O . GLU B 1 101 ? 96.753 15.000 29.443 1.00 11.59 101 GLU B O 1
ATOM 2633 N N . TYR B 1 102 ? 98.776 16.036 29.467 1.00 10.52 102 TYR B N 1
ATOM 2634 C CA . TYR B 1 102 ? 98.809 16.221 28.022 1.00 10.75 102 TYR B CA 1
ATOM 2635 C C . TYR B 1 102 ? 99.660 15.216 27.261 1.00 12.66 102 TYR B C 1
ATOM 2636 O O . TYR B 1 102 ? 99.780 15.313 26.022 1.00 14.37 102 TYR B O 1
ATOM 2645 N N . GLY B 1 103 ? 100.213 14.243 27.968 1.00 13.38 103 GLY B N 1
ATOM 2646 C CA . GLY B 1 103 ? 101.087 13.255 27.352 1.00 13.26 103 GLY B CA 1
ATOM 2647 C C . GLY B 1 103 ? 100.464 12.198 26.467 1.00 12.66 103 GLY B C 1
ATOM 2648 O O . GLY B 1 103 ? 101.190 11.542 25.717 1.00 15.56 103 GLY B O 1
ATOM 2649 N N . GLY B 1 104 ? 99.159 11.979 26.554 1.00 11.80 104 GLY B N 1
ATOM 2650 C CA . GLY B 1 104 ? 98.557 11.004 25.663 1.00 12.62 104 GLY B CA 1
ATOM 2651 C C . GLY B 1 104 ? 98.514 9.576 26.159 1.00 12.29 104 GLY B C 1
ATOM 2652 O O . GLY B 1 104 ? 98.050 8.694 25.435 1.00 12.65 104 GLY B O 1
ATOM 2653 N N . VAL B 1 105 ? 98.994 9.337 27.378 1.00 11.45 105 VAL B N 1
ATOM 2654 C CA . VAL B 1 105 ? 98.929 7.979 27.943 1.00 11.38 105 VAL B CA 1
ATOM 2655 C C . VAL B 1 105 ? 97.877 8.034 29.054 1.00 9.77 105 VAL B C 1
ATOM 2656 O O . VAL B 1 105 ? 98.024 8.792 30.006 1.00 10.19 105 VAL B O 1
ATOM 2660 N N . PRO B 1 106 ? 96.791 7.253 28.945 1.00 9.50 106 PRO B N 1
ATOM 2661 C CA . PRO B 1 106 ? 95.753 7.269 29.977 1.00 9.72 106 PRO B CA 1
ATOM 2662 C C . PRO B 1 106 ? 96.314 6.951 31.354 1.00 10.06 106 PRO B C 1
ATOM 2663 O O . PRO B 1 106 ? 97.046 5.956 31.503 1.00 11.41 106 PRO B O 1
ATOM 2667 N N . ILE B 1 107 ? 95.962 7.751 32.350 1.00 9.22 107 ILE B N 1
ATOM 2668 C CA . ILE B 1 107 ? 96.424 7.545 33.721 1.00 9.57 107 ILE B CA 1
ATOM 2669 C C . ILE B 1 107 ? 95.195 7.392 34.605 1.00 9.58 107 ILE B C 1
ATOM 2670 O O . ILE B 1 107 ? 94.289 8.241 34.591 1.00 10.43 107 ILE B O 1
ATOM 2675 N N . ILE B 1 108 ? 95.160 6.315 35.385 1.00 9.76 108 ILE B N 1
ATOM 2676 C CA . ILE B 1 108 ? 94.073 6.033 36.292 1.00 10.91 108 ILE B CA 1
ATOM 2677 C C . ILE B 1 108 ? 94.687 5.952 37.684 1.00 11.75 108 ILE B C 1
ATOM 2678 O O . ILE B 1 108 ? 95.523 5.082 37.955 1.00 12.98 108 ILE B O 1
ATOM 2683 N N . ALA B 1 109 ? 94.279 6.844 38.572 1.00 11.64 109 ALA B N 1
ATOM 2684 C CA . ALA B 1 109 ? 94.831 6.852 39.936 1.00 12.05 109 ALA B CA 1
ATOM 2685 C C . ALA B 1 109 ? 93.991 5.978 40.855 1.00 12.55 109 ALA B C 1
ATOM 2686 O O . ALA B 1 109 ? 92.776 6.139 40.907 1.00 14.66 109 ALA B O 1
ATOM 2688 N N . ALA B 1 110 ? 94.644 5.074 41.600 1.00 11.87 110 ALA B N 1
ATOM 2689 C CA . ALA B 1 110 ? 93.925 4.191 42.526 1.00 12.14 110 ALA B CA 1
ATOM 2690 C C . ALA B 1 110 ? 94.190 4.789 43.894 1.00 13.19 110 ALA B C 1
ATOM 2691 O O . ALA B 1 110 ? 95.294 4.633 44.467 1.00 15.23 110 ALA B O 1
ATOM 2693 N N . LEU B 1 111 ? 93.183 5.466 44.430 1.00 12.99 111 LEU B N 1
ATOM 2694 C CA . LEU B 1 111 ? 93.332 6.181 45.664 1.00 13.19 111 LEU B CA 1
ATOM 2695 C C . LEU B 1 111 ? 92.962 5.423 46.926 1.00 14.04 111 LEU B C 1
ATOM 2696 O O . LEU B 1 111 ? 92.072 4.586 46.909 1.00 15.47 111 LEU B O 1
ATOM 2701 N N . ARG B 1 112 ? 93.689 5.733 47.997 1.00 14.70 112 ARG B N 1
ATOM 2702 C CA . ARG B 1 112 ? 93.408 5.193 49.337 1.00 15.15 112 ARG B CA 1
ATOM 2703 C C . ARG B 1 112 ? 93.812 6.270 50.315 1.00 14.94 112 ARG B C 1
ATOM 2704 O O . ARG B 1 112 ? 94.745 7.043 50.056 1.00 14.31 112 ARG B O 1
ATOM 2712 N N . GLY B 1 113 ? 93.137 6.321 51.463 1.00 14.58 113 GLY B N 1
ATOM 2713 C CA . GLY B 1 113 ? 93.525 7.261 52.490 1.00 14.15 113 GLY B CA 1
ATOM 2714 C C . GLY B 1 113 ? 93.685 8.711 52.050 1.00 13.87 113 GLY B C 1
ATOM 2715 O O . GLY B 1 113 ? 92.893 9.195 51.240 1.00 14.41 113 GLY B O 1
ATOM 2716 N N . ALA B 1 114 ? 94.698 9.377 52.601 1.00 14.19 114 ALA B N 1
ATOM 2717 C CA . ALA B 1 114 ? 94.919 10.796 52.338 1.00 13.99 114 ALA B CA 1
ATOM 2718 C C . ALA B 1 114 ? 95.306 11.136 50.910 1.00 12.71 114 ALA B C 1
ATOM 2719 O O . ALA B 1 114 ? 96.296 10.632 50.385 1.00 14.25 114 ALA B O 1
ATOM 2721 N N . VAL B 1 115 ? 94.484 11.989 50.297 1.00 11.99 115 VAL B N 1
ATOM 2722 C CA . VAL B 1 115 ? 94.759 12.524 48.951 1.00 11.86 115 VAL B CA 1
ATOM 2723 C C . VAL B 1 115 ? 94.696 14.019 49.276 1.00 11.59 115 VAL B C 1
ATOM 2724 O O . VAL B 1 115 ? 93.660 14.686 49.107 1.00 12.20 115 VAL B O 1
ATOM 2728 N N . VAL B 1 116 ? 95.805 14.536 49.798 1.00 11.56 116 VAL B N 1
ATOM 2729 C CA . VAL B 1 116 ? 95.818 15.903 50.325 1.00 12.28 116 VAL B CA 1
ATOM 2730 C C . VAL B 1 116 ? 96.930 16.804 49.824 1.00 12.31 116 VAL B C 1
ATOM 2731 O O . VAL B 1 116 ? 98.044 16.370 49.598 1.00 12.01 116 VAL B O 1
ATOM 2735 N N . GLY B 1 117 ? 96.571 18.084 49.635 1.00 11.85 117 GLY B N 1
ATOM 2736 C CA . GLY B 1 117 ? 97.510 19.093 49.157 1.00 11.99 117 GLY B CA 1
ATOM 2737 C C . GLY B 1 117 ? 98.124 18.701 47.837 1.00 11.05 117 GLY B C 1
ATOM 2738 O O . GLY B 1 117 ? 97.406 18.405 46.871 1.00 11.57 117 GLY B O 1
ATOM 2739 N N . GLY B 1 118 ? 99.453 18.710 47.801 1.00 11.23 118 GLY B N 1
ATOM 2740 C CA . GLY B 1 118 ? 100.166 18.284 46.604 1.00 11.55 118 GLY B CA 1
ATOM 2741 C C . GLY B 1 118 ? 99.761 16.874 46.165 1.00 11.51 118 GLY B C 1
ATOM 2742 O O . GLY B 1 118 ? 99.924 16.522 45.011 1.00 11.05 118 GLY B O 1
ATOM 2743 N N . GLY B 1 119 ? 99.267 16.032 47.092 1.00 10.70 119 GLY B N 1
ATOM 2744 C CA . GLY B 1 119 ? 98.799 14.703 46.693 1.00 11.82 119 GLY B CA 1
ATOM 2745 C C . GLY B 1 119 ? 97.508 14.771 45.878 1.00 11.03 119 GLY B C 1
ATOM 2746 O O . GLY B 1 119 ? 97.290 13.930 44.984 1.00 11.44 119 GLY B O 1
ATOM 2747 N N . LEU B 1 120 ? 96.647 15.748 46.192 1.00 11.32 120 LEU B N 1
ATOM 2748 C CA . LEU B 1 120 ? 95.426 15.928 45.404 1.00 11.42 120 LEU B CA 1
ATOM 2749 C C . LEU B 1 120 ? 95.858 16.531 44.050 1.00 10.66 120 LEU B C 1
ATOM 2750 O O . LEU B 1 120 ? 95.286 16.212 43.024 1.00 10.37 120 LEU B O 1
ATOM 2755 N N . GLU B 1 121 ? 96.912 17.348 44.064 1.00 10.20 121 GLU B N 1
ATOM 2756 C CA . GLU B 1 121 ? 97.411 17.900 42.784 1.00 10.78 121 GLU B CA 1
ATOM 2757 C C . GLU B 1 121 ? 97.922 16.771 41.884 1.00 10.47 121 GLU B C 1
ATOM 2758 O O . GLU B 1 121 ? 97.650 16.744 40.674 1.00 10.72 121 GLU B O 1
ATOM 2764 N N . LEU B 1 122 ? 98.653 15.819 42.465 1.00 9.86 122 LEU B N 1
ATOM 2765 C CA . LEU B 1 122 ? 99.135 14.667 41.697 1.00 10.36 122 LEU B CA 1
ATOM 2766 C C . LEU B 1 122 ? 97.946 13.841 41.182 1.00 10.51 122 LEU B C 1
ATOM 2767 O O . LEU B 1 122 ? 97.901 13.442 40.017 1.00 10.63 122 LEU B O 1
ATOM 2772 N N . ALA B 1 123 ? 97.001 13.539 42.080 1.00 9.96 123 ALA B N 1
ATOM 2773 C CA . ALA B 1 123 ? 95.818 12.784 41.669 1.00 10.31 123 ALA B CA 1
ATOM 2774 C C . ALA B 1 123 ? 95.029 13.491 40.555 1.00 9.90 123 ALA B C 1
ATOM 2775 O O . ALA B 1 123 ? 94.466 12.823 39.665 1.00 9.85 123 ALA B O 1
ATOM 2777 N N . SER B 1 124 ? 94.981 14.825 40.615 1.00 10.04 124 SER B N 1
ATOM 2778 C CA . SER B 1 124 ? 94.236 15.602 39.620 1.00 9.82 124 SER B CA 1
ATOM 2779 C C . SER B 1 124 ? 94.915 15.595 38.232 1.00 8.91 124 SER B C 1
ATOM 2780 O O . SER B 1 124 ? 94.255 15.862 37.235 1.00 9.81 124 SER B O 1
ATOM 2783 N N . ALA B 1 125 ? 96.205 15.255 38.181 1.00 9.09 125 ALA B N 1
ATOM 2784 C CA . ALA B 1 125 ? 96.936 15.185 36.918 1.00 10.15 125 ALA B CA 1
ATOM 2785 C C . ALA B 1 125 ? 96.609 13.900 36.164 1.00 10.63 125 ALA B C 1
ATOM 2786 O O . ALA B 1 125 ? 96.906 13.780 34.987 1.00 12.36 125 ALA B O 1
ATOM 2788 N N . ALA B 1 126 ? 96.000 12.926 36.849 1.00 10.22 126 ALA B N 1
ATOM 2789 C CA . ALA B 1 126 ? 95.561 11.702 36.195 1.00 9.87 126 ALA B CA 1
ATOM 2790 C C . ALA B 1 126 ? 94.262 12.001 35.432 1.00 9.93 126 ALA B C 1
ATOM 2791 O O . ALA B 1 126 ? 93.559 13.002 35.716 1.00 11.03 126 ALA B O 1
ATOM 2793 N N . HIS B 1 127 ? 93.922 11.157 34.459 1.00 9.86 127 HIS B N 1
ATOM 2794 C CA . HIS B 1 127 ? 92.674 11.345 33.721 1.00 9.77 127 HIS B CA 1
ATOM 2795 C C . HIS B 1 127 ? 91.470 10.837 34.505 1.00 10.97 127 HIS B C 1
ATOM 2796 O O . HIS B 1 127 ? 90.427 11.503 34.589 1.00 11.54 127 HIS B O 1
ATOM 2803 N N . LEU B 1 128 ? 91.640 9.675 35.123 1.00 10.68 128 LEU B N 1
ATOM 2804 C CA . LEU B 1 128 ? 90.586 9.069 35.921 1.00 10.95 128 LEU B CA 1
ATOM 2805 C C . LEU B 1 128 ? 91.080 8.834 37.335 1.00 10.80 128 LEU B C 1
ATOM 2806 O O . LEU B 1 128 ? 92.269 8.549 37.566 1.00 11.00 128 LEU B O 1
ATOM 2811 N N . ARG B 1 129 ? 90.157 8.957 38.281 1.00 10.04 129 ARG B N 1
ATOM 2812 C CA . ARG B 1 129 ? 90.444 8.681 39.691 1.00 10.66 129 ARG B CA 1
ATOM 2813 C C . ARG B 1 129 ? 89.430 7.663 40.220 1.00 11.76 129 ARG B C 1
ATOM 2814 O O . ARG B 1 129 ? 88.220 7.785 39.983 1.00 11.70 129 ARG B O 1
ATOM 2822 N N . VAL B 1 130 ? 89.952 6.675 40.948 1.00 11.47 130 VAL B N 1
ATOM 2823 C CA . VAL B 1 130 ? 89.123 5.651 41.606 1.00 12.12 130 VAL B CA 1
ATOM 2824 C C . VAL B 1 130 ? 89.399 5.786 43.107 1.00 12.42 130 VAL B C 1
ATOM 2825 O O . VAL B 1 130 ? 90.545 5.673 43.558 1.00 12.90 130 VAL B O 1
ATOM 2829 N N . MET B 1 131 ? 88.357 6.079 43.892 1.00 12.38 131 MET B N 1
ATOM 2830 C CA . MET B 1 131 ? 88.526 6.223 45.343 1.00 12.95 131 MET B CA 1
ATOM 2831 C C . MET B 1 131 ? 87.883 5.044 46.058 1.00 13.93 131 MET B C 1
ATOM 2832 O O . MET B 1 131 ? 87.005 4.376 45.500 1.00 13.98 131 MET B O 1
ATOM 2837 N N . ASP B 1 132 ? 88.350 4.785 47.281 1.00 14.35 132 ASP B N 1
ATOM 2838 C CA . ASP B 1 132 ? 87.763 3.692 48.055 1.00 15.13 132 ASP B CA 1
ATOM 2839 C C . ASP B 1 132 ? 87.112 4.256 49.312 1.00 16.44 132 ASP B C 1
ATOM 2840 O O . ASP B 1 132 ? 87.005 5.470 49.479 1.00 16.14 132 ASP B O 1
ATOM 2845 N N . GLN B 1 133 ? 86.664 3.391 50.215 1.00 16.42 133 GLN B N 1
ATOM 2846 C CA . GLN B 1 133 ? 86.000 3.885 51.407 1.00 17.52 133 GLN B CA 1
ATOM 2847 C C . GLN B 1 133 ? 86.904 4.584 52.438 1.00 17.87 133 GLN B C 1
ATOM 2848 O O . GLN B 1 133 ? 86.403 5.215 53.375 1.00 19.95 133 GLN B O 1
ATOM 2854 N N . SER B 1 134 ? 88.224 4.470 52.288 1.00 16.40 134 SER B N 1
ATOM 2855 C CA . SER B 1 134 ? 89.163 5.094 53.213 1.00 15.56 134 SER B CA 1
ATOM 2856 C C . SER B 1 134 ? 89.673 6.423 52.685 1.00 15.06 134 SER B C 1
ATOM 2857 O O . SER B 1 134 ? 90.365 7.148 53.412 1.00 17.02 134 SER B O 1
ATOM 2860 N N . THR B 1 135 ? 89.311 6.721 51.438 1.00 13.89 135 THR B N 1
ATOM 2861 C CA . THR B 1 135 ? 89.871 7.912 50.792 1.00 13.52 135 THR B CA 1
ATOM 2862 C C . THR B 1 135 ? 89.283 9.242 51.247 1.00 14.40 135 THR B C 1
ATOM 2863 O O . THR B 1 135 ? 88.071 9.364 51.423 1.00 15.57 135 THR B O 1
ATOM 2867 N N . TYR B 1 136 ? 90.129 10.238 51.464 1.00 13.78 136 TYR B N 1
ATOM 2868 C CA . TYR B 1 136 ? 89.604 11.563 51.789 1.00 13.40 136 TYR B CA 1
ATOM 2869 C C . TYR B 1 136 ? 90.469 12.599 51.068 1.00 12.69 136 TYR B C 1
ATOM 2870 O O . TYR B 1 136 ? 91.647 12.367 50.791 1.00 13.23 136 TYR B O 1
ATOM 2879 N N . PHE B 1 137 ? 89.849 13.737 50.794 1.00 12.15 137 PHE B N 1
ATOM 2880 C CA . PHE B 1 137 ? 90.467 14.805 50.007 1.00 12.08 137 PHE B CA 1
ATOM 2881 C C . PHE B 1 137 ? 90.476 16.128 50.752 1.00 12.49 137 PHE B C 1
ATOM 2882 O O . PHE B 1 137 ? 89.487 16.484 51.381 1.00 13.18 137 PHE B O 1
ATOM 2890 N N . ALA B 1 138 ? 91.554 16.889 50.632 1.00 11.85 138 ALA B N 1
ATOM 2891 C CA . ALA B 1 138 ? 91.630 18.209 51.247 1.00 12.82 138 ALA B CA 1
ATOM 2892 C C . ALA B 1 138 ? 92.803 18.981 50.668 1.00 13.07 138 ALA B C 1
ATOM 2893 O O . ALA B 1 138 ? 93.703 18.393 50.076 1.00 13.97 138 ALA B O 1
ATOM 2895 N N . LEU B 1 139 ? 92.750 20.297 50.836 1.00 13.25 139 LEU B N 1
ATOM 2896 C CA . LEU B 1 139 ? 93.840 21.230 50.491 1.00 14.40 139 LEU B CA 1
ATOM 2897 C C . LEU B 1 139 ? 94.005 21.993 51.810 1.00 17.17 139 LEU B C 1
ATOM 2898 O O . LEU B 1 139 ? 93.598 23.146 51.941 1.00 17.13 139 LEU B O 1
ATOM 2903 N N . PRO B 1 140 ? 94.621 21.342 52.809 1.00 19.80 140 PRO B N 1
ATOM 2904 C CA . PRO B 1 140 ? 94.850 21.885 54.154 1.00 22.74 140 PRO B CA 1
ATOM 2905 C C . PRO B 1 140 ? 95.950 22.903 54.284 1.00 25.15 140 PRO B C 1
ATOM 2906 O O . PRO B 1 140 ? 96.004 23.642 55.275 1.00 26.00 140 PRO B O 1
ATOM 2910 N N . GLU B 1 141 ? 96.820 22.969 53.294 1.00 27.88 141 GLU B N 1
ATOM 2911 C CA . GLU B 1 141 ? 97.937 23.891 53.411 1.00 30.75 141 GLU B CA 1
ATOM 2912 C C . GLU B 1 141 ? 97.540 25.338 53.644 1.00 29.80 141 GLU B C 1
ATOM 2913 O O . GLU B 1 141 ? 98.244 26.055 54.355 1.00 28.63 141 GLU B O 1
ATOM 2919 N N . GLY B 1 142 ? 96.412 25.748 53.067 1.00 29.22 142 GLY B N 1
ATOM 2920 C CA . GLY B 1 142 ? 95.944 27.111 53.202 1.00 29.59 142 GLY B CA 1
ATOM 2921 C C . GLY B 1 142 ? 95.811 27.546 54.645 1.00 30.10 142 GLY B C 1
ATOM 2922 O O . GLY B 1 142 ? 96.173 28.664 55.003 1.00 30.10 142 GLY B O 1
ATOM 2923 N N . GLN B 1 143 ? 95.279 26.662 55.481 1.00 30.50 143 GLN B N 1
ATOM 2924 C CA . GLN B 1 143 ? 95.109 26.976 56.900 1.00 31.99 143 GLN B CA 1
ATOM 2925 C C . GLN B 1 143 ? 96.477 27.098 57.557 1.00 32.71 143 GLN B C 1
ATOM 2926 O O . GLN B 1 143 ? 96.618 27.693 58.627 1.00 32.53 143 GLN B O 1
ATOM 2932 N N . ARG B 1 144 ? 97.489 26.548 56.899 1.00 33.29 144 ARG B N 1
ATOM 2933 C CA . ARG B 1 144 ? 98.853 26.577 57.414 1.00 33.01 144 ARG B CA 1
ATOM 2934 C C . ARG B 1 144 ? 99.649 27.727 56.789 1.00 30.05 144 ARG B C 1
ATOM 2935 O O . ARG B 1 144 ? 100.862 27.818 56.957 1.00 30.40 144 ARG B O 1
ATOM 2943 N N . GLY B 1 145 ? 98.949 28.595 56.063 1.00 27.12 145 GLY B N 1
ATOM 2944 C CA . GLY B 1 145 ? 99.594 29.742 55.443 1.00 25.72 145 GLY B CA 1
ATOM 2945 C C . GLY B 1 145 ? 100.226 29.470 54.089 1.00 24.62 145 GLY B C 1
ATOM 2946 O O . GLY B 1 145 ? 100.905 30.342 53.543 1.00 26.52 145 GLY B O 1
ATOM 2947 N N . ILE B 1 146 ? 99.967 28.283 53.546 1.00 23.42 146 ILE B N 1
ATOM 2948 C CA . ILE B 1 146 ? 100.545 27.823 52.276 1.00 24.58 146 ILE B CA 1
ATOM 2949 C C . ILE B 1 146 ? 99.553 27.855 51.120 1.00 22.61 146 ILE B C 1
ATOM 2950 O O . ILE B 1 146 ? 98.378 27.554 51.286 1.00 24.94 146 ILE B O 1
ATOM 2955 N N . PHE B 1 147 ? 100.044 28.205 49.939 1.00 18.96 147 PHE B N 1
ATOM 2956 C CA . PHE B 1 147 ? 99.208 28.255 48.737 1.00 17.37 147 PHE B CA 1
ATOM 2957 C C . PHE B 1 147 ? 99.580 27.025 47.895 1.00 17.43 147 PHE B C 1
ATOM 2958 O O . PHE B 1 147 ? 100.721 26.558 47.935 1.00 19.63 147 PHE B O 1
ATOM 2966 N N . THR B 1 148 ? 98.618 26.500 47.136 1.00 16.19 148 THR B N 1
ATOM 2967 C CA . THR B 1 148 ? 98.861 25.351 46.251 1.00 15.80 148 THR B CA 1
ATOM 2968 C C . THR B 1 148 ? 99.628 25.822 45.015 1.00 15.32 148 THR B C 1
ATOM 2969 O O . THR B 1 148 ? 99.106 26.649 44.248 1.00 17.87 148 THR B O 1
ATOM 2973 N N . GLY B 1 149 ? 100.814 25.260 44.775 1.00 13.04 149 GLY B N 1
ATOM 2974 C CA . GLY B 1 149 ? 101.598 25.689 43.619 1.00 13.11 149 GLY B CA 1
ATOM 2975 C C . GLY B 1 149 ? 101.883 24.591 42.633 1.00 11.80 149 GLY B C 1
ATOM 2976 O O . GLY B 1 149 ? 102.836 24.707 41.826 1.00 14.16 149 GLY B O 1
ATOM 2977 N N . GLY B 1 150 ? 101.067 23.531 42.691 1.00 11.40 150 GLY B N 1
ATOM 2978 C CA . GLY B 1 150 ? 101.228 22.394 41.804 1.00 10.95 150 GLY B CA 1
ATOM 2979 C C . GLY B 1 150 ? 100.012 22.093 40.931 1.00 10.50 150 GLY B C 1
ATOM 2980 O O . GLY B 1 150 ? 99.732 20.936 40.573 1.00 11.36 150 GLY B O 1
ATOM 2981 N N . GLY B 1 151 ? 99.236 23.134 40.648 1.00 9.62 151 GLY B N 1
ATOM 2982 C CA . GLY B 1 151 ? 98.115 22.956 39.737 1.00 9.33 151 GLY B CA 1
ATOM 2983 C C . GLY B 1 151 ? 96.737 22.855 40.359 1.00 9.21 151 GLY B C 1
ATOM 2984 O O . GLY B 1 151 ? 95.757 22.797 39.646 1.00 9.82 151 GLY B O 1
ATOM 2985 N N . ALA B 1 152 ? 96.634 22.853 41.680 1.00 10.12 152 ALA B N 1
ATOM 2986 C CA . ALA B 1 152 ? 95.294 22.720 42.238 1.00 10.50 152 ALA B CA 1
ATOM 2987 C C . ALA B 1 152 ? 94.333 23.807 41.755 1.00 9.77 152 ALA B C 1
ATOM 2988 O O . ALA B 1 152 ? 93.122 23.554 41.513 1.00 10.70 152 ALA B O 1
ATOM 2990 N N . THR B 1 153 ? 94.860 25.013 41.577 1.00 9.74 153 THR B N 1
ATOM 2991 C CA . THR B 1 153 ? 93.962 26.106 41.176 1.00 10.29 153 THR B CA 1
ATOM 2992 C C . THR B 1 153 ? 93.433 25.933 39.768 1.00 9.60 153 THR B C 1
ATOM 2993 O O . THR B 1 153 ? 92.423 26.553 39.417 1.00 10.68 153 THR B O 1
ATOM 2997 N N . ILE B 1 154 ? 94.098 25.092 38.975 1.00 8.99 154 ILE B N 1
ATOM 2998 C CA . ILE B 1 154 ? 93.712 24.825 37.606 1.00 8.22 154 ILE B CA 1
ATOM 2999 C C . ILE B 1 154 ? 92.889 23.529 37.533 1.00 8.15 154 ILE B C 1
ATOM 3000 O O . ILE B 1 154 ? 91.701 23.548 37.219 1.00 9.71 154 ILE B O 1
ATOM 3005 N N . ARG B 1 155 ? 93.511 22.408 37.902 1.00 9.10 155 ARG B N 1
ATOM 3006 C CA . ARG B 1 155 ? 92.853 21.105 37.761 1.00 8.85 155 ARG B CA 1
ATOM 3007 C C . ARG B 1 155 ? 91.764 20.842 38.772 1.00 9.23 155 ARG B C 1
ATOM 3008 O O . ARG B 1 155 ? 90.724 20.294 38.393 1.00 9.48 155 ARG B O 1
ATOM 3016 N N . VAL B 1 156 ? 91.969 21.193 40.050 1.00 9.32 156 VAL B N 1
ATOM 3017 C CA . VAL B 1 156 ? 90.882 20.925 40.987 1.00 9.62 156 VAL B CA 1
ATOM 3018 C C . VAL B 1 156 ? 89.700 21.828 40.631 1.00 9.14 156 VAL B C 1
ATOM 3019 O O . VAL B 1 156 ? 88.572 21.397 40.729 1.00 9.51 156 VAL B O 1
ATOM 3023 N N . SER B 1 157 ? 89.945 23.063 40.206 1.00 8.71 157 SER B N 1
ATOM 3024 C CA . SER B 1 157 ? 88.829 23.891 39.754 1.00 8.87 157 SER B CA 1
ATOM 3025 C C . SER B 1 157 ? 88.111 23.224 38.580 1.00 9.43 157 SER B C 1
ATOM 3026 O O . SER B 1 157 ? 86.878 23.264 38.503 1.00 10.77 157 SER B O 1
ATOM 3029 N N . ASP B 1 158 ? 88.869 22.614 37.659 1.00 10.02 158 ASP B N 1
ATOM 3030 C CA . ASP B 1 158 ? 88.253 21.946 36.498 1.00 12.10 158 ASP B CA 1
ATOM 3031 C C . ASP B 1 158 ? 87.447 20.731 36.951 1.00 11.74 158 ASP B C 1
ATOM 3032 O O . ASP B 1 158 ? 86.466 20.358 36.303 1.00 14.00 158 ASP B O 1
ATOM 3037 N N . MET B 1 159 ? 87.839 20.123 38.072 1.00 10.44 159 MET B N 1
ATOM 3038 C CA . MET B 1 159 ? 87.150 18.952 38.616 1.00 9.69 159 MET B CA 1
ATOM 3039 C C . MET B 1 159 ? 85.886 19.223 39.402 1.00 9.89 159 MET B C 1
ATOM 3040 O O . MET B 1 159 ? 84.884 18.503 39.244 1.00 11.19 159 MET B O 1
ATOM 3045 N N . ILE B 1 160 ? 85.938 20.234 40.261 1.00 9.63 160 ILE B N 1
ATOM 3046 C CA . ILE B 1 160 ? 84.820 20.511 41.151 1.00 9.46 160 ILE B CA 1
ATOM 3047 C C . ILE B 1 160 ? 84.192 21.889 41.062 1.00 9.42 160 ILE B C 1
ATOM 3048 O O . ILE B 1 160 ? 83.165 22.146 41.743 1.00 11.15 160 ILE B O 1
ATOM 3053 N N . GLY B 1 161 ? 84.777 22.765 40.238 1.00 9.12 161 GLY B N 1
ATOM 3054 C CA . GLY B 1 161 ? 84.281 24.124 40.109 1.00 10.33 161 GLY B CA 1
ATOM 3055 C C . GLY B 1 161 ? 85.182 25.097 40.850 1.00 10.24 161 GLY B C 1
ATOM 3056 O O . GLY B 1 161 ? 85.654 24.806 41.946 1.00 10.36 161 GLY B O 1
ATOM 3057 N N . LYS B 1 162 ? 85.441 26.253 40.256 1.00 10.35 162 LYS B N 1
ATOM 3058 C CA . LYS B 1 162 ? 86.272 27.258 40.888 1.00 10.31 162 LYS B CA 1
ATOM 3059 C C . LYS B 1 162 ? 85.854 27.606 42.316 1.00 9.90 162 LYS B C 1
ATOM 3060 O O . LYS B 1 162 ? 86.686 27.721 43.191 1.00 10.56 162 LYS B O 1
ATOM 3066 N N . TYR B 1 163 ? 84.562 27.796 42.541 1.00 9.58 163 TYR B N 1
ATOM 3067 C CA . TYR B 1 163 ? 84.107 28.180 43.877 1.00 9.60 163 TYR B CA 1
ATOM 3068 C C . TYR B 1 163 ? 84.221 27.077 44.918 1.00 9.83 163 TYR B C 1
ATOM 3069 O O . TYR B 1 163 ? 84.399 27.389 46.095 1.00 10.96 163 TYR B O 1
ATOM 3078 N N . ARG B 1 164 ? 84.167 25.816 44.506 1.00 9.89 164 ARG B N 1
ATOM 3079 C CA . ARG B 1 164 ? 84.380 24.742 45.478 1.00 10.90 164 ARG B CA 1
ATOM 3080 C C . ARG B 1 164 ? 85.885 24.575 45.730 1.00 10.72 164 ARG B C 1
ATOM 3081 O O . ARG B 1 164 ? 86.305 24.221 46.836 1.00 10.84 164 ARG B O 1
ATOM 3089 N N . MET B 1 165 ? 86.721 24.837 44.720 1.00 9.64 165 MET B N 1
ATOM 3090 C CA . MET B 1 165 ? 88.158 24.759 44.949 1.00 8.97 165 MET B CA 1
ATOM 3091 C C . MET B 1 165 ? 88.596 25.902 45.895 1.00 10.02 165 MET B C 1
ATOM 3092 O O . MET B 1 165 ? 89.383 25.699 46.821 1.00 10.09 165 MET B O 1
ATOM 3097 N N . ILE B 1 166 ? 88.079 27.111 45.671 1.00 9.89 166 ILE B N 1
ATOM 3098 C CA . ILE B 1 166 ? 88.401 28.243 46.543 1.00 9.88 166 ILE B CA 1
ATOM 3099 C C . ILE B 1 166 ? 87.979 27.875 47.969 1.00 10.75 166 ILE B C 1
ATOM 3100 O O . ILE B 1 166 ? 88.738 28.089 48.903 1.00 11.77 166 ILE B O 1
ATOM 3105 N N . ASP B 1 167 ? 86.774 27.333 48.121 1.00 10.31 167 ASP B N 1
ATOM 3106 C CA . ASP B 1 167 ? 86.304 26.900 49.447 1.00 11.21 167 ASP B CA 1
ATOM 3107 C C . ASP B 1 167 ? 87.289 25.913 50.090 1.00 10.87 167 ASP B C 1
ATOM 3108 O O . ASP B 1 167 ? 87.705 26.097 51.264 1.00 11.85 167 ASP B O 1
ATOM 3113 N N . MET B 1 168 ? 87.665 24.854 49.367 1.00 11.12 168 MET B N 1
ATOM 3114 C CA . MET B 1 168 ? 88.587 23.895 49.945 1.00 10.73 168 MET B CA 1
ATOM 3115 C C . MET B 1 168 ? 89.882 24.542 50.440 1.00 11.03 168 MET B C 1
ATOM 3116 O O . MET B 1 168 ? 90.330 24.251 51.558 1.00 12.27 168 MET B O 1
ATOM 3121 N N . ILE B 1 169 ? 90.522 25.411 49.654 1.00 10.28 169 ILE B N 1
ATOM 3122 C CA . ILE B 1 169 ? 91.795 25.955 50.141 1.00 11.09 169 ILE B CA 1
ATOM 3123 C C . ILE B 1 169 ? 91.629 27.060 51.187 1.00 11.51 169 ILE B C 1
ATOM 3124 O O . ILE B 1 169 ? 92.471 27.222 52.094 1.00 12.48 169 ILE B O 1
ATOM 3129 N N . LEU B 1 170 ? 90.516 27.787 51.108 1.00 10.89 170 LEU B N 1
ATOM 3130 C CA . LEU B 1 170 ? 90.289 28.879 52.049 1.00 11.84 170 LEU B CA 1
ATOM 3131 C C . LEU B 1 170 ? 89.916 28.354 53.436 1.00 12.33 170 LEU B C 1
ATOM 3132 O O . LEU B 1 170 ? 90.324 28.923 54.449 1.00 13.96 170 LEU B O 1
ATOM 3137 N N . THR B 1 171 ? 89.181 27.251 53.476 1.00 12.68 171 THR B N 1
ATOM 3138 C CA . THR B 1 171 ? 88.699 26.708 54.759 1.00 13.18 171 THR B CA 1
ATOM 3139 C C . THR B 1 171 ? 89.283 25.376 55.218 1.00 14.20 171 THR B C 1
ATOM 3140 O O . THR B 1 171 ? 89.076 24.989 56.372 1.00 16.34 171 THR B O 1
ATOM 3144 N N . GLY B 1 172 ? 89.992 24.678 54.351 1.00 13.46 172 GLY B N 1
ATOM 3145 C CA . GLY B 1 172 ? 90.537 23.386 54.728 1.00 13.96 172 GLY B CA 1
ATOM 3146 C C . GLY B 1 172 ? 89.476 22.292 54.745 1.00 14.08 172 GLY B C 1
ATOM 3147 O O . GLY B 1 172 ? 89.719 21.208 55.271 1.00 15.93 172 GLY B O 1
ATOM 3148 N N . ARG B 1 173 ? 88.312 22.551 54.154 1.00 14.11 173 ARG B N 1
ATOM 3149 C CA . ARG B 1 173 ? 87.210 21.599 54.132 1.00 14.26 173 ARG B CA 1
ATOM 3150 C C . ARG B 1 173 ? 87.632 20.241 53.558 1.00 14.15 173 ARG B C 1
ATOM 3151 O O . ARG B 1 173 ? 88.311 20.166 52.522 1.00 13.72 173 ARG B O 1
ATOM 3159 N N . VAL B 1 174 ? 87.224 19.173 54.239 1.00 14.52 174 VAL B N 1
ATOM 3160 C CA . VAL B 1 174 ? 87.538 17.803 53.834 1.00 14.38 174 VAL B CA 1
ATOM 3161 C C . VAL B 1 174 ? 86.331 17.125 53.213 1.00 14.27 174 VAL B C 1
ATOM 3162 O O . VAL B 1 174 ? 85.207 17.310 53.659 1.00 15.39 174 VAL B O 1
ATOM 3166 N N . TYR B 1 175 ? 86.565 16.362 52.148 1.00 12.72 175 TYR B N 1
ATOM 3167 C CA . TYR B 1 175 ? 85.522 15.589 51.503 1.00 12.61 175 TYR B CA 1
ATOM 3168 C C . TYR B 1 175 ? 85.888 14.115 51.461 1.00 12.75 175 TYR B C 1
ATOM 3169 O O . TYR B 1 175 ? 87.067 13.744 51.288 1.00 13.52 175 TYR B O 1
ATOM 3178 N N . GLN B 1 176 ? 84.875 13.264 51.588 1.00 13.34 176 GLN B N 1
ATOM 3179 C CA . GLN B 1 176 ? 85.117 11.825 51.529 1.00 15.17 176 GLN B CA 1
ATOM 3180 C C . GLN B 1 176 ? 83.867 11.106 51.071 1.00 15.17 176 GLN B C 1
ATOM 3181 O O . GLN B 1 176 ? 82.809 11.712 50.879 1.00 15.33 176 GLN B O 1
ATOM 3187 N N . GLY B 1 177 ? 84.010 9.804 50.824 1.00 15.09 177 GLY B N 1
ATOM 3188 C CA . GLY B 1 177 ? 82.846 9.018 50.446 1.00 15.18 177 GLY B CA 1
ATOM 3189 C C . GLY B 1 177 ? 82.103 9.436 49.192 1.00 15.20 177 GLY B C 1
ATOM 3190 O O . GLY B 1 177 ? 82.664 10.124 48.310 1.00 14.39 177 GLY B O 1
ATOM 3191 N N . GLN B 1 178 ? 80.833 9.043 49.093 1.00 15.62 178 GLN B N 1
ATOM 3192 C CA . GLN B 1 178 ? 80.051 9.363 47.924 1.00 16.12 178 GLN B CA 1
ATOM 3193 C C . GLN B 1 178 ? 79.982 10.871 47.684 1.00 16.45 178 GLN B C 1
ATOM 3194 O O . GLN B 1 178 ? 79.911 11.300 46.524 1.00 16.53 178 GLN B O 1
ATOM 3200 N N . GLU B 1 179 ? 80.012 11.664 48.758 1.00 16.01 179 GLU B N 1
ATOM 3201 C CA . GLU B 1 179 ? 79.916 13.120 48.606 1.00 15.34 179 GLU B CA 1
ATOM 3202 C C . GLU B 1 179 ? 81.103 13.606 47.791 1.00 14.41 179 GLU B C 1
ATOM 3203 O O . GLU B 1 179 ? 80.946 14.453 46.907 1.00 15.36 179 GLU B O 1
ATOM 3209 N N . ALA B 1 180 ? 82.277 13.051 48.081 1.00 14.35 180 ALA B N 1
ATOM 3210 C CA . ALA B 1 180 ? 83.486 13.447 47.329 1.00 13.85 180 ALA B CA 1
ATOM 3211 C C . ALA B 1 180 ? 83.362 13.038 45.865 1.00 13.38 180 ALA B C 1
ATOM 3212 O O . ALA B 1 180 ? 83.708 13.832 44.963 1.00 13.20 180 ALA B O 1
ATOM 3214 N N . ALA B 1 181 ? 82.874 11.826 45.591 1.00 13.78 181 ALA B N 1
ATOM 3215 C CA . ALA B 1 181 ? 82.736 11.381 44.212 1.00 13.44 181 ALA B CA 1
ATOM 3216 C C . ALA B 1 181 ? 81.734 12.278 43.460 1.00 14.84 181 ALA B C 1
ATOM 3217 O O . ALA B 1 181 ? 82.003 12.730 42.336 1.00 15.43 181 ALA B O 1
ATOM 3219 N N . ASP B 1 182 ? 80.583 12.544 44.087 1.00 15.08 182 ASP B N 1
ATOM 3220 C CA . ASP B 1 182 ? 79.566 13.379 43.470 1.00 16.04 182 ASP B CA 1
ATOM 3221 C C . ASP B 1 182 ? 80.057 14.810 43.252 1.00 15.89 182 ASP B C 1
ATOM 3222 O O . ASP B 1 182 ? 79.583 15.482 42.332 1.00 17.11 182 ASP B O 1
ATOM 3227 N N . LEU B 1 183 ? 80.975 15.285 44.098 1.00 13.24 183 LEU B N 1
ATOM 3228 C CA . LEU B 1 183 ? 81.503 16.656 43.971 1.00 13.05 183 LEU B CA 1
ATOM 3229 C C . LEU B 1 183 ? 82.365 16.796 42.716 1.00 12.67 183 LEU B C 1
ATOM 3230 O O . LEU B 1 183 ? 82.528 17.912 42.196 1.00 13.24 183 LEU B O 1
ATOM 3235 N N . GLY B 1 184 ? 82.932 15.677 42.255 1.00 12.56 184 GLY B N 1
ATOM 3236 C CA . GLY B 1 184 ? 83.802 15.718 41.099 1.00 12.17 184 GLY B CA 1
ATOM 3237 C C . GLY B 1 184 ? 85.241 15.371 41.452 1.00 10.36 184 GLY B C 1
ATOM 3238 O O . GLY B 1 184 ? 86.134 15.552 40.605 1.00 11.14 184 GLY B O 1
ATOM 3239 N N . LEU B 1 185 ? 85.495 14.901 42.675 1.00 10.44 185 LEU B N 1
ATOM 3240 C CA . LEU B 1 185 ? 86.873 14.565 43.061 1.00 10.25 185 LEU B CA 1
ATOM 3241 C C . LEU B 1 185 ? 87.344 13.239 42.474 1.00 10.22 185 LEU B C 1
ATOM 3242 O O . LEU B 1 185 ? 88.554 13.028 42.327 1.00 10.82 185 LEU B O 1
ATOM 3247 N N . ALA B 1 186 ? 86.403 12.347 42.130 1.00 10.36 186 ALA B N 1
ATOM 3248 C CA . ALA B 1 186 ? 86.778 11.078 41.531 1.00 10.25 186 ALA B CA 1
ATOM 3249 C C . ALA B 1 186 ? 85.598 10.577 40.746 1.00 11.04 186 ALA B C 1
ATOM 3250 O O . ALA B 1 186 ? 84.457 10.682 41.223 1.00 12.75 186 ALA B O 1
ATOM 3252 N N . GLN B 1 187 ? 85.854 10.017 39.565 1.00 10.80 187 GLN B N 1
ATOM 3253 C CA . GLN B 1 187 ? 84.768 9.497 38.741 1.00 10.95 187 GLN B CA 1
ATOM 3254 C C . GLN B 1 187 ? 84.257 8.152 39.216 1.00 11.50 187 GLN B C 1
ATOM 3255 O O . GLN B 1 187 ? 83.110 7.786 38.904 1.00 13.99 187 GLN B O 1
ATOM 3261 N N . TYR B 1 188 ? 85.092 7.423 39.956 1.00 12.05 188 TYR B N 1
ATOM 3262 C CA . TYR B 1 188 ? 84.698 6.082 40.420 1.00 12.34 188 TYR B CA 1
ATOM 3263 C C . TYR B 1 188 ? 84.909 5.936 41.920 1.00 12.88 188 TYR B C 1
ATOM 3264 O O . TYR B 1 188 ? 85.916 6.386 42.458 1.00 12.59 188 TYR B O 1
ATOM 3273 N N . ILE B 1 189 ? 83.941 5.290 42.593 1.00 13.74 189 ILE B N 1
ATOM 3274 C CA . ILE B 1 189 ? 84.053 5.005 44.021 1.00 14.55 189 ILE B CA 1
ATOM 3275 C C . ILE B 1 189 ? 83.716 3.532 44.178 1.00 15.90 189 ILE B C 1
ATOM 3276 O O . ILE B 1 189 ? 82.788 3.028 43.557 1.00 17.75 189 ILE B O 1
ATOM 3281 N N . THR B 1 190 ? 84.541 2.846 44.939 1.00 16.00 190 THR B N 1
ATOM 3282 C CA . THR B 1 190 ? 84.325 1.415 45.157 1.00 18.08 190 THR B CA 1
ATOM 3283 C C . THR B 1 190 ? 84.261 1.075 46.641 1.00 18.79 190 THR B C 1
ATOM 3284 O O . THR B 1 190 ? 84.847 1.749 47.482 1.00 18.18 190 THR B O 1
ATOM 3288 N N . GLU B 1 191 ? 83.497 0.028 46.953 1.00 20.39 191 GLU B N 1
ATOM 3289 C CA . GLU B 1 191 ? 83.376 -0.458 48.330 1.00 21.95 191 GLU B CA 1
ATOM 3290 C C . GLU B 1 191 ? 84.483 -1.491 48.565 1.00 22.06 191 GLU B C 1
ATOM 3291 O O . GLU B 1 191 ? 84.629 -2.021 49.668 1.00 24.12 191 GLU B O 1
ATOM 3297 N N . GLY B 1 192 ? 85.224 -1.805 47.502 1.00 20.83 192 GLY B N 1
ATOM 3298 C CA . GLY B 1 192 ? 86.324 -2.747 47.588 1.00 20.30 192 GLY B CA 1
ATOM 3299 C C . GLY B 1 192 ? 87.678 -2.092 47.295 1.00 19.12 192 GLY B C 1
ATOM 3300 O O . GLY B 1 192 ? 87.975 -0.997 47.797 1.00 19.30 192 GLY B O 1
ATOM 3301 N N . SER B 1 193 ? 88.496 -2.779 46.504 1.00 18.71 193 SER B N 1
ATOM 3302 C CA . SER B 1 193 ? 89.834 -2.324 46.175 1.00 18.00 193 SER B CA 1
ATOM 3303 C C . SER B 1 193 ? 89.866 -1.321 45.032 1.00 16.55 193 SER B C 1
ATOM 3304 O O . SER B 1 193 ? 89.439 -1.626 43.932 1.00 17.08 193 SER B O 1
ATOM 3307 N N . SER B 1 194 ? 90.381 -0.137 45.320 1.00 15.65 194 SER B N 1
ATOM 3308 C CA . SER B 1 194 ? 90.478 0.861 44.270 1.00 14.76 194 SER B CA 1
ATOM 3309 C C . SER B 1 194 ? 91.542 0.429 43.254 1.00 14.50 194 SER B C 1
ATOM 3310 O O . SER B 1 194 ? 91.383 0.674 42.056 1.00 14.60 194 SER B O 1
ATOM 3313 N N . PHE B 1 195 ? 92.597 -0.244 43.707 1.00 14.40 195 PHE B N 1
ATOM 3314 C CA . PHE B 1 195 ? 93.602 -0.726 42.771 1.00 14.74 195 PHE B CA 1
ATOM 3315 C C . PHE B 1 195 ? 92.985 -1.741 41.800 1.00 14.84 195 PHE B C 1
ATOM 3316 O O . PHE B 1 195 ? 93.208 -1.701 40.591 1.00 14.72 195 PHE B O 1
ATOM 3324 N N . ASP B 1 196 ? 92.195 -2.687 42.314 1.00 14.83 196 ASP B N 1
ATOM 3325 C CA . ASP B 1 196 ? 91.626 -3.667 41.420 1.00 15.83 196 ASP B CA 1
ATOM 3326 C C . ASP B 1 196 ? 90.658 -3.051 40.410 1.00 15.32 196 ASP B C 1
ATOM 3327 O O . ASP B 1 196 ? 90.619 -3.460 39.258 1.00 16.22 196 ASP B O 1
ATOM 3332 N N . LYS B 1 197 ? 89.887 -2.051 40.846 1.00 14.53 197 LYS B N 1
ATOM 3333 C CA . LYS B 1 197 ? 88.958 -1.374 39.937 1.00 14.36 197 LYS B CA 1
ATOM 3334 C C . LYS B 1 197 ? 89.769 -0.574 38.911 1.00 13.87 197 LYS B C 1
ATOM 3335 O O . LYS B 1 197 ? 89.429 -0.566 37.732 1.00 13.94 197 LYS B O 1
ATOM 3341 N N . ALA B 1 198 ? 90.828 0.089 39.364 1.00 13.22 198 ALA B N 1
ATOM 3342 C CA . ALA B 1 198 ? 91.665 0.844 38.428 1.00 13.79 198 ALA B CA 1
ATOM 3343 C C . ALA B 1 198 ? 92.278 -0.091 37.377 1.00 13.54 198 ALA B C 1
ATOM 3344 O O . ALA B 1 198 ? 92.388 0.269 36.208 1.00 13.66 198 ALA B O 1
ATOM 3346 N N . MET B 1 199 ? 92.720 -1.291 37.794 1.00 13.32 199 MET B N 1
ATOM 3347 C CA . MET B 1 199 ? 93.284 -2.244 36.841 1.00 13.87 199 MET B CA 1
ATOM 3348 C C . MET B 1 199 ? 92.226 -2.731 35.840 1.00 14.47 199 MET B C 1
ATOM 3349 O O . MET B 1 199 ? 92.522 -2.939 34.677 1.00 14.75 199 MET B O 1
ATOM 3354 N N . GLU B 1 200 ? 90.983 -2.914 36.294 1.00 14.66 200 GLU B N 1
ATOM 3355 C CA . GLU B 1 200 ? 89.916 -3.306 35.384 1.00 16.38 200 GLU B CA 1
ATOM 3356 C C . GLU B 1 200 ? 89.742 -2.220 34.296 1.00 15.59 200 GLU B C 1
ATOM 3357 O O . GLU B 1 200 ? 89.667 -2.513 33.102 1.00 15.87 200 GLU B O 1
ATOM 3363 N N . LEU B 1 201 ? 89.676 -0.969 34.746 1.00 14.10 201 LEU B N 1
ATOM 3364 C CA . LEU B 1 201 ? 89.521 0.153 33.821 1.00 12.70 201 LEU B CA 1
ATOM 3365 C C . LEU B 1 201 ? 90.730 0.252 32.898 1.00 13.20 201 LEU B C 1
ATOM 3366 O O . LEU B 1 201 ? 90.577 0.439 31.696 1.00 13.75 201 LEU B O 1
ATOM 3371 N N . ALA B 1 202 ? 91.925 0.130 33.464 1.00 12.83 202 ALA B N 1
ATOM 3372 C CA . ALA B 1 202 ? 93.143 0.217 32.654 1.00 13.43 202 ALA B CA 1
ATOM 3373 C C . ALA B 1 202 ? 93.250 -0.898 31.608 1.00 14.22 202 ALA B C 1
ATOM 3374 O O . ALA B 1 202 ? 93.668 -0.658 30.482 1.00 14.26 202 ALA B O 1
ATOM 3376 N N . ASP B 1 203 ? 92.887 -2.125 31.984 1.00 14.39 203 ASP B N 1
ATOM 3377 C CA . ASP B 1 203 ? 92.978 -3.217 31.023 1.00 15.53 203 ASP B CA 1
ATOM 3378 C C . ASP B 1 203 ? 92.017 -3.000 29.852 1.00 15.92 203 ASP B C 1
ATOM 3379 O O . ASP B 1 203 ? 92.353 -3.271 28.693 1.00 17.28 203 ASP B O 1
ATOM 3384 N N . LYS B 1 204 ? 90.838 -2.469 30.142 1.00 15.22 204 LYS B N 1
ATOM 3385 C CA . LYS B 1 204 ? 89.902 -2.204 29.058 1.00 15.34 204 LYS B CA 1
ATOM 3386 C C . LYS B 1 204 ? 90.454 -1.057 28.174 1.00 14.58 204 LYS B C 1
ATOM 3387 O O . LYS B 1 204 ? 90.435 -1.133 26.951 1.00 15.45 204 LYS B O 1
ATOM 3393 N N . ILE B 1 205 ? 90.951 -0.011 28.806 1.00 13.65 205 ILE B N 1
ATOM 3394 C CA . ILE B 1 205 ? 91.501 1.118 28.037 1.00 14.20 205 ILE B CA 1
ATOM 3395 C C . ILE B 1 205 ? 92.677 0.678 27.173 1.00 14.08 205 ILE B C 1
ATOM 3396 O O . ILE B 1 205 ? 92.809 1.089 26.016 1.00 14.40 205 ILE B O 1
ATOM 3401 N N . ALA B 1 206 ? 93.524 -0.183 27.719 1.00 14.55 206 ALA B N 1
ATOM 3402 C CA . ALA B 1 206 ? 94.691 -0.666 26.987 1.00 15.22 206 ALA B CA 1
ATOM 3403 C C . ALA B 1 206 ? 94.311 -1.510 25.758 1.00 16.64 206 ALA B C 1
ATOM 3404 O O . ALA B 1 206 ? 95.136 -1.718 24.857 1.00 17.91 206 ALA B O 1
ATOM 3406 N N . SER B 1 207 ? 93.072 -1.993 25.724 1.00 16.28 207 SER B N 1
ATOM 3407 C CA . SER B 1 207 ? 92.626 -2.806 24.596 1.00 18.73 207 SER B CA 1
ATOM 3408 C C . SER B 1 207 ? 92.165 -1.937 23.437 1.00 19.27 207 SER B C 1
ATOM 3409 O O . SER B 1 207 ? 91.918 -2.422 22.326 1.00 21.14 207 SER B O 1
ATOM 3412 N N . ASN B 1 208 ? 92.057 -0.635 23.679 1.00 18.31 208 ASN B N 1
ATOM 3413 C CA . ASN B 1 208 ? 91.626 0.228 22.598 1.00 19.54 208 ASN B CA 1
ATOM 3414 C C . ASN B 1 208 ? 92.815 0.682 21.755 1.00 17.72 208 ASN B C 1
ATOM 3415 O O . ASN B 1 208 ? 93.974 0.342 22.048 1.00 18.52 208 ASN B O 1
ATOM 3420 N N . LEU B 1 209 ? 92.543 1.412 20.680 1.00 15.97 209 LEU B N 1
ATOM 3421 C CA . LEU B 1 209 ? 93.623 1.792 19.805 1.00 15.98 209 LEU B CA 1
ATOM 3422 C C . LEU B 1 209 ? 94.523 2.833 20.406 1.00 15.61 209 LEU B C 1
ATOM 3423 O O . LEU B 1 209 ? 94.037 3.784 21.011 1.00 15.57 209 LEU B O 1
ATOM 3428 N N . PRO B 1 210 ? 95.839 2.691 20.234 1.00 16.06 210 PRO B N 1
ATOM 3429 C CA . PRO B 1 210 ? 96.799 3.657 20.778 1.00 16.85 210 PRO B CA 1
ATOM 3430 C C . PRO B 1 210 ? 96.535 5.119 20.358 1.00 15.13 210 PRO B C 1
ATOM 3431 O O . PRO B 1 210 ? 96.576 6.030 21.190 1.00 14.46 210 PRO B O 1
ATOM 3435 N N . LEU B 1 211 ? 96.265 5.337 19.080 1.00 15.05 211 LEU B N 1
ATOM 3436 C CA . LEU B 1 211 ? 96.071 6.715 18.620 1.00 14.34 211 LEU B CA 1
ATOM 3437 C C . LEU B 1 211 ? 94.805 7.320 19.206 1.00 12.86 211 LEU B C 1
ATOM 3438 O O . LEU B 1 211 ? 94.766 8.511 19.544 1.00 12.23 211 LEU B O 1
ATOM 3443 N N . THR B 1 212 ? 93.767 6.510 19.348 1.00 12.80 212 THR B N 1
ATOM 3444 C CA . THR B 1 212 ? 92.504 7.004 19.879 1.00 13.03 212 THR B CA 1
ATOM 3445 C C . THR B 1 212 ? 92.699 7.401 21.336 1.00 11.60 212 THR B C 1
ATOM 3446 O O . THR B 1 212 ? 92.252 8.497 21.764 1.00 11.74 212 THR B O 1
ATOM 3450 N N . ASN B 1 213 ? 93.395 6.569 22.105 1.00 11.52 213 ASN B N 1
ATOM 3451 C CA . ASN B 1 213 ? 93.649 6.928 23.496 1.00 11.62 213 ASN B CA 1
ATOM 3452 C C . ASN B 1 213 ? 94.571 8.150 23.560 1.00 11.11 213 ASN B C 1
ATOM 3453 O O . ASN B 1 213 ? 94.430 8.975 24.474 1.00 11.50 213 ASN B O 1
ATOM 3458 N N . PHE B 1 214 ? 95.526 8.247 22.633 1.00 11.26 214 PHE B N 1
ATOM 3459 C CA . PHE B 1 214 ? 96.449 9.376 22.649 1.00 10.14 214 PHE B CA 1
ATOM 3460 C C . PHE B 1 214 ? 95.658 10.677 22.512 1.00 10.28 214 PHE B C 1
ATOM 3461 O O . PHE B 1 214 ? 95.903 11.629 23.273 1.00 10.53 214 PHE B O 1
ATOM 3469 N N . ALA B 1 215 ? 94.745 10.719 21.537 1.00 9.55 215 ALA B N 1
ATOM 3470 C CA . ALA B 1 215 ? 93.932 11.926 21.293 1.00 10.20 215 ALA B CA 1
ATOM 3471 C C . ALA B 1 215 ? 93.017 12.226 22.485 1.00 10.29 215 ALA B C 1
ATOM 3472 O O . ALA B 1 215 ? 92.914 13.370 22.963 1.00 11.02 215 ALA B O 1
ATOM 3474 N N . ILE B 1 216 ? 92.362 11.196 23.007 1.00 10.63 216 ILE B N 1
ATOM 3475 C CA . ILE B 1 216 ? 91.493 11.414 24.153 1.00 10.44 216 ILE B CA 1
ATOM 3476 C C . ILE B 1 216 ? 92.259 11.997 25.328 1.00 10.09 216 ILE B C 1
ATOM 3477 O O . ILE B 1 216 ? 91.747 12.871 26.070 1.00 11.60 216 ILE B O 1
ATOM 3482 N N . CYS B 1 217 ? 93.486 11.530 25.522 1.00 10.90 217 CYS B N 1
ATOM 3483 C CA . CYS B 1 217 ? 94.297 11.940 26.657 1.00 10.68 217 CYS B CA 1
ATOM 3484 C C . CYS B 1 217 ? 95.270 13.056 26.407 1.00 11.25 217 CYS B C 1
ATOM 3485 O O . CYS B 1 217 ? 96.321 13.171 27.068 1.00 15.14 217 CYS B O 1
ATOM 3488 N N . SER B 1 218 ? 94.981 13.863 25.383 1.00 9.92 218 SER B N 1
ATOM 3489 C CA . SER B 1 218 ? 95.794 15.064 25.167 1.00 9.94 218 SER B CA 1
ATOM 3490 C C . SER B 1 218 ? 94.948 16.165 24.531 1.00 9.88 218 SER B C 1
ATOM 3491 O O . SER B 1 218 ? 94.965 17.297 24.978 1.00 9.75 218 SER B O 1
ATOM 3494 N N . ALA B 1 219 ? 94.141 15.814 23.540 1.00 8.82 219 ALA B N 1
ATOM 3495 C CA . ALA B 1 219 ? 93.396 16.857 22.820 1.00 8.70 219 ALA B CA 1
ATOM 3496 C C . ALA B 1 219 ? 92.320 17.544 23.599 1.00 8.79 219 ALA B C 1
ATOM 3497 O O . ALA B 1 219 ? 92.123 18.765 23.449 1.00 9.14 219 ALA B O 1
ATOM 3499 N N . ILE B 1 220 ? 91.590 16.791 24.420 1.00 8.52 220 ILE B N 1
ATOM 3500 C CA . ILE B 1 220 ? 90.477 17.357 25.151 1.00 9.32 220 ILE B CA 1
ATOM 3501 C C . ILE B 1 220 ? 90.917 18.433 26.116 1.00 9.22 220 ILE B C 1
ATOM 3502 O O . ILE B 1 220 ? 90.283 19.499 26.174 1.00 9.45 220 ILE B O 1
ATOM 3507 N N . SER B 1 221 ? 92.008 18.195 26.835 1.00 8.52 221 SER B N 1
ATOM 3508 C CA . SER B 1 221 ? 92.528 19.236 27.731 1.00 8.18 221 SER B CA 1
ATOM 3509 C C . SER B 1 221 ? 92.910 20.487 26.914 1.00 7.87 221 SER B C 1
ATOM 3510 O O . SER B 1 221 ? 92.629 21.596 27.355 1.00 8.30 221 SER B O 1
ATOM 3513 N N . HIS B 1 222 ? 93.550 20.316 25.748 1.00 8.15 222 HIS B N 1
ATOM 3514 C CA . HIS B 1 222 ? 93.894 21.485 24.929 1.00 8.63 222 HIS B CA 1
ATOM 3515 C C . HIS B 1 222 ? 92.639 22.217 24.473 1.00 9.21 222 HIS B C 1
ATOM 3516 O O . HIS B 1 222 ? 92.594 23.462 24.484 1.00 9.52 222 HIS B O 1
ATOM 3523 N N . MET B 1 223 ? 91.604 21.482 24.065 1.00 9.06 223 MET B N 1
ATOM 3524 C CA . MET B 1 223 ? 90.387 22.152 23.587 1.00 9.52 223 MET B CA 1
ATOM 3525 C C . MET B 1 223 ? 89.737 22.990 24.654 1.00 8.58 223 MET B C 1
ATOM 3526 O O . MET B 1 223 ? 89.100 24.009 24.358 1.00 9.89 223 MET B O 1
ATOM 3531 N N . GLN B 1 224 ? 89.827 22.551 25.903 1.00 8.81 224 GLN B N 1
ATOM 3532 C CA . GLN B 1 224 ? 89.210 23.291 26.977 1.00 9.81 224 GLN B CA 1
ATOM 3533 C C . GLN B 1 224 ? 89.931 24.596 27.319 1.00 9.86 224 GLN B C 1
ATOM 3534 O O . GLN B 1 224 ? 89.388 25.434 28.051 1.00 13.62 224 GLN B O 1
ATOM 3540 N N . ASN B 1 225 ? 91.115 24.815 26.748 1.00 7.86 225 ASN B N 1
ATOM 3541 C CA . ASN B 1 225 ? 91.868 26.040 26.999 1.00 7.35 225 ASN B CA 1
ATOM 3542 C C . ASN B 1 225 ? 91.606 27.106 25.932 1.00 8.43 225 ASN B C 1
ATOM 3543 O O . ASN B 1 225 ? 92.167 28.202 26.011 1.00 10.38 225 ASN B O 1
ATOM 3548 N N . MET B 1 226 ? 90.746 26.774 24.977 1.00 9.61 226 MET B N 1
ATOM 3549 C CA . MET B 1 226 ? 90.442 27.625 23.797 1.00 11.73 226 MET B CA 1
ATOM 3550 C C . MET B 1 226 ? 88.983 28.112 23.809 1.00 8.93 226 MET B C 1
ATOM 3551 O O . MET B 1 226 ? 88.123 27.544 24.494 1.00 9.68 226 MET B O 1
ATOM 3556 N N . SER B 1 227 ? 88.685 29.163 23.043 1.00 8.42 227 SER B N 1
ATOM 3557 C CA . SER B 1 227 ? 87.291 29.499 22.828 1.00 8.07 227 SER B CA 1
ATOM 3558 C C . SER B 1 227 ? 86.671 28.294 22.103 1.00 6.25 227 SER B C 1
ATOM 3559 O O . SER B 1 227 ? 87.316 27.651 21.263 1.00 7.50 227 SER B O 1
ATOM 3562 N N . GLY B 1 228 ? 85.405 28.007 22.400 1.00 7.09 228 GLY B N 1
ATOM 3563 C CA . GLY B 1 228 ? 84.738 26.890 21.735 1.00 7.82 228 GLY B CA 1
ATOM 3564 C C . GLY B 1 228 ? 84.689 27.088 20.221 1.00 7.90 228 GLY B C 1
ATOM 3565 O O . GLY B 1 228 ? 84.661 26.098 19.461 1.00 8.22 228 GLY B O 1
ATOM 3566 N N . LEU B 1 229 ? 84.688 28.343 19.766 1.00 7.70 229 LEU B N 1
ATOM 3567 C CA . LEU B 1 229 ? 84.633 28.560 18.315 1.00 8.61 229 LEU B CA 1
ATOM 3568 C C . LEU B 1 229 ? 85.956 28.240 17.599 1.00 8.99 229 LEU B C 1
ATOM 3569 O O . LEU B 1 229 ? 85.959 28.024 16.396 1.00 10.11 229 LEU B O 1
ATOM 3574 N N . ASP B 1 230 ? 87.081 28.244 18.338 1.00 7.36 230 ASP B N 1
ATOM 3575 C CA . ASP B 1 230 ? 88.355 27.820 17.762 1.00 6.26 230 ASP B CA 1
ATOM 3576 C C . ASP B 1 230 ? 88.608 26.339 18.018 1.00 6.52 230 ASP B C 1
ATOM 3577 O O . ASP B 1 230 ? 89.163 25.648 17.166 1.00 8.07 230 ASP B O 1
ATOM 3582 N N . ALA B 1 231 ? 88.166 25.833 19.173 1.00 7.41 231 ALA B N 1
ATOM 3583 C CA . ALA B 1 231 ? 88.315 24.412 19.455 1.00 7.15 231 ALA B CA 1
ATOM 3584 C C . ALA B 1 231 ? 87.510 23.610 18.430 1.00 8.18 231 ALA B C 1
ATOM 3585 O O . ALA B 1 231 ? 87.905 22.496 18.095 1.00 9.36 231 ALA B O 1
ATOM 3587 N N . ALA B 1 232 ? 86.419 24.169 17.923 1.00 7.80 232 ALA B N 1
ATOM 3588 C CA . ALA B 1 232 ? 85.610 23.434 16.915 1.00 9.00 232 ALA B CA 1
ATOM 3589 C C . ALA B 1 232 ? 86.483 23.039 15.733 1.00 8.81 232 ALA B C 1
ATOM 3590 O O . ALA B 1 232 ? 86.430 21.900 15.228 1.00 9.95 232 ALA B O 1
ATOM 3592 N N . TYR B 1 233 ? 87.295 23.981 15.264 1.00 7.67 233 TYR B N 1
ATOM 3593 C CA . TYR B 1 233 ? 88.163 23.715 14.118 1.00 8.23 233 TYR B CA 1
ATOM 3594 C C . TYR B 1 233 ? 89.235 22.676 14.459 1.00 8.47 233 TYR B C 1
ATOM 3595 O O . TYR B 1 233 ? 89.484 21.707 13.698 1.00 9.15 233 TYR B O 1
ATOM 3604 N N . ALA B 1 234 ? 89.896 22.839 15.605 1.00 8.00 234 ALA B N 1
ATOM 3605 C CA . ALA B 1 234 ? 90.927 21.888 15.982 1.00 8.98 234 ALA B CA 1
ATOM 3606 C C . ALA B 1 234 ? 90.347 20.497 16.160 1.00 8.09 234 ALA B C 1
ATOM 3607 O O . ALA B 1 234 ? 90.980 19.515 15.753 1.00 9.31 234 ALA B O 1
ATOM 3609 N N . GLU B 1 235 ? 89.164 20.387 16.765 1.00 8.38 235 GLU B N 1
ATOM 3610 C CA . GLU B 1 235 ? 88.564 19.072 16.995 1.00 8.72 235 GLU B CA 1
ATOM 3611 C C . GLU B 1 235 ? 88.275 18.361 15.684 1.00 8.78 235 GLU B C 1
ATOM 3612 O O . GLU B 1 235 ? 88.415 17.124 15.620 1.00 9.39 235 GLU B O 1
ATOM 3618 N N . ALA B 1 236 ? 87.901 19.120 14.650 1.00 9.55 236 ALA B N 1
ATOM 3619 C CA . ALA B 1 236 ? 87.626 18.527 13.362 1.00 9.91 236 ALA B CA 1
ATOM 3620 C C . ALA B 1 236 ? 88.892 17.865 12.801 1.00 10.28 236 ALA B C 1
ATOM 3621 O O . ALA B 1 236 ? 88.833 16.796 12.162 1.00 10.93 236 ALA B O 1
ATOM 3623 N N . PHE B 1 237 ? 90.049 18.504 13.010 1.00 9.49 237 PHE B N 1
ATOM 3624 C CA . PHE B 1 237 ? 91.305 17.912 12.553 1.00 9.32 237 PHE B CA 1
ATOM 3625 C C . PHE B 1 237 ? 91.701 16.686 13.395 1.00 9.61 237 PHE B C 1
ATOM 3626 O O . PHE B 1 237 ? 92.237 15.714 12.858 1.00 9.96 237 PHE B O 1
ATOM 3634 N N . VAL B 1 238 ? 91.441 16.711 14.702 1.00 8.88 238 VAL B N 1
ATOM 3635 C CA . VAL B 1 238 ? 91.745 15.544 15.525 1.00 9.08 238 VAL B CA 1
ATOM 3636 C C . VAL B 1 238 ? 90.824 14.397 15.071 1.00 10.13 238 VAL B C 1
ATOM 3637 O O . VAL B 1 238 ? 91.321 13.276 14.916 1.00 11.42 238 VAL B O 1
ATOM 3641 N N . GLY B 1 239 ? 89.527 14.658 14.878 1.00 10.43 239 GLY B N 1
ATOM 3642 C CA . GLY B 1 239 ? 88.628 13.624 14.374 1.00 10.51 239 GLY B CA 1
ATOM 3643 C C . GLY B 1 239 ? 89.084 13.089 13.013 1.00 11.70 239 GLY B C 1
ATOM 3644 O O . GLY B 1 239 ? 89.041 11.862 12.750 1.00 13.29 239 GLY B O 1
ATOM 3645 N N . GLY B 1 240 ? 89.528 13.977 12.127 1.00 11.63 240 GLY B N 1
ATOM 3646 C CA . GLY B 1 240 ? 89.976 13.521 10.811 1.00 12.88 240 GLY B CA 1
ATOM 3647 C C . GLY B 1 240 ? 91.120 12.539 10.887 1.00 13.43 240 GLY B C 1
ATOM 3648 O O . GLY B 1 240 ? 91.111 11.513 10.178 1.00 14.90 240 GLY B O 1
ATOM 3649 N N . ILE B 1 241 ? 92.116 12.829 11.711 1.00 12.46 241 ILE B N 1
ATOM 3650 C CA . ILE B 1 241 ? 93.254 11.918 11.840 1.00 13.32 241 ILE B CA 1
ATOM 3651 C C . ILE B 1 241 ? 92.893 10.633 12.550 1.00 15.13 241 ILE B C 1
ATOM 3652 O O . ILE B 1 241 ? 93.176 9.538 12.061 1.00 16.93 241 ILE B O 1
ATOM 3657 N N . VAL B 1 242 ? 92.231 10.739 13.690 1.00 13.85 242 VAL B N 1
ATOM 3658 C CA . VAL B 1 242 ? 91.931 9.535 14.447 1.00 14.14 242 VAL B CA 1
ATOM 3659 C C . VAL B 1 242 ? 90.971 8.591 13.779 1.00 16.41 242 VAL B C 1
ATOM 3660 O O . VAL B 1 242 ? 91.202 7.368 13.801 1.00 18.82 242 VAL B O 1
ATOM 3664 N N . ASN B 1 243 ? 89.930 9.124 13.156 1.00 16.57 243 ASN B N 1
ATOM 3665 C CA . ASN B 1 243 ? 88.873 8.282 12.596 1.00 18.68 243 ASN B CA 1
ATOM 3666 C C . ASN B 1 243 ? 89.096 7.682 11.234 1.00 20.44 243 ASN B C 1
ATOM 3667 O O . ASN B 1 243 ? 88.224 6.947 10.738 1.00 23.02 243 ASN B O 1
ATOM 3672 N N . THR B 1 244 ? 90.241 7.977 10.635 1.00 20.66 244 THR B N 1
ATOM 3673 C CA . THR B 1 244 ? 90.548 7.410 9.324 1.00 21.13 244 THR B CA 1
ATOM 3674 C C . THR B 1 244 ? 91.809 6.543 9.342 1.00 24.45 244 THR B C 1
ATOM 3675 O O . THR B 1 244 ? 92.286 6.112 8.297 1.00 25.74 244 THR B O 1
ATOM 3679 N N . GLN B 1 245 ? 92.356 6.299 10.531 1.00 25.64 245 GLN B N 1
ATOM 3680 C CA . GLN B 1 245 ? 93.526 5.442 10.674 1.00 28.55 245 GLN B CA 1
ATOM 3681 C C . GLN B 1 245 ? 93.018 4.058 10.222 1.00 29.61 245 GLN B C 1
ATOM 3682 O O . GLN B 1 245 ? 91.879 3.687 10.511 1.00 29.54 245 GLN B O 1
ATOM 3688 N N . PRO B 1 246 ? 93.837 3.305 9.480 1.00 32.12 246 PRO B N 1
ATOM 3689 C CA . PRO B 1 246 ? 93.440 1.972 8.999 1.00 32.81 246 PRO B CA 1
ATOM 3690 C C . PRO B 1 246 ? 92.920 1.029 10.089 1.00 33.09 246 PRO B C 1
ATOM 3691 O O . PRO B 1 246 ? 91.981 0.261 9.870 1.00 32.67 246 PRO B O 1
ATOM 3695 N N . ALA B 1 247 ? 93.530 1.098 11.264 1.00 33.59 247 ALA B N 1
ATOM 3696 C CA . ALA B 1 247 ? 93.137 0.245 12.371 1.00 34.50 247 ALA B CA 1
ATOM 3697 C C . ALA B 1 247 ? 91.705 0.513 12.817 1.00 35.10 247 ALA B C 1
ATOM 3698 O O . ALA B 1 247 ? 91.008 -0.394 13.262 1.00 35.28 247 ALA B O 1
ATOM 3700 N N . ALA B 1 248 ? 91.257 1.761 12.698 1.00 36.55 248 ALA B N 1
ATOM 3701 C CA . ALA B 1 248 ? 89.897 2.104 13.093 1.00 38.41 248 ALA B CA 1
ATOM 3702 C C . ALA B 1 248 ? 88.919 1.511 12.081 1.00 40.65 248 ALA B C 1
ATOM 3703 O O . ALA B 1 248 ? 87.867 0.976 12.443 1.00 40.39 248 ALA B O 1
ATOM 3705 N N . ARG B 1 249 ? 89.268 1.602 10.803 1.00 43.14 249 ARG B N 1
ATOM 3706 C CA . ARG B 1 249 ? 88.407 1.050 9.773 1.00 45.50 249 ARG B CA 1
ATOM 3707 C C . ARG B 1 249 ? 88.313 -0.445 10.051 1.00 47.73 249 ARG B C 1
ATOM 3708 O O . ARG B 1 249 ? 87.231 -1.036 10.013 1.00 47.76 249 ARG B O 1
ATOM 3716 N N . GLU B 1 250 ? 89.463 -1.041 10.353 1.00 49.99 250 GLU B N 1
ATOM 3717 C CA . GLU B 1 250 ? 89.555 -2.464 10.664 1.00 51.90 250 GLU B CA 1
ATOM 3718 C C . GLU B 1 250 ? 88.558 -2.833 11.772 1.00 52.62 250 GLU B C 1
ATOM 3719 O O . GLU B 1 250 ? 88.181 -3.997 11.915 1.00 52.81 250 GLU B O 1
ATOM 3725 N N . ARG B 1 251 ? 88.137 -1.842 12.558 1.00 52.97 251 ARG B N 1
ATOM 3726 C CA . ARG B 1 251 ? 87.168 -2.069 13.633 1.00 53.19 251 ARG B CA 1
ATOM 3727 C C . ARG B 1 251 ? 85.754 -1.645 13.243 1.00 53.83 251 ARG B C 1
ATOM 3728 O O . ARG B 1 251 ? 84.815 -2.429 13.489 1.00 54.26 251 ARG B O 1
#

B-factor: mean 18.85, std 10.06, range [6.25, 61.01]

Organism: Ruegeria pomeroyi (strain ATCC 700808 / DSM 15171 / DSS-3) (NCBI:txid246200)

InterPro domains:
  IPR001753 Enoyl-CoA hydratase/isomerase-like domain [PF00378] (18-259)
  IPR014748 Enoyl-CoA hydratase, C-terminal [G3DSA:1.10.12.10] (209-267)
  IPR018376 Enoyl-CoA hydratase/isomerase, conserved site [PS00166] (108-128)
  IPR029045 ClpP/crotonase-like domain superfamily [SSF52096] (8-266)

Nearest PDB structures (foldseek):
  4izb-assembly1_B  TM=1.004E+00  e=1.514E-50  Ruegeria pomeroyi DSS-3
  4izd-assembly1_B  TM=9.962E-01  e=1.385E-46  Ruegeria pomeroyi DSS-3
  5z7r-assembly1_A  TM=9.385E-01  e=1.544E-21  Clostridium acetobutylicum ATCC 824
  6lvp-assembly1_C  TM=9.137E-01  e=2.751E-21  Hymenobacter sp. PAMC 26628
  3kqf-assembly1_B  TM=9.291E-01  e=3.293E-20  Bacillus anthracis

CATH classification: 3.90.226.10 (+1 more: 1.10.12.10)

Sequence (495 aa):
DVTSGYSNLDLDLRDNGVCVVTLNRPDKRNALDVATIEELVTFFSTAHRKGVRAVVLTGAGDHFCAGLDLVEHWKADRSADDFMHVCLRWHEAFNKMEYGGVPIIAALRGAVVGGGLELASAAHLRVMDQSTYFALPEGQRGIFTGGGATIRVSDMIGKYRMIDMILTGRVYQGQEAADLGLAQYITEGSSFDKAMELADKIASNLPLTNFAICSAISHMQNMSGLDAAYAEAFVGGIVNTQPAATQDVTSGYSNLDLDLRDNGVCVVTLNRPDKRNALDVATIEELVTFFSTAHRKGVRAVVLTGAGDHFCAGLDLVEHWKADRSADDFMHVCLRWHEAFNKMEYGGVPIIAALRGAVVGGGLELASAAHLRVMDQSTYFALPEGQRGIFTGGGATIRVSDMIGKYRMIDMILTGRVYQGQEAADLGLAQYITEGSSFDKAMELADKIASNLPLTNFAICSAISHMQNMSGLDAAYAEAFVGGIVNTQPAARER

Foldseek 3Di:
DLPPDADQWHWDADPLQEIETEGPDVVQLSEDELRNLVVLLVNLQCSLVVRRQAYEYAYPDQFGYAYHPVVNVVVVPDDPVRVLVSLVSLQSSLLSLQQVQHAYEYLGGAECEQRSLLNQLSHPAYEEEQRYKYAHQCLVVVDDRSNQLCPRVCVQQNNVVSCVRSNPRDMDGDPRCCVSRSGVHYDHDGSSVVSVVVSSVSSVDDSLVSSCVRRLVVVLVVDDVVVSVVVVVVSCVVPVPDPVD/DDDQQPDDDQWHWDADPLQEIETEGECVVQLSADELSNLVVLLVNLLCSLVVRRQAYEYAYPDQFGYAYHDVVNVVVVPDDPVRVLVSLVSLQSSLLSLQAVLHAYEYQGGAECEQRSLLNNLSHPFYEYEQRYKYAHQCLVVVDDRSNQLCPRVCVQQNNVVSCVRNNPRDMDGDPRCCVSRSGVHYDHDGSSVVSVVVSSVSSPDDSLVSSCVRHLVVVLVVDDVVVSVVVVVVSCVVPCPDVVNVVD

Solvent-accessible surface area: 23079 Å² total; per-residue (Å²): 131,9,71,76,60,39,93,24,5,79,36,64,73,91,161,65,13,0,0,8,0,23,3,36,96,67,109,56,116,2,13,2,20,48,55,8,1,39,32,0,16,68,3,10,37,44,1,67,137,58,46,7,55,0,0,0,0,16,6,27,36,99,40,1,0,36,0,34,12,100,99,54,48,216,149,49,127,48,47,62,28,66,53,46,46,15,21,77,48,10,44,29,0,0,60,37,1,28,61,19,4,8,8,1,0,0,1,0,99,2,3,0,17,1,7,0,0,6,0,0,9,1,6,42,42,14,0,0,17,102,64,2,71,0,2,0,58,33,23,130,200,67,66,146,13,24,2,3,0,57,96,12,0,22,117,33,6,30,116,162,120,6,78,39,0,26,132,66,12,113,78,8,111,24,104,101,0,16,112,33,26,0,4,95,77,52,27,150,47,54,2,62,92,60,0,20,98,19,0,61,158,36,8,97,65,54,78,13,32,10,16,12,87,8,10,15,100,28,87,29,147,105,80,64,59,162,92,12,62,154,30,114,69,125,45,28,39,42,12,108,106,20,133,74,72,154,97,85,5,51,72,84,41,89,30,7,77,28,64,61,94,162,65,12,0,0,9,0,21,4,38,103,69,109,53,111,2,14,2,20,55,51,10,0,41,29,0,15,71,4,10,34,34,1,65,102,46,43,8,53,0,0,0,0,18,6,32,38,98,39,1,0,39,1,38,12,78,106,48,51,210,158,50,129,46,44,62,28,68,57,45,45,16,21,78,53,8,44,28,0,0,60,38,1,27,60,19,4,8,7,1,0,0,1,0,106,2,1,0,16,5,5,0,0,5,0,0,8,1,6,42,41,14,0,0,13,96,61,1,70,0,4,0,43,18,26,129,137,70,75,146,5,25,2,3,0,58,96,13,0,22,117,34,11,33,117,161,120,7,77,38,0,24,132,67,16,112,80,9,114,21,104,101,0,15,107,22,27,0,3,95,76,53,26,153,46,54,2,66,93,62,0,21,97,20,0,63,143,32,7,72,59,26,75,13,42,11,18,12,95,8,11,16,100,26,88,30,146,109,76,65,58,161,93,11,61,152,27,113,67,125,46,28,39,43,14,104,105,16,109,43,29,215,154,172